Protein AF-0000000072531044 (afdb_homodimer)

Radius of gyration: 27.59 Å; Cα contacts (8 Å, |Δi|>4): 1684; chains: 2; bounding box: 49×94×76 Å

InterPro domains:
  IPR026306 RSBN1/Dpy-21/CEP530 [PTHR13354] (11-379)

Sequence (774 aa):
MLHTKLLKTDRTSLSDSFNNALTFPSKYSKFIHIEKYTNGGATVAHAYQDELNVLNEEEMKEFTEEFLNLSYGESTDGVADCVMGIVHGAASYLPDFIDYFADTYPNLTVKTDVLGKSDIETTTMQKFRENVEKTYSNGTYRSGPLLQISLVGTVHEEVGDYFPDFIDMLEDNPFLKAVMPWGPMSAIKIHPQESNDGPILWARPGEQLVPTADLPKSPFKRKKGLTELMRLSHVSRASEPREVLIEDRTKCHADHVGHGFDRLTTAAVGVLKSVHVGNKVGEKRIVKDVICFHAGDFLELASKLQLDLHEPPVSQCITWVEDAKLNQLHRDGIRYARIQLRDDDIYFIPRNVIHQFKSLTAVASIAWHVRLKQYYPNQTPSSTSVSMLHTKLLKTDRTSLSDSFNNALTFPSKYSKFIHIEKYTNGGATVAHAYQDELNVLNEEEMKEFTEEFLNLSYGESTDGVADCVMGIVHGAASYLPDFIDYFADTYPNLTVKTDVLGKSDIETTTMQKFRENVEKTYSNGTYRSGPLLQISLVGTVHEEVGDYFPDFIDMLEDNPFLKAVMPWGPMSAIKIHPQESNDGPILWARPGEQLVPTADLPKSPFKRKKGLTELMRLSHVSRASEPREVLIEDRTKCHADHVGHGFDRLTTAAVGVLKSVHVGNKVGEKRIVKDVICFHAGDFLELASKLQLDLHEPPVSQCITWVEDAKLNQLHRDGIRYARIQLRDDDIYFIPRNVIHQFKSLTAVASIAWHVRLKQYYPNQTPSSTSVS

Structure (mmCIF, N/CA/C/O backbone):
data_AF-0000000072531044-model_v1
#
loop_
_entity.id
_entity.type
_entity.pdbx_description
1 polymer 'Round spermatid basic protein 1-like protein'
#
loop_
_atom_site.group_PDB
_atom_site.id
_atom_site.type_symbol
_atom_site.label_atom_id
_atom_site.label_alt_id
_atom_site.label_comp_id
_atom_site.label_asym_id
_atom_site.label_entity_id
_atom_site.label_seq_id
_atom_site.pdbx_PDB_ins_code
_atom_site.Cartn_x
_atom_site.Cartn_y
_atom_site.Cartn_z
_atom_site.occupancy
_atom_site.B_iso_or_equiv
_atom_site.auth_seq_id
_atom_site.auth_comp_id
_atom_site.auth_asym_id
_atom_site.auth_atom_id
_atom_site.pdbx_PDB_model_num
ATOM 1 N N . MET A 1 1 ? -15.156 -7.02 28.859 1 18.84 1 MET A N 1
ATOM 2 C CA . MET A 1 1 ? -13.883 -6.309 28.75 1 18.84 1 MET A CA 1
ATOM 3 C C . MET A 1 1 ? -13.094 -6.801 27.531 1 18.84 1 MET A C 1
ATOM 5 O O . MET A 1 1 ? -12.453 -7.852 27.594 1 18.84 1 MET A O 1
ATOM 9 N N . LEU A 1 2 ? -13.695 -6.66 26.266 1 21.25 2 LEU A N 1
ATOM 10 C CA . LEU A 1 2 ? -13.516 -7.445 25.047 1 21.25 2 LEU A CA 1
ATOM 11 C C . LEU A 1 2 ? -12.148 -7.176 24.438 1 21.25 2 LEU A C 1
ATOM 13 O O . LEU A 1 2 ? -11.812 -6.023 24.125 1 21.25 2 LEU A O 1
ATOM 17 N N . HIS A 1 3 ? -11.102 -8.094 24.562 1 21.14 3 HIS A N 1
ATOM 18 C CA . HIS A 1 3 ? -9.68 -8.086 24.25 1 21.14 3 HIS A CA 1
ATOM 19 C C . HIS A 1 3 ? -9.461 -8.094 22.734 1 21.14 3 HIS A C 1
ATOM 21 O O . HIS A 1 3 ? -9.789 -9.07 22.062 1 21.14 3 HIS A O 1
ATOM 27 N N . THR A 1 4 ? -9.688 -7.035 22.016 1 24.89 4 THR A N 1
ATOM 28 C CA . THR A 1 4 ? -9.492 -6.801 20.594 1 24.89 4 THR A CA 1
ATOM 29 C C . THR A 1 4 ? -8.039 -7.047 20.203 1 24.89 4 THR A C 1
ATOM 31 O O . THR A 1 4 ? -7.141 -6.324 20.641 1 24.89 4 THR A O 1
ATOM 34 N N . LYS A 1 5 ? -7.758 -8.312 19.891 1 25.17 5 LYS A N 1
ATOM 35 C CA . LYS A 1 5 ? -6.371 -8.633 19.578 1 25.17 5 LYS A CA 1
ATOM 36 C C . LYS A 1 5 ? -5.945 -8.008 18.25 1 25.17 5 LYS A C 1
ATOM 38 O O . LYS A 1 5 ? -6.648 -8.133 17.234 1 25.17 5 LYS A O 1
ATOM 43 N N . LEU A 1 6 ? -5.098 -7.031 18.094 1 28.05 6 LEU A N 1
ATOM 44 C CA . LEU A 1 6 ? -4.34 -6.285 17.094 1 28.05 6 LEU A CA 1
ATOM 45 C C . LEU A 1 6 ? -3.639 -7.234 16.125 1 28.05 6 LEU A C 1
ATOM 47 O O . LEU A 1 6 ? -2.916 -8.141 16.547 1 28.05 6 LEU A O 1
ATOM 51 N N . LEU A 1 7 ? -4.281 -7.484 15 1 28.19 7 LEU A N 1
ATOM 52 C CA . LEU A 1 7 ? -3.602 -8.352 14.039 1 28.19 7 LEU A CA 1
ATOM 53 C C . LEU A 1 7 ? -2.201 -7.832 13.734 1 28.19 7 LEU A C 1
ATOM 55 O O . LEU A 1 7 ? -2.004 -6.625 13.57 1 28.19 7 LEU A O 1
ATOM 59 N N . LYS A 1 8 ? -1.174 -8.648 13.977 1 26.91 8 LYS A N 1
ATOM 60 C CA . LYS A 1 8 ? 0.267 -8.492 13.797 1 26.91 8 LYS A CA 1
ATOM 61 C C . LYS A 1 8 ? 0.618 -8.281 12.328 1 26.91 8 LYS A C 1
ATOM 63 O O . LYS A 1 8 ? 0.34 -9.133 11.484 1 26.91 8 LYS A O 1
ATOM 68 N N . THR A 1 9 ? 0.401 -7.184 11.727 1 30.06 9 THR A N 1
ATOM 69 C CA . THR A 1 9 ? 1.015 -7.008 10.414 1 30.06 9 THR A CA 1
ATOM 70 C C . THR A 1 9 ? 2.469 -7.469 10.43 1 30.06 9 THR A C 1
ATOM 72 O O . THR A 1 9 ? 3.221 -7.137 11.352 1 30.06 9 THR A O 1
ATOM 75 N N . ASP A 1 10 ? 2.727 -8.461 9.75 1 28.39 10 ASP A N 1
ATOM 76 C CA . ASP A 1 10 ? 3.994 -9.18 9.688 1 28.39 10 ASP A CA 1
ATOM 77 C C . ASP A 1 10 ? 5.105 -8.297 9.133 1 28.39 10 ASP A C 1
ATOM 79 O O . ASP A 1 10 ? 5.371 -8.312 7.926 1 28.39 10 ASP A O 1
ATOM 83 N N . ARG A 1 11 ? 5.051 -6.953 9.195 1 28.8 11 ARG A N 1
ATOM 84 C CA . ARG A 1 11 ? 6.348 -6.348 8.906 1 28.8 11 ARG A CA 1
ATOM 85 C C . ARG A 1 11 ? 7.434 -6.926 9.805 1 28.8 11 ARG A C 1
ATOM 87 O O . ARG A 1 11 ? 7.316 -6.895 11.031 1 28.8 11 ARG A O 1
ATOM 94 N N . THR A 1 12 ? 8.18 -7.844 9.281 1 27.45 12 THR A N 1
ATOM 95 C CA . THR A 1 12 ? 9.391 -8.336 9.93 1 27.45 12 THR A CA 1
ATOM 96 C C . THR A 1 12 ? 10.195 -7.184 10.523 1 27.45 12 THR A C 1
ATOM 98 O O . THR A 1 12 ? 10.578 -6.258 9.805 1 27.45 12 THR A O 1
ATOM 101 N N . SER A 1 13 ? 9.875 -6.812 11.672 1 29.22 13 SER A N 1
ATOM 102 C CA . SER A 1 13 ? 10.914 -6.078 12.383 1 29.22 13 SER A CA 1
ATOM 103 C C . SER A 1 13 ? 12.273 -6.758 12.234 1 29.22 13 SER A C 1
ATOM 105 O O . SER A 1 13 ? 12.414 -7.949 12.523 1 29.22 13 SER A O 1
ATOM 107 N N . LEU A 1 14 ? 13.07 -6.473 11.219 1 28.81 14 LEU A N 1
ATOM 108 C CA . LEU A 1 14 ? 14.484 -6.824 11.242 1 28.81 14 LEU A CA 1
ATOM 109 C C . LEU A 1 14 ? 15.07 -6.625 12.633 1 28.81 14 LEU A C 1
ATOM 111 O O . LEU A 1 14 ? 15.414 -5.5 13.008 1 28.81 14 LEU A O 1
ATOM 115 N N . SER A 1 15 ? 14.609 -7.359 13.594 1 28.42 15 SER A N 1
ATOM 116 C CA . SER A 1 15 ? 15.242 -7.305 14.906 1 28.42 15 SER A CA 1
ATOM 117 C C . SER A 1 15 ? 16.719 -7.664 14.828 1 28.42 15 SER A C 1
ATOM 119 O O . SER A 1 15 ? 17.516 -7.25 15.68 1 28.42 15 SER A O 1
ATOM 121 N N . ASP A 1 16 ? 17.156 -8.695 14.016 1 28.78 16 ASP A N 1
ATOM 122 C CA . ASP A 1 16 ? 18.469 -9.195 14.445 1 28.78 16 ASP A CA 1
ATOM 123 C C . ASP A 1 16 ? 19.562 -8.156 14.188 1 28.78 16 ASP A C 1
ATOM 125 O O . ASP A 1 16 ? 20.406 -7.914 15.047 1 28.78 16 ASP A O 1
ATOM 129 N N . SER A 1 17 ? 19.969 -7.977 12.859 1 28.94 17 SER A N 1
ATOM 130 C CA . SER A 1 17 ? 21.266 -7.336 12.727 1 28.94 17 SER A CA 1
ATOM 131 C C . SER A 1 17 ? 21.203 -5.848 13.047 1 28.94 17 SER A C 1
ATOM 133 O O . SER A 1 17 ? 22.156 -5.266 13.539 1 28.94 17 SER A O 1
ATOM 135 N N . PHE A 1 18 ? 20.188 -5.227 12.445 1 30.33 18 PHE A N 1
ATOM 136 C CA . PHE A 1 18 ? 20.219 -3.797 12.742 1 30.33 18 PHE A CA 1
ATOM 137 C C . PHE A 1 18 ? 19.578 -3.508 14.094 1 30.33 18 PHE A C 1
ATOM 139 O O . PHE A 1 18 ? 19.312 -2.35 14.422 1 30.33 18 PHE A O 1
ATOM 146 N N . ASN A 1 19 ? 19 -4.48 14.781 1 33.19 19 ASN A N 1
ATOM 147 C CA . ASN A 1 19 ? 18.688 -4.223 16.188 1 33.19 19 ASN A CA 1
ATOM 148 C C . ASN A 1 19 ? 19.891 -3.668 16.922 1 33.19 19 ASN A C 1
ATOM 150 O O . ASN A 1 19 ? 19.875 -3.553 18.156 1 33.19 19 ASN A O 1
ATOM 154 N N . ASN A 1 20 ? 21.078 -3.926 16.406 1 32.97 20 ASN A N 1
ATOM 155 C CA . ASN A 1 20 ? 22.156 -3.467 17.266 1 32.97 20 ASN A CA 1
ATOM 156 C C . ASN A 1 20 ? 21.984 -1.999 17.656 1 32.97 20 ASN A C 1
ATOM 158 O O . ASN A 1 20 ? 22.406 -1.581 18.734 1 32.97 20 ASN A O 1
ATOM 162 N N . ALA A 1 21 ? 22 -1.174 16.531 1 33.5 21 ALA A N 1
ATOM 163 C CA . ALA A 1 21 ? 22.438 0.152 16.969 1 33.5 21 ALA A CA 1
ATOM 164 C C . ALA A 1 21 ? 21.359 0.832 17.812 1 33.5 21 ALA A C 1
ATOM 166 O O . ALA A 1 21 ? 21.672 1.727 18.609 1 33.5 21 ALA A O 1
ATOM 167 N N . LEU A 1 22 ? 20.047 0.855 17.406 1 38.34 22 LEU A N 1
ATOM 168 C CA . LEU A 1 22 ? 19.312 1.727 18.312 1 38.34 22 LEU A CA 1
ATOM 169 C C . LEU A 1 22 ? 18.859 0.963 19.562 1 38.34 22 LEU A C 1
ATOM 171 O O . LEU A 1 22 ? 17.703 0.544 19.656 1 38.34 22 LEU A O 1
ATOM 175 N N . THR A 1 23 ? 19.484 -0.107 20.016 1 42.91 23 THR A N 1
ATOM 176 C CA . THR A 1 23 ? 19.203 -0.694 21.328 1 42.91 23 THR A CA 1
ATOM 177 C C . THR A 1 23 ? 19.094 0.39 22.391 1 42.91 23 THR A C 1
ATOM 179 O O . THR A 1 23 ? 20.109 0.984 22.781 1 42.91 23 THR A O 1
ATOM 182 N N . PHE A 1 24 ? 18.141 1.19 22.266 1 45.97 24 PHE A N 1
ATOM 183 C CA . PHE A 1 24 ? 17.922 2.055 23.422 1 45.97 24 PHE A CA 1
ATOM 184 C C . PHE A 1 24 ? 17.375 1.257 24.609 1 45.97 24 PHE A C 1
ATOM 186 O O . PHE A 1 24 ? 16.281 0.702 24.531 1 45.97 24 PHE A O 1
ATOM 193 N N . PRO A 1 25 ? 18.234 0.658 25.391 1 57.56 25 PRO A N 1
ATOM 194 C CA . PRO A 1 25 ? 17.609 0.162 26.625 1 57.56 25 PRO A CA 1
ATOM 195 C C . PRO A 1 25 ? 16.594 1.135 27.203 1 57.56 25 PRO A C 1
ATOM 197 O O . PRO A 1 25 ? 16.953 2.215 27.672 1 57.56 25 PRO A O 1
ATOM 200 N N . SER A 1 26 ? 15.422 1.239 26.547 1 72.88 26 SER A N 1
ATOM 201 C CA . SER A 1 26 ? 14.391 2.119 27.078 1 72.88 26 SER A CA 1
ATOM 202 C C . SER A 1 26 ? 13.273 1.321 27.734 1 72.88 26 SER A C 1
ATOM 204 O O . SER A 1 26 ? 12.969 0.203 27.312 1 72.88 26 SER A O 1
ATOM 206 N N . LYS A 1 27 ? 12.938 1.847 28.859 1 88.62 27 LYS A N 1
ATOM 207 C CA . LYS A 1 27 ? 11.773 1.393 29.609 1 88.62 27 LYS A CA 1
ATOM 208 C C . LYS A 1 27 ? 10.531 1.342 28.719 1 88.62 27 LYS A C 1
ATOM 210 O O . LYS A 1 27 ? 9.586 0.61 29 1 88.62 27 LYS A O 1
ATOM 215 N N . TYR A 1 28 ? 10.594 1.956 27.547 1 94.75 28 TYR A N 1
ATOM 216 C CA . TYR A 1 28 ? 9.383 2.096 26.734 1 94.75 28 TYR A CA 1
ATOM 217 C C . TYR A 1 28 ? 9.547 1.396 25.391 1 94.75 28 TYR A C 1
ATOM 219 O O . TYR A 1 28 ? 8.727 1.572 24.484 1 94.75 28 TYR A O 1
ATOM 227 N N . SER A 1 29 ? 10.531 0.532 25.25 1 93.75 29 SER A N 1
ATOM 228 C CA . SER A 1 29 ? 10.883 -0.081 23.969 1 93.75 29 SER A CA 1
ATOM 229 C C . SER A 1 29 ? 9.734 -0.921 23.422 1 93.75 29 SER A C 1
ATOM 231 O O . SER A 1 29 ? 9.555 -1.028 22.219 1 93.75 29 SER A O 1
ATOM 233 N N . LYS A 1 30 ? 8.938 -1.434 24.344 1 94.75 30 LYS A N 1
ATOM 234 C CA . LYS A 1 30 ? 7.859 -2.322 23.906 1 94.75 30 LYS A CA 1
ATOM 235 C C . LYS A 1 30 ? 6.77 -1.552 23.172 1 94.75 30 LYS A C 1
ATOM 237 O O . LYS A 1 30 ? 5.949 -2.146 22.469 1 94.75 30 LYS A O 1
ATOM 242 N N . PHE A 1 31 ? 6.754 -0.19 23.344 1 97.38 31 PHE A N 1
ATOM 243 C CA . PHE A 1 31 ? 5.719 0.629 22.719 1 97.38 31 PHE A CA 1
ATOM 244 C C . PHE A 1 31 ? 6.227 1.243 21.422 1 97.38 31 PHE A C 1
ATOM 246 O O . PHE A 1 31 ? 5.484 1.937 20.719 1 97.38 31 PHE A O 1
ATOM 253 N N . ILE A 1 32 ? 7.527 0.993 21.094 1 97.81 32 ILE A N 1
ATOM 254 C CA . ILE A 1 32 ? 8.133 1.565 19.906 1 97.81 32 ILE A CA 1
ATOM 255 C C . ILE A 1 32 ? 8.359 0.469 18.859 1 97.81 32 ILE A C 1
ATOM 257 O O . ILE A 1 32 ? 9.023 -0.53 19.141 1 97.81 32 ILE A O 1
ATOM 261 N N . HIS A 1 33 ? 7.789 0.662 17.719 1 96.94 33 HIS A N 1
ATOM 262 C CA . HIS A 1 33 ? 7.93 -0.29 16.625 1 96.94 33 HIS A CA 1
ATOM 263 C C . HIS A 1 33 ? 8.695 0.322 15.453 1 96.94 33 HIS A C 1
ATOM 265 O O . HIS A 1 33 ? 8.188 1.202 14.758 1 96.94 33 HIS A O 1
ATOM 271 N N . ILE A 1 34 ? 9.883 -0.136 15.242 1 96.56 34 ILE A N 1
ATOM 272 C CA . ILE A 1 34 ? 10.742 0.386 14.188 1 96.56 34 ILE A CA 1
ATOM 273 C C . ILE A 1 34 ? 10.602 -0.479 12.938 1 96.56 34 ILE A C 1
ATOM 275 O O . ILE A 1 34 ? 10.711 -1.706 13.008 1 96.56 34 ILE A O 1
ATOM 279 N N . GLU A 1 35 ? 10.312 0.175 11.844 1 95.38 35 GLU A N 1
ATOM 280 C CA . GLU A 1 35 ? 10.133 -0.527 10.578 1 95.38 35 GLU A CA 1
ATOM 281 C C . GLU A 1 35 ? 11.125 -0.034 9.531 1 95.38 35 GLU A C 1
ATOM 283 O O . GLU A 1 35 ? 11.141 1.151 9.188 1 95.38 35 GLU A O 1
ATOM 288 N N . LYS A 1 36 ? 11.992 -0.961 9.109 1 95.31 36 LYS A N 1
ATOM 289 C CA . LYS A 1 36 ? 12.75 -0.687 7.891 1 95.31 36 LYS A CA 1
ATOM 290 C C . LYS A 1 36 ? 11.969 -1.116 6.652 1 95.31 36 LYS A C 1
ATOM 292 O O . LYS A 1 36 ? 11.648 -2.297 6.488 1 95.31 36 LYS A O 1
ATOM 297 N N . TYR A 1 37 ? 11.602 -0.178 5.805 1 96.56 37 TYR A N 1
ATOM 298 C CA . TYR A 1 37 ? 10.844 -0.504 4.605 1 96.56 37 TYR A CA 1
ATOM 299 C C . TYR A 1 37 ? 11.672 -1.363 3.652 1 96.56 37 TYR A C 1
ATOM 301 O O . TYR A 1 37 ? 12.688 -0.912 3.123 1 96.56 37 TYR A O 1
ATOM 309 N N . THR A 1 38 ? 11.188 -2.541 3.416 1 94.06 38 THR A N 1
ATOM 310 C CA . THR A 1 38 ? 12.016 -3.572 2.799 1 94.06 38 THR A CA 1
ATOM 311 C C . THR A 1 38 ? 12.312 -3.227 1.343 1 94.06 38 THR A C 1
ATOM 313 O O . THR A 1 38 ? 13.391 -3.535 0.834 1 94.06 38 THR A O 1
ATOM 316 N N . ASN A 1 39 ? 11.406 -2.578 0.688 1 96.19 39 ASN A N 1
ATOM 317 C CA . ASN A 1 39 ? 11.602 -2.312 -0.734 1 96.19 39 ASN A CA 1
ATOM 318 C C . ASN A 1 39 ? 12.5 -1.096 -0.958 1 96.19 39 ASN A C 1
ATOM 320 O O . ASN A 1 39 ? 13.047 -0.916 -2.047 1 96.19 39 ASN A O 1
ATOM 324 N N . GLY A 1 40 ? 12.648 -0.221 0.122 1 97.12 40 GLY A N 1
ATOM 325 C CA . GLY A 1 40 ? 13.352 1.031 -0.101 1 97.12 40 GLY A CA 1
ATOM 326 C C . GLY A 1 40 ? 14.469 1.274 0.898 1 97.12 40 GLY A C 1
ATOM 327 O O . GLY A 1 40 ? 15.328 2.129 0.68 1 97.12 40 GLY A O 1
ATOM 328 N N . GLY A 1 41 ? 14.383 0.656 2.053 1 96.5 41 GLY A N 1
ATOM 329 C CA . GLY A 1 41 ? 15.508 0.645 2.973 1 96.5 41 GLY A CA 1
ATOM 330 C C . GLY A 1 41 ? 15.438 1.742 4.02 1 96.5 41 GLY A C 1
ATOM 331 O O . GLY A 1 41 ? 16.266 1.788 4.934 1 96.5 41 GLY A O 1
ATOM 332 N N . ALA A 1 42 ? 14.492 2.658 3.938 1 98.44 42 ALA A N 1
ATOM 333 C CA . ALA A 1 42 ? 14.375 3.715 4.938 1 98.44 42 ALA A CA 1
ATOM 334 C C . ALA A 1 42 ? 13.602 3.23 6.16 1 98.44 42 ALA A C 1
ATOM 336 O O . ALA A 1 42 ? 12.828 2.275 6.07 1 98.44 42 ALA A O 1
ATOM 337 N N . THR A 1 43 ? 13.82 3.924 7.258 1 98.25 43 THR A N 1
ATOM 338 C CA . THR A 1 43 ? 13.273 3.475 8.539 1 98.25 43 THR A CA 1
ATOM 339 C C . THR A 1 43 ? 12.156 4.398 9 1 98.25 43 THR A C 1
ATOM 341 O O . THR A 1 43 ? 12.25 5.621 8.875 1 98.25 43 THR A O 1
ATOM 344 N N . VAL A 1 44 ? 11.109 3.775 9.547 1 98.75 44 VAL A N 1
ATOM 345 C CA . VAL A 1 44 ? 9.961 4.484 10.094 1 98.75 44 VAL A CA 1
ATOM 346 C C . VAL A 1 44 ? 9.711 4.035 11.531 1 98.75 44 VAL A C 1
ATOM 348 O O . VAL A 1 44 ? 9.805 2.844 11.844 1 98.75 44 VAL A O 1
ATOM 351 N N . ALA A 1 45 ? 9.414 4.984 12.414 1 98.75 45 ALA A N 1
ATOM 352 C CA . ALA A 1 45 ? 9.07 4.66 13.797 1 98.75 45 ALA A CA 1
ATOM 353 C C . ALA A 1 45 ? 7.562 4.734 14.016 1 98.75 45 ALA A C 1
ATOM 355 O O . ALA A 1 45 ? 6.926 5.73 13.656 1 98.75 45 ALA A O 1
ATOM 356 N N . HIS A 1 46 ? 7 3.684 14.617 1 98.69 46 HIS A N 1
ATOM 357 C CA . HIS A 1 46 ? 5.57 3.627 14.891 1 98.69 46 HIS A CA 1
ATOM 358 C C . HIS A 1 46 ? 5.309 3.469 16.391 1 98.69 46 HIS A C 1
ATOM 360 O O . HIS A 1 46 ? 6.031 2.746 17.078 1 98.69 46 HIS A O 1
ATOM 366 N N . ALA A 1 47 ? 4.336 4.156 16.844 1 98.81 47 ALA A N 1
ATOM 367 C CA . ALA A 1 47 ? 3.684 3.896 18.125 1 98.81 47 ALA A CA 1
ATOM 368 C C . ALA A 1 47 ? 2.166 3.863 17.969 1 98.81 47 ALA A C 1
ATOM 370 O O . ALA A 1 47 ? 1.625 4.359 16.984 1 98.81 47 ALA A O 1
ATOM 371 N N . TYR A 1 48 ? 1.503 3.223 18.906 1 98.19 48 TYR A N 1
ATOM 372 C CA . TYR A 1 48 ? 0.053 3.07 18.875 1 98.19 48 TYR A CA 1
ATOM 373 C C . TYR A 1 48 ? -0.583 3.592 20.156 1 98.19 48 TYR A C 1
ATOM 375 O O . TYR A 1 48 ? -0.28 3.109 21.25 1 98.19 48 TYR A O 1
ATOM 383 N N . GLN A 1 49 ? -1.492 4.477 19.953 1 98.12 49 GLN A N 1
ATOM 384 C CA . GLN A 1 49 ? -2.107 5.117 21.125 1 98.12 49 GLN A CA 1
ATOM 385 C C . GLN A 1 49 ? -2.77 4.086 22.031 1 98.12 49 GLN A C 1
ATOM 387 O O . GLN A 1 49 ? -2.727 4.211 23.25 1 98.12 49 GLN A O 1
ATOM 392 N N . ASP A 1 50 ? -3.367 3.055 21.453 1 96.44 50 ASP A N 1
ATOM 393 C CA . ASP A 1 50 ? -4.027 2.021 22.234 1 96.44 50 ASP A CA 1
ATOM 394 C C . ASP A 1 50 ? -3.041 1.328 23.172 1 96.44 50 ASP A C 1
ATOM 396 O O . ASP A 1 50 ? -3.391 0.968 24.297 1 96.44 50 ASP A O 1
ATOM 400 N N . GLU A 1 51 ? -1.842 1.172 22.719 1 97.38 51 GLU A N 1
ATOM 401 C CA . GLU A 1 51 ? -0.802 0.566 23.547 1 97.38 51 GLU A CA 1
ATOM 402 C C . GLU A 1 51 ? -0.31 1.537 24.625 1 97.38 51 GLU A C 1
ATOM 404 O O . GLU A 1 51 ? 0.108 1.118 25.703 1 97.38 51 GLU A O 1
ATOM 409 N N . LEU A 1 52 ? -0.413 2.783 24.344 1 98.25 52 LEU A N 1
ATOM 410 C CA . LEU A 1 52 ? 0.134 3.805 25.234 1 98.25 52 LEU A CA 1
ATOM 411 C C . LEU A 1 52 ? -0.847 4.137 26.359 1 98.25 52 LEU A C 1
ATOM 413 O O . LEU A 1 52 ? -0.475 4.77 27.344 1 98.25 52 LEU A O 1
ATOM 417 N N . ASN A 1 53 ? -2.033 3.658 26.203 1 97.19 53 ASN A N 1
ATOM 418 C CA . ASN A 1 53 ? -3.088 4.023 27.141 1 97.19 53 ASN A CA 1
ATOM 419 C C . ASN A 1 53 ? -2.816 3.469 28.531 1 97.19 53 ASN A C 1
ATOM 421 O O . ASN A 1 53 ? -3.436 3.896 29.5 1 97.19 53 ASN A O 1
ATOM 425 N N . VAL A 1 54 ? -1.916 2.584 28.672 1 97.31 54 VAL A N 1
ATOM 426 C CA . VAL A 1 54 ? -1.594 1.988 29.969 1 97.31 54 VAL A CA 1
ATOM 427 C C . VAL A 1 54 ? -0.662 2.914 30.734 1 97.31 54 VAL A C 1
ATOM 429 O O . VAL A 1 54 ? -0.468 2.742 31.953 1 97.31 54 VAL A O 1
ATOM 432 N N . LEU A 1 55 ? -0.089 3.936 30.078 1 97.69 55 LEU A N 1
ATOM 433 C CA . LEU A 1 55 ? 0.886 4.82 30.719 1 97.69 55 LEU A CA 1
ATOM 434 C C . LEU A 1 55 ? 0.189 5.906 31.516 1 97.69 55 LEU A C 1
ATOM 436 O O . LEU A 1 55 ? -0.842 6.438 31.094 1 97.69 55 LEU A O 1
ATOM 440 N N . ASN A 1 56 ? 0.751 6.16 32.656 1 96.69 56 ASN A N 1
ATOM 441 C CA . ASN A 1 56 ? 0.262 7.324 33.406 1 96.69 56 ASN A CA 1
ATOM 442 C C . ASN A 1 56 ? 0.819 8.625 32.812 1 96.69 56 ASN A C 1
ATOM 444 O O . ASN A 1 56 ? 1.583 8.602 31.859 1 96.69 56 ASN A O 1
ATOM 448 N N . GLU A 1 57 ? 0.473 9.688 33.406 1 96.38 57 GLU A N 1
ATOM 449 C CA . GLU A 1 57 ? 0.801 11 32.844 1 96.38 57 GLU A CA 1
ATOM 450 C C . GLU A 1 57 ? 2.311 11.219 32.812 1 96.38 57 GLU A C 1
ATOM 452 O O . GLU A 1 57 ? 2.84 11.734 31.812 1 96.38 57 GLU A O 1
ATOM 457 N N . GLU A 1 58 ? 2.992 10.82 33.875 1 96.62 58 GLU A N 1
ATOM 458 C CA . GLU A 1 58 ? 4.438 10.992 33.938 1 96.62 58 GLU A CA 1
ATOM 459 C C . GLU A 1 58 ? 5.152 10.094 32.938 1 96.62 58 GLU A C 1
ATOM 461 O O . GLU A 1 58 ? 6.082 10.531 32.25 1 96.62 58 GLU A O 1
ATOM 466 N N . GLU A 1 59 ? 4.652 8.922 32.844 1 97.19 59 GLU A N 1
ATOM 467 C CA . GLU A 1 59 ? 5.223 7.965 31.891 1 97.19 59 GLU A CA 1
ATOM 468 C C . GLU A 1 59 ? 4.98 8.414 30.453 1 97.19 59 GLU A C 1
ATOM 470 O O . GLU A 1 59 ? 5.848 8.25 29.594 1 97.19 59 GLU A O 1
ATOM 475 N N . MET A 1 60 ? 3.865 8.938 30.234 1 97.94 60 MET A N 1
ATOM 476 C CA . MET A 1 60 ? 3.523 9.422 28.891 1 97.94 60 MET A CA 1
ATOM 477 C C . MET A 1 60 ? 4.438 10.57 28.484 1 97.94 60 MET A C 1
ATOM 479 O O . MET A 1 60 ? 4.859 10.648 27.328 1 97.94 60 MET A O 1
ATOM 483 N N . LYS A 1 61 ? 4.699 11.422 29.406 1 96.81 61 LYS A N 1
ATOM 484 C CA . LYS A 1 61 ? 5.613 12.523 29.141 1 96.81 61 LYS A CA 1
ATOM 485 C C . LYS A 1 61 ? 7.008 12.016 28.797 1 96.81 61 LYS A C 1
ATOM 487 O O . LYS A 1 61 ? 7.645 12.5 27.859 1 96.81 61 LYS A O 1
ATOM 492 N N . GLU A 1 62 ? 7.461 11.039 29.531 1 97.19 62 GLU A N 1
ATOM 493 C CA . GLU A 1 62 ? 8.766 10.438 29.266 1 97.19 62 GLU A CA 1
ATOM 494 C C . GLU A 1 62 ? 8.789 9.734 27.922 1 97.19 62 GLU A C 1
ATOM 496 O O . GLU A 1 62 ? 9.75 9.875 27.156 1 97.19 62 GLU A O 1
ATOM 501 N N . PHE A 1 63 ? 7.746 9.016 27.672 1 98.19 63 PHE A N 1
ATOM 502 C CA . PHE A 1 63 ? 7.648 8.32 26.391 1 98.19 63 PHE A CA 1
ATOM 503 C C . PHE A 1 63 ? 7.652 9.305 25.234 1 98.19 63 PHE A C 1
ATOM 505 O O . PHE A 1 63 ? 8.305 9.07 24.203 1 98.19 63 PHE A O 1
ATOM 512 N N . THR A 1 64 ? 6.887 10.359 25.391 1 98.5 64 THR A N 1
ATOM 513 C CA . THR A 1 64 ? 6.793 11.391 24.359 1 98.5 64 THR A CA 1
ATOM 514 C C . THR A 1 64 ? 8.18 11.922 24 1 98.5 64 THR A C 1
ATOM 516 O O . THR A 1 64 ? 8.531 12.008 22.812 1 98.5 64 THR A O 1
ATOM 519 N N . GLU A 1 65 ? 8.922 12.234 24.922 1 97.25 65 GLU A N 1
ATOM 520 C CA . GLU A 1 65 ? 10.266 12.75 24.703 1 97.25 65 GLU A CA 1
ATOM 521 C C . GLU A 1 65 ? 11.133 11.719 23.984 1 97.25 65 GLU A C 1
ATOM 523 O O . GLU A 1 65 ? 11.852 12.062 23.031 1 97.25 65 GLU A O 1
ATOM 528 N N . GLU A 1 66 ? 11.039 10.555 24.438 1 97.19 66 GLU A N 1
ATOM 529 C CA . GLU A 1 66 ? 11.836 9.484 23.844 1 97.19 66 GLU A CA 1
ATOM 530 C C . GLU A 1 66 ? 11.445 9.258 22.375 1 97.19 66 GLU A C 1
ATOM 532 O O . GLU A 1 66 ? 12.312 9.141 21.516 1 97.19 66 GLU A O 1
ATOM 537 N N . PHE A 1 67 ? 10.188 9.172 22.141 1 98.44 67 PHE A N 1
ATOM 538 C CA . PHE A 1 67 ? 9.695 8.875 20.812 1 98.44 67 PHE A CA 1
ATOM 539 C C . PHE A 1 67 ? 10.023 10.016 19.844 1 98.44 67 PHE A C 1
ATOM 541 O O . PHE A 1 67 ? 10.406 9.773 18.703 1 98.44 67 PHE A O 1
ATOM 548 N N . LEU A 1 68 ? 9.844 11.219 20.281 1 98.75 68 LEU A N 1
ATOM 549 C CA . LEU A 1 68 ? 10.141 12.359 19.422 1 98.75 68 LEU A CA 1
ATOM 550 C C . LEU A 1 68 ? 11.633 12.469 19.156 1 98.75 68 LEU A C 1
ATOM 552 O O . LEU A 1 68 ? 12.047 12.836 18.047 1 98.75 68 LEU A O 1
ATOM 556 N N . ASN A 1 69 ? 12.414 12.133 20.125 1 97.5 69 ASN A N 1
ATOM 557 C CA . ASN A 1 69 ? 13.859 12.102 19.906 1 97.5 69 ASN A CA 1
ATOM 558 C C . ASN A 1 69 ? 14.25 11.039 18.875 1 97.5 69 ASN A C 1
ATOM 560 O O . ASN A 1 69 ? 15.172 11.242 18.094 1 97.5 69 ASN A O 1
ATOM 564 N N . LEU A 1 70 ? 13.594 10 18.969 1 97.44 70 LEU A N 1
ATOM 565 C CA . LEU A 1 70 ? 13.828 8.945 17.984 1 97.44 70 LEU A CA 1
ATOM 566 C C . LEU A 1 70 ? 13.375 9.391 16.609 1 97.44 70 LEU A C 1
ATOM 568 O O . LEU A 1 70 ? 14.086 9.188 15.617 1 97.44 70 LEU A O 1
ATOM 572 N N . SER A 1 71 ? 12.242 10.016 16.5 1 98.56 71 SER A N 1
ATOM 573 C CA . SER A 1 71 ? 11.633 10.414 15.242 1 98.56 71 SER A CA 1
ATOM 574 C C . SER A 1 71 ? 12.438 11.508 14.555 1 98.56 71 SER A C 1
ATOM 576 O O . SER A 1 71 ? 12.625 11.484 13.336 1 98.56 71 SER A O 1
ATOM 578 N N . TYR A 1 72 ? 12.945 12.438 15.344 1 98.69 72 TYR A N 1
ATOM 579 C CA . TYR A 1 72 ? 13.617 13.609 14.797 1 98.69 72 TYR A CA 1
ATOM 580 C C . TYR A 1 72 ? 15.133 13.484 14.945 1 98.69 72 TYR A C 1
ATOM 582 O O . TYR A 1 72 ? 15.883 14.297 14.398 1 98.69 72 TYR A O 1
ATOM 590 N N . GLY A 1 73 ? 15.562 12.438 15.641 1 97.75 73 GLY A N 1
ATOM 591 C CA . GLY A 1 73 ? 16.969 12.336 16.016 1 97.75 73 GLY A CA 1
ATOM 592 C C . GLY A 1 73 ? 17.875 12.047 14.836 1 97.75 73 GLY A C 1
ATOM 593 O O . GLY A 1 73 ? 17.453 11.438 13.852 1 97.75 73 GLY A O 1
ATOM 594 N N . GLU A 1 74 ? 19.047 12.539 14.984 1 97.44 74 GLU A N 1
ATOM 595 C CA . GLU A 1 74 ? 20.094 12.375 13.977 1 97.44 74 GLU A CA 1
ATOM 596 C C . GLU A 1 74 ? 21.344 11.75 14.586 1 97.44 74 GLU A C 1
ATOM 598 O O . GLU A 1 74 ? 21.969 12.328 15.477 1 97.44 74 GLU A O 1
ATOM 603 N N . SER A 1 75 ? 21.719 10.602 14.07 1 94 75 SER A N 1
ATOM 604 C CA . SER A 1 75 ? 23 10.039 14.461 1 94 75 SER A CA 1
ATOM 605 C C . SER A 1 75 ? 24.156 10.719 13.719 1 94 75 SER A C 1
ATOM 607 O O . SER A 1 75 ? 25.266 10.812 14.234 1 94 75 SER A O 1
ATOM 609 N N . THR A 1 76 ? 23.906 11.109 12.539 1 94.81 76 THR A N 1
ATOM 610 C CA . THR A 1 76 ? 24.766 11.969 11.734 1 94.81 76 THR A CA 1
ATOM 611 C C . THR A 1 76 ? 24.062 13.297 11.438 1 94.81 76 THR A C 1
ATOM 613 O O . THR A 1 76 ? 22.906 13.32 11.031 1 94.81 76 THR A O 1
ATOM 616 N N . ASP A 1 77 ? 24.859 14.352 11.656 1 95.56 77 ASP A N 1
ATOM 617 C CA . ASP A 1 77 ? 24.266 15.68 11.484 1 95.56 77 ASP A CA 1
ATOM 618 C C . ASP A 1 77 ? 23.562 15.805 10.133 1 95.56 77 ASP A C 1
ATOM 620 O O . ASP A 1 77 ? 24.172 15.562 9.094 1 95.56 77 ASP A O 1
ATOM 624 N N . GLY A 1 78 ? 22.359 16.109 10.234 1 97.19 78 GLY A N 1
ATOM 625 C CA . GLY A 1 78 ? 21.578 16.328 9.031 1 97.19 78 GLY A CA 1
ATOM 626 C C . GLY A 1 78 ? 20.938 15.047 8.5 1 97.19 78 GLY A C 1
ATOM 627 O O . GLY A 1 78 ? 20.188 15.086 7.52 1 97.19 78 GLY A O 1
ATOM 628 N N . VAL A 1 79 ? 21.234 13.945 9.117 1 98.56 79 VAL A N 1
ATOM 629 C CA . VAL A 1 79 ? 20.703 12.664 8.656 1 98.56 79 VAL A CA 1
ATOM 630 C C . VAL A 1 79 ? 19.875 12.023 9.758 1 98.56 79 VAL A C 1
ATOM 632 O O . VAL A 1 79 ? 20.406 11.359 10.648 1 98.56 79 VAL A O 1
ATOM 635 N N . ALA A 1 80 ? 18.609 12.219 9.625 1 98.56 80 ALA A N 1
ATOM 636 C CA . ALA A 1 80 ? 17.688 11.656 10.617 1 98.56 80 ALA A CA 1
ATOM 637 C C . ALA A 1 80 ? 17.719 10.125 10.578 1 98.56 80 ALA A C 1
ATOM 639 O O . ALA A 1 80 ? 17.875 9.531 9.516 1 98.56 80 ALA A O 1
ATOM 640 N N . ASP A 1 81 ? 17.469 9.5 11.719 1 97.5 81 ASP A N 1
ATOM 641 C CA . ASP A 1 81 ? 17.453 8.047 11.836 1 97.5 81 ASP A CA 1
ATOM 642 C C . ASP A 1 81 ? 16.203 7.453 11.211 1 97.5 81 ASP A C 1
ATOM 644 O O . ASP A 1 81 ? 16.219 6.328 10.711 1 97.5 81 ASP A O 1
ATOM 648 N N . CYS A 1 82 ? 15.125 8.156 11.328 1 98.62 82 CYS A N 1
ATOM 649 C CA . CYS A 1 82 ? 13.852 7.785 10.734 1 98.62 82 CYS A CA 1
ATOM 650 C C . CYS A 1 82 ? 13.391 8.836 9.727 1 98.62 82 CYS A C 1
ATOM 652 O O . CYS A 1 82 ? 13.688 10.023 9.883 1 98.62 82 CYS A O 1
ATOM 654 N N . VAL A 1 83 ? 12.695 8.312 8.742 1 98.94 83 VAL A N 1
ATOM 655 C CA . VAL A 1 83 ? 12.18 9.266 7.77 1 98.94 83 VAL A CA 1
ATOM 656 C C . VAL A 1 83 ? 10.852 9.836 8.266 1 98.94 83 VAL A C 1
ATOM 658 O O . VAL A 1 83 ? 10.422 10.906 7.816 1 98.94 83 VAL A O 1
ATOM 661 N N . MET A 1 84 ? 10.219 9.117 9.156 1 98.94 84 MET A N 1
ATOM 662 C CA . MET A 1 84 ? 8.953 9.555 9.75 1 98.94 84 MET A CA 1
ATOM 663 C C . MET A 1 84 ? 8.688 8.836 11.062 1 98.94 84 MET A C 1
ATOM 665 O O . MET A 1 84 ? 9.016 7.652 11.203 1 98.94 84 MET A O 1
ATOM 669 N N . GLY A 1 85 ? 8.219 9.562 12.047 1 98.94 85 GLY A N 1
ATOM 670 C CA . GLY A 1 85 ? 7.555 8.969 13.195 1 98.94 85 GLY A CA 1
ATOM 671 C C . GLY A 1 85 ? 6.043 9.094 13.141 1 98.94 85 GLY A C 1
ATOM 672 O O . GLY A 1 85 ? 5.512 10.109 12.695 1 98.94 85 GLY A O 1
ATOM 673 N N . ILE A 1 86 ? 5.352 8.039 13.562 1 98.94 86 ILE A N 1
ATOM 674 C CA . ILE A 1 86 ? 3.893 8.055 13.516 1 98.94 86 ILE A CA 1
ATOM 675 C C . ILE A 1 86 ? 3.328 7.508 14.828 1 98.94 86 ILE A C 1
ATOM 677 O O . ILE A 1 86 ? 3.77 6.465 15.312 1 98.94 86 ILE A O 1
ATOM 681 N N . VAL A 1 87 ? 2.404 8.227 15.398 1 98.94 87 VAL A N 1
ATOM 682 C CA . VAL A 1 87 ? 1.594 7.684 16.484 1 98.94 87 VAL A CA 1
ATOM 683 C C . VAL A 1 87 ? 0.168 7.441 15.992 1 98.94 87 VAL A C 1
ATOM 685 O O . VAL A 1 87 ? -0.611 8.383 15.836 1 98.94 87 VAL A O 1
ATOM 688 N N . HIS A 1 88 ? -0.127 6.199 15.812 1 98.56 88 HIS A N 1
ATOM 689 C CA . HIS A 1 88 ? -1.424 5.809 15.273 1 98.56 88 HIS A CA 1
ATOM 690 C C . HIS A 1 88 ? -2.531 6 16.297 1 98.56 88 HIS A C 1
ATOM 692 O O . HIS A 1 88 ? -2.396 5.57 17.453 1 98.56 88 HIS A O 1
ATOM 698 N N . GLY A 1 89 ? -3.58 6.68 15.867 1 97.56 89 GLY A N 1
ATOM 699 C CA . GLY A 1 89 ? -4.762 6.836 16.703 1 97.56 89 GLY A CA 1
ATOM 700 C C . GLY A 1 89 ? -4.625 7.945 17.734 1 97.56 89 GLY A C 1
ATOM 701 O O . GLY A 1 89 ? -5.516 8.141 18.562 1 97.56 89 GLY A O 1
ATOM 702 N N . ALA A 1 90 ? -3.572 8.703 17.656 1 98.5 90 ALA A N 1
ATOM 703 C CA . ALA A 1 90 ? -3.273 9.648 18.734 1 98.5 90 ALA A CA 1
ATOM 704 C C . ALA A 1 90 ? -4.168 10.883 18.641 1 98.5 90 ALA A C 1
ATOM 706 O O . ALA A 1 90 ? -4.273 11.656 19.594 1 98.5 90 ALA A O 1
ATOM 707 N N . ALA A 1 91 ? -4.828 11.055 17.547 1 98 91 ALA A N 1
ATOM 708 C CA . ALA A 1 91 ? -5.688 12.219 17.375 1 98 91 ALA A CA 1
ATOM 709 C C . ALA A 1 91 ? -7.152 11.859 17.625 1 98 91 ALA A C 1
ATOM 711 O O . ALA A 1 91 ? -8.047 12.672 17.375 1 98 91 ALA A O 1
ATOM 712 N N . SER A 1 92 ? -7.422 10.688 18.156 1 96 92 SER A N 1
ATOM 713 C CA . SER A 1 92 ? -8.797 10.211 18.312 1 96 92 SER A CA 1
ATOM 714 C C . SER A 1 92 ? -9.57 11.102 19.281 1 96 92 SER A C 1
ATOM 716 O O . SER A 1 92 ? -10.805 11.172 19.219 1 96 92 SER A O 1
ATOM 718 N N . TYR A 1 93 ? -8.867 11.828 20.188 1 96.25 93 TYR A N 1
ATOM 719 C CA . TYR A 1 93 ? -9.523 12.688 21.172 1 96.25 93 TYR A CA 1
ATOM 720 C C . TYR A 1 93 ? -10.039 13.961 20.516 1 96.25 93 TYR A C 1
ATOM 722 O O . TYR A 1 93 ? -10.891 14.656 21.078 1 96.25 93 TYR A O 1
ATOM 730 N N . LEU A 1 94 ? -9.578 14.305 19.344 1 97.06 94 LEU A N 1
ATOM 731 C CA . LEU A 1 94 ? -9.953 15.531 18.656 1 97.06 94 LEU A CA 1
ATOM 732 C C . LEU A 1 94 ? -11.281 15.359 17.922 1 97.06 94 LEU A C 1
ATOM 734 O O . LEU A 1 94 ? -11.617 14.266 17.484 1 97.06 94 LEU A O 1
ATOM 738 N N . PRO A 1 95 ? -12.039 16.422 17.828 1 93.38 95 PRO A N 1
ATOM 739 C CA . PRO A 1 95 ? -13.266 16.344 17.031 1 93.38 95 PRO A CA 1
ATOM 740 C C . PRO A 1 95 ? -12.992 16.281 15.539 1 93.38 95 PRO A C 1
ATOM 742 O O . PRO A 1 95 ? -11.836 16.406 15.109 1 93.38 95 PRO A O 1
ATOM 745 N N . ASP A 1 96 ? -14.055 15.961 14.844 1 92.75 96 ASP A N 1
ATOM 746 C CA . ASP A 1 96 ? -13.961 16.188 13.398 1 92.75 96 ASP A CA 1
ATOM 747 C C . ASP A 1 96 ? -13.695 17.656 13.094 1 92.75 96 ASP A C 1
ATOM 749 O O . ASP A 1 96 ? -14.438 18.547 13.547 1 92.75 96 ASP A O 1
ATOM 753 N N . PHE A 1 97 ? -12.68 17.953 12.344 1 96.69 97 PHE A N 1
ATOM 754 C CA . PHE A 1 97 ? -12.234 19.344 12.156 1 96.69 97 PHE A CA 1
ATOM 755 C C . PHE A 1 97 ? -13.297 20.141 11.414 1 96.69 97 PHE A C 1
ATOM 757 O O . PHE A 1 97 ? -13.586 21.281 11.781 1 96.69 97 PHE A O 1
ATOM 764 N N . ILE A 1 98 ? -13.828 19.547 10.375 1 96.38 98 ILE A N 1
ATOM 765 C CA . ILE A 1 98 ? -14.805 20.266 9.57 1 96.38 98 ILE A CA 1
ATOM 766 C C . ILE A 1 98 ? -16.047 20.547 10.406 1 96.38 98 ILE A C 1
ATOM 768 O O . ILE A 1 98 ? -16.562 21.672 10.414 1 96.38 98 ILE A O 1
ATOM 772 N N . ASP A 1 99 ? -16.5 19.562 11.102 1 94.25 99 ASP A N 1
ATOM 773 C CA . ASP A 1 99 ? -17.672 19.75 11.945 1 94.25 99 ASP A CA 1
ATOM 774 C C . ASP A 1 99 ? -17.422 20.781 13.047 1 94.25 99 ASP A C 1
ATOM 776 O O . ASP A 1 99 ? -18.266 21.625 13.312 1 94.25 99 ASP A O 1
ATOM 780 N N . TYR A 1 100 ? -16.328 20.688 13.688 1 96.25 100 TYR A N 1
ATOM 781 C CA . TYR A 1 100 ? -16 21.609 14.773 1 96.25 100 TYR A CA 1
ATOM 782 C C . TYR A 1 100 ? -16.031 23.047 14.289 1 96.25 100 TYR A C 1
ATOM 784 O O . TYR A 1 100 ? -16.656 23.906 14.914 1 96.25 100 TYR A O 1
ATOM 792 N N . PHE A 1 101 ? -15.398 23.344 13.219 1 97.44 101 PHE A N 1
ATOM 793 C CA . PHE A 1 101 ? -15.273 24.719 12.75 1 97.44 101 PHE A CA 1
ATOM 794 C C . PHE A 1 101 ? -16.594 25.203 12.156 1 97.44 101 PHE A C 1
ATOM 796 O O . PHE A 1 101 ? -16.922 26.391 12.258 1 97.44 101 PHE A O 1
ATOM 803 N N . ALA A 1 102 ? -17.297 24.281 11.523 1 96.81 102 ALA A N 1
ATOM 804 C CA . ALA A 1 102 ? -18.609 24.672 11 1 96.81 102 ALA A CA 1
ATOM 805 C C . ALA A 1 102 ? -19.578 24.984 12.141 1 96.81 102 ALA A C 1
ATOM 807 O O . ALA A 1 102 ? -20.438 25.875 12.016 1 96.81 102 ALA A O 1
ATOM 808 N N . ASP A 1 103 ? -19.516 24.266 13.219 1 96.81 103 ASP A N 1
ATOM 809 C CA . ASP A 1 103 ? -20.406 24.469 14.359 1 96.81 103 ASP A CA 1
ATOM 810 C C . ASP A 1 103 ? -20 25.703 15.164 1 96.81 103 ASP A C 1
ATOM 812 O O . ASP A 1 103 ? -20.859 26.484 15.586 1 96.81 103 ASP A O 1
ATOM 816 N N . THR A 1 104 ? -18.734 25.891 15.398 1 98 104 THR A N 1
ATOM 817 C CA . THR A 1 104 ? -18.234 26.938 16.297 1 98 104 THR A CA 1
ATOM 818 C C . THR A 1 104 ? -18.078 28.25 15.555 1 98 104 THR A C 1
ATOM 820 O O . THR A 1 104 ? -18.281 29.328 16.125 1 98 104 THR A O 1
ATOM 823 N N . TYR A 1 105 ? -17.734 28.203 14.297 1 97.75 105 TYR A N 1
ATOM 824 C CA . TYR A 1 105 ? -17.5 29.375 13.477 1 97.75 105 TYR A CA 1
ATOM 825 C C . TYR A 1 105 ? -18.203 29.25 12.125 1 97.75 105 TYR A C 1
ATOM 827 O O . TYR A 1 105 ? -17.547 29.297 11.078 1 97.75 105 TYR A O 1
ATOM 835 N N . PRO A 1 106 ? -19.484 29.156 12.117 1 97.94 106 PRO A N 1
ATOM 836 C CA . PRO A 1 106 ? -20.219 28.875 10.883 1 97.94 106 PRO A CA 1
ATOM 837 C C . PRO A 1 106 ? -20 29.953 9.812 1 97.94 106 PRO A C 1
ATOM 839 O O . PRO A 1 106 ? -20.047 29.656 8.617 1 97.94 106 PRO A O 1
ATOM 842 N N . ASN A 1 107 ? -19.672 31.234 10.234 1 97.81 107 ASN A N 1
ATOM 843 C CA . ASN A 1 107 ? -19.562 32.344 9.281 1 97.81 107 ASN A CA 1
ATOM 844 C C . ASN A 1 107 ? -18.109 32.625 8.914 1 97.81 107 ASN A C 1
ATOM 846 O O . ASN A 1 107 ? -17.812 33.594 8.234 1 97.81 107 ASN A O 1
ATOM 850 N N . LEU A 1 108 ? -17.266 31.75 9.375 1 97.25 108 LEU A N 1
ATOM 851 C CA . LEU A 1 108 ? -15.867 31.891 8.977 1 97.25 108 LEU A CA 1
ATOM 852 C C . LEU A 1 108 ? -15.727 31.828 7.461 1 97.25 108 LEU A C 1
ATOM 854 O O . LEU A 1 108 ? -16.172 30.875 6.832 1 97.25 108 LEU A O 1
ATOM 858 N N . THR A 1 109 ? -15.133 32.906 6.922 1 97.06 109 THR A N 1
ATOM 859 C CA . THR A 1 109 ? -14.906 32.906 5.484 1 97.06 109 THR A CA 1
ATOM 860 C C . THR A 1 109 ? -13.773 31.969 5.098 1 97.06 109 THR A C 1
ATOM 862 O O . THR A 1 109 ? -12.688 32.031 5.668 1 97.06 109 THR A O 1
ATOM 865 N N . VAL A 1 110 ? -14.062 31.094 4.098 1 97.75 110 VAL A N 1
ATOM 866 C CA . VAL A 1 110 ? -13.062 30.141 3.641 1 97.75 110 VAL A CA 1
ATOM 867 C C . VAL A 1 110 ? -13.016 30.125 2.115 1 97.75 110 VAL A C 1
ATOM 869 O O . VAL A 1 110 ? -13.891 30.703 1.457 1 97.75 110 VAL A O 1
ATOM 872 N N . LYS A 1 111 ? -11.961 29.594 1.647 1 96.81 111 LYS A N 1
ATOM 873 C CA . LYS A 1 111 ? -11.781 29.469 0.205 1 96.81 111 LYS A CA 1
ATOM 874 C C . LYS A 1 111 ? -11.734 28 -0.212 1 96.81 111 LYS A C 1
ATOM 876 O O . LYS A 1 111 ? -11.18 27.156 0.506 1 96.81 111 LYS A O 1
ATOM 881 N N . THR A 1 112 ? -12.367 27.672 -1.295 1 96.19 112 THR A N 1
ATOM 882 C CA . THR A 1 112 ? -12.398 26.328 -1.873 1 96.19 112 THR A CA 1
ATOM 883 C C . THR A 1 112 ? -12.109 26.375 -3.371 1 96.19 112 THR A C 1
ATOM 885 O O . THR A 1 112 ? -12.367 27.391 -4.023 1 96.19 112 THR A O 1
ATOM 888 N N . ASP A 1 113 ? -11.555 25.328 -3.869 1 92.69 113 ASP A N 1
ATOM 889 C CA . ASP A 1 113 ? -11.469 25.156 -5.316 1 92.69 113 ASP A CA 1
ATOM 890 C C . ASP A 1 113 ? -12.734 24.5 -5.867 1 92.69 113 ASP A C 1
ATOM 892 O O . ASP A 1 113 ? -13.406 23.75 -5.16 1 92.69 113 ASP A O 1
ATOM 896 N N . VAL A 1 114 ? -12.992 24.859 -7.121 1 88.88 114 VAL A N 1
ATOM 897 C CA . VAL A 1 114 ? -14.008 24.078 -7.816 1 88.88 114 VAL A CA 1
ATOM 898 C C . VAL A 1 114 ? -13.438 22.719 -8.219 1 88.88 114 VAL A C 1
ATOM 900 O O . VAL A 1 114 ? -12.336 22.641 -8.766 1 88.88 114 VAL A O 1
ATOM 903 N N . LEU A 1 115 ? -14.227 21.734 -7.922 1 89.56 115 LEU A N 1
ATOM 904 C CA . LEU A 1 115 ? -13.734 20.391 -8.172 1 89.56 115 LEU A CA 1
ATOM 905 C C . LEU A 1 115 ? -13.312 20.219 -9.625 1 89.56 115 LEU A C 1
ATOM 907 O O . LEU A 1 115 ? -14.109 20.438 -10.539 1 89.56 115 LEU A O 1
ATOM 911 N N . GLY A 1 116 ? -12.109 19.859 -9.836 1 82 116 GLY A N 1
ATOM 912 C CA . GLY A 1 116 ? -11.609 19.594 -11.172 1 82 116 GLY A CA 1
ATOM 913 C C . GLY A 1 116 ? -11.227 20.844 -11.93 1 82 116 GLY A C 1
ATOM 914 O O . GLY A 1 116 ? -10.828 20.781 -13.094 1 82 116 GLY A O 1
ATOM 915 N N . LYS A 1 117 ? -11.398 21.969 -11.266 1 81.44 117 LYS A N 1
ATOM 916 C CA . LYS A 1 117 ? -11.062 23.234 -11.891 1 81.44 117 LYS A CA 1
ATOM 917 C C . LYS A 1 117 ? -10.133 24.062 -11 1 81.44 117 LYS A C 1
ATOM 919 O O . LYS A 1 117 ? -9.922 23.719 -9.836 1 81.44 117 LYS A O 1
ATOM 924 N N . SER A 1 118 ? -9.57 25.047 -11.633 1 80.62 118 SER A N 1
ATOM 925 C CA . SER A 1 118 ? -8.625 25.875 -10.891 1 80.62 118 SER A CA 1
ATOM 926 C C . SER A 1 118 ? -9.32 27.109 -10.312 1 80.62 118 SER A C 1
ATOM 928 O O . SER A 1 118 ? -8.688 27.906 -9.609 1 80.62 118 SER A O 1
ATOM 930 N N . ASP A 1 119 ? -10.492 27.203 -10.367 1 88.25 119 ASP A N 1
ATOM 931 C CA . ASP A 1 119 ? -11.219 28.375 -9.867 1 88.25 119 ASP A CA 1
ATOM 932 C C . ASP A 1 119 ? -11.367 28.312 -8.344 1 88.25 119 ASP A C 1
ATOM 934 O O . ASP A 1 119 ? -11.719 27.266 -7.793 1 88.25 119 ASP A O 1
ATOM 938 N N . ILE A 1 120 ? -11.102 29.469 -7.797 1 92.12 120 ILE A N 1
ATOM 939 C CA . ILE A 1 120 ? -11.234 29.578 -6.348 1 92.12 120 ILE A CA 1
ATOM 940 C C . ILE A 1 120 ? -12.57 30.234 -6 1 92.12 120 ILE A C 1
ATOM 942 O O . ILE A 1 120 ? -12.977 31.203 -6.637 1 92.12 120 ILE A O 1
A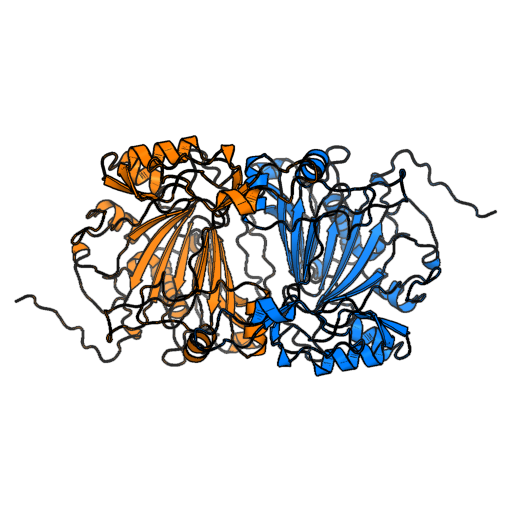TOM 946 N N . GLU A 1 121 ? -13.227 29.688 -5.055 1 93.62 121 GLU A N 1
ATOM 947 C CA . GLU A 1 121 ? -14.492 30.219 -4.562 1 93.62 121 GLU A CA 1
ATOM 948 C C . GLU A 1 121 ? -14.398 30.578 -3.082 1 93.62 121 GLU A C 1
ATOM 950 O O . GLU A 1 121 ? -13.781 29.844 -2.299 1 93.62 121 GLU A O 1
ATOM 955 N N . THR A 1 122 ? -14.992 31.734 -2.811 1 96.19 122 THR A N 1
ATOM 956 C CA . THR A 1 122 ? -15.109 32.125 -1.415 1 96.19 122 THR A CA 1
ATOM 957 C C . THR A 1 122 ? -16.469 31.734 -0.842 1 96.19 122 THR A C 1
ATOM 959 O O . THR A 1 122 ? -17.5 31.953 -1.472 1 96.19 122 THR A O 1
ATOM 962 N N . THR A 1 123 ? -16.438 31.141 0.258 1 96.94 123 THR A N 1
ATOM 963 C CA . THR A 1 123 ? -17.656 30.672 0.924 1 96.94 123 THR A CA 1
ATOM 964 C C . THR A 1 123 ? -17.484 30.719 2.439 1 96.94 123 THR A C 1
ATOM 966 O O . THR A 1 123 ? -16.594 31.406 2.957 1 96.94 123 THR A O 1
ATOM 969 N N . THR A 1 124 ? -18.438 30.156 3.205 1 98.19 124 THR A N 1
ATOM 970 C CA . THR A 1 124 ? -18.328 30.047 4.656 1 98.19 124 THR A CA 1
ATOM 971 C C . THR A 1 124 ? -18.078 28.609 5.082 1 98.19 124 THR A C 1
ATOM 973 O O . THR A 1 124 ? -18.344 27.672 4.32 1 98.19 124 THR A O 1
ATOM 976 N N . MET A 1 125 ? -17.641 28.484 6.242 1 97.94 125 MET A N 1
ATOM 977 C CA . MET A 1 125 ? -17.359 27.156 6.762 1 97.94 125 MET A CA 1
ATOM 978 C C . MET A 1 125 ? -18.625 26.312 6.809 1 97.94 125 MET A C 1
ATOM 980 O O . MET A 1 125 ? -18.594 25.109 6.543 1 97.94 125 MET A O 1
ATOM 984 N N . GLN A 1 126 ? -19.719 26.906 7.211 1 97.94 126 GLN A N 1
ATOM 985 C CA . GLN A 1 126 ? -21 26.188 7.246 1 97.94 126 GLN A CA 1
ATOM 986 C C . GLN A 1 126 ? -21.391 25.703 5.855 1 97.94 126 GLN A C 1
ATOM 988 O O . GLN A 1 126 ? -21.812 24.547 5.691 1 97.94 126 GLN A O 1
ATOM 993 N N . LYS A 1 127 ? -21.281 26.531 4.918 1 97.94 127 LYS A N 1
ATOM 994 C CA . LYS A 1 127 ? -21.641 26.156 3.553 1 97.94 127 LYS A CA 1
ATOM 995 C C . LYS A 1 127 ? -20.719 25.078 3.002 1 97.94 127 LYS A C 1
ATOM 997 O O . LYS A 1 127 ? -21.141 24.203 2.266 1 97.94 127 LYS A O 1
ATOM 1002 N N . PHE A 1 128 ? -19.453 25.219 3.316 1 97.56 128 PHE A N 1
ATOM 1003 C CA . PHE A 1 128 ? -18.516 24.188 2.91 1 97.56 128 PHE A CA 1
ATOM 1004 C C . PHE A 1 128 ? -18.922 22.828 3.467 1 97.56 128 PHE A C 1
ATOM 1006 O O . PHE A 1 128 ? -18.984 21.844 2.73 1 97.56 128 PHE A O 1
ATOM 1013 N N . ARG A 1 129 ? -19.203 22.781 4.738 1 96.88 129 ARG A N 1
ATOM 1014 C CA . ARG A 1 129 ? -19.625 21.547 5.371 1 96.88 129 ARG A CA 1
ATOM 1015 C C . ARG A 1 129 ? -20.859 20.984 4.691 1 96.88 129 ARG A C 1
ATOM 1017 O O . ARG A 1 129 ? -20.953 19.781 4.453 1 96.88 129 ARG A O 1
ATOM 1024 N N . GLU A 1 130 ? -21.797 21.797 4.406 1 97 130 GLU A N 1
ATOM 1025 C CA . GLU A 1 130 ? -23.031 21.375 3.744 1 97 130 GLU A CA 1
ATOM 1026 C C . GLU A 1 130 ? -22.719 20.75 2.383 1 97 130 GLU A C 1
ATOM 1028 O O . GLU A 1 130 ? -23.312 19.734 2.016 1 97 130 GLU A O 1
ATOM 1033 N N . ASN A 1 131 ? -21.875 21.391 1.646 1 96.44 131 ASN A N 1
ATOM 1034 C CA . ASN A 1 131 ? -21.5 20.859 0.337 1 96.44 131 ASN A CA 1
ATOM 1035 C C . ASN A 1 131 ? -20.797 19.5 0.454 1 96.44 131 ASN A C 1
ATOM 1037 O O . ASN A 1 131 ? -21.047 18.609 -0.358 1 96.44 131 ASN A O 1
ATOM 1041 N N . VAL A 1 132 ? -19.938 19.391 1.414 1 96.62 132 VAL A N 1
ATOM 1042 C CA . VAL A 1 132 ? -19.266 18.125 1.667 1 96.62 132 VAL A CA 1
ATOM 1043 C C . VAL A 1 132 ? -20.297 17.047 1.985 1 96.62 132 VAL A C 1
ATOM 1045 O O . VAL A 1 132 ? -20.266 15.953 1.414 1 96.62 132 VAL A O 1
ATOM 1048 N N . GLU A 1 133 ? -21.219 17.344 2.846 1 95.06 133 GLU A N 1
ATOM 1049 C CA . GLU A 1 133 ? -22.234 16.391 3.264 1 95.06 133 GLU A CA 1
ATOM 1050 C C . GLU A 1 133 ? -23.094 15.953 2.082 1 95.06 133 GLU A C 1
ATOM 1052 O O . GLU A 1 133 ? -23.422 14.766 1.949 1 95.06 133 GLU A O 1
ATOM 1057 N N . LYS A 1 134 ? -23.422 16.844 1.3 1 95.06 134 LYS A N 1
ATOM 1058 C CA . LYS A 1 134 ? -24.312 16.578 0.169 1 95.06 134 LYS A CA 1
ATOM 1059 C C . LYS A 1 134 ? -23.641 15.656 -0.847 1 95.06 134 LYS A C 1
ATOM 1061 O O . LYS A 1 134 ? -24.328 14.875 -1.522 1 95.06 134 LYS A O 1
ATOM 1066 N N . THR A 1 135 ? -22.344 15.734 -0.919 1 95.12 135 THR A N 1
ATOM 1067 C CA . THR A 1 135 ? -21.672 15.047 -2.021 1 95.12 135 THR A CA 1
ATOM 1068 C C . THR A 1 135 ? -20.859 13.867 -1.508 1 95.12 135 THR A C 1
ATOM 1070 O O . THR A 1 135 ? -20.266 13.125 -2.295 1 95.12 135 THR A O 1
ATOM 1073 N N . TYR A 1 136 ? -20.844 13.68 -0.242 1 95.06 136 TYR A N 1
ATOM 1074 C CA . TYR A 1 136 ? -20.047 12.617 0.362 1 95.06 136 TYR A CA 1
ATOM 1075 C C . TYR A 1 136 ? -20.625 11.242 0.039 1 95.06 136 TYR A C 1
ATOM 1077 O O . TYR A 1 136 ? -21.844 11.055 0.083 1 95.06 136 TYR A O 1
ATOM 1085 N N . SER A 1 137 ? -19.734 10.32 -0.344 1 93.75 137 SER A N 1
ATOM 1086 C CA . SER A 1 137 ? -20.125 8.922 -0.525 1 93.75 137 SER A CA 1
ATOM 1087 C C . SER A 1 137 ? -18.922 7.996 -0.361 1 93.75 137 SER A C 1
ATOM 1089 O O . SER A 1 137 ? -17.891 8.18 -1.02 1 93.75 137 SER A O 1
ATOM 1091 N N . ASN A 1 138 ? -18.969 7.062 0.505 1 92.75 138 ASN A N 1
ATOM 1092 C CA . ASN A 1 138 ? -18.031 5.969 0.701 1 92.75 138 ASN A CA 1
ATOM 1093 C C . ASN A 1 138 ? -16.594 6.477 0.752 1 92.75 138 ASN A C 1
ATOM 1095 O O . ASN A 1 138 ? -15.719 5.977 0.033 1 92.75 138 ASN A O 1
ATOM 1099 N N . GLY A 1 139 ? -16.312 7.562 1.517 1 93.62 139 GLY A N 1
ATOM 1100 C CA . GLY A 1 139 ? -14.953 7.961 1.872 1 93.62 139 GLY A CA 1
ATOM 1101 C C . GLY A 1 139 ? -14.43 9.102 1.017 1 93.62 139 GLY A C 1
ATOM 1102 O O . GLY A 1 139 ? -13.305 9.57 1.229 1 93.62 139 GLY A O 1
ATOM 1103 N N . THR A 1 140 ? -15.242 9.562 -0.006 1 96 140 THR A N 1
ATOM 1104 C CA . THR A 1 140 ? -14.859 10.719 -0.807 1 96 140 THR A CA 1
ATOM 1105 C C . THR A 1 140 ? -16.016 11.711 -0.921 1 96 140 THR A C 1
ATOM 1107 O O . THR A 1 140 ? -17.172 11.352 -0.671 1 96 140 THR A O 1
ATOM 1110 N N . TYR A 1 141 ? -15.703 12.914 -1.152 1 95.75 141 TYR A N 1
ATOM 1111 C CA . TYR A 1 141 ? -16.75 13.875 -1.47 1 95.75 141 TYR A CA 1
ATOM 1112 C C . TYR A 1 141 ? -16.453 14.609 -2.768 1 95.75 141 TYR A C 1
ATOM 1114 O O . TYR A 1 141 ? -15.297 14.625 -3.227 1 95.75 141 TYR A O 1
ATOM 1122 N N . ARG A 1 142 ? -17.453 15.148 -3.385 1 95.06 142 ARG A N 1
ATOM 1123 C CA . ARG A 1 142 ? -17.328 15.766 -4.699 1 95.06 142 ARG A CA 1
ATOM 1124 C C . ARG A 1 142 ? -17.625 17.25 -4.637 1 95.06 142 ARG A C 1
ATOM 1126 O O . ARG A 1 142 ? -18.406 17.781 -5.441 1 95.06 142 ARG A O 1
ATOM 1133 N N . SER A 1 143 ? -16.984 17.812 -3.645 1 91.69 143 SER A N 1
ATOM 1134 C CA . SER A 1 143 ? -16.922 19.266 -3.518 1 91.69 143 SER A CA 1
ATOM 1135 C C . SER A 1 143 ? -15.484 19.734 -3.328 1 91.69 143 SER A C 1
ATOM 1137 O O . SER A 1 143 ? -14.641 18.984 -2.846 1 91.69 143 SER A O 1
ATOM 1139 N N . GLY A 1 144 ? -15.008 20.656 -4.168 1 93.81 144 GLY A N 1
ATOM 1140 C CA . GLY A 1 144 ? -13.648 21.172 -4.172 1 93.81 144 GLY A CA 1
ATOM 1141 C C . GLY A 1 144 ? -13 21.141 -2.801 1 93.81 144 GLY A C 1
ATOM 1142 O O . GLY A 1 144 ? -13.688 21.047 -1.784 1 93.81 144 GLY A O 1
ATOM 1143 N N . PRO A 1 145 ? -11.742 21.062 -2.664 1 97.12 145 PRO A N 1
ATOM 1144 C CA . PRO A 1 145 ? -10.992 21.047 -1.403 1 97.12 145 PRO A CA 1
ATOM 1145 C C . PRO A 1 145 ? -11.148 22.344 -0.613 1 97.12 145 PRO A C 1
ATOM 1147 O O . PRO A 1 145 ? -11.453 23.391 -1.191 1 97.12 145 PRO A O 1
ATOM 1150 N N . LEU A 1 146 ? -11.047 22.203 0.695 1 97.94 146 LEU A N 1
ATOM 1151 C CA . LEU A 1 146 ? -10.883 23.375 1.555 1 97.94 146 LEU A CA 1
ATOM 1152 C C . LEU A 1 146 ? -9.438 23.875 1.523 1 97.94 146 LEU A C 1
ATOM 1154 O O . LEU A 1 146 ? -8.523 23.156 1.92 1 97.94 146 LEU A O 1
ATOM 1158 N N . LEU A 1 147 ? -9.281 25.062 1.043 1 97.06 147 LEU A N 1
ATOM 1159 C CA . LEU A 1 147 ? -7.938 25.625 1.029 1 97.06 147 LEU A CA 1
ATOM 1160 C C . LEU A 1 147 ? -7.496 26 2.438 1 97.06 147 LEU A C 1
ATOM 1162 O O . LEU A 1 147 ? -8.312 26.062 3.357 1 97.06 147 LEU A O 1
ATOM 1166 N N . GLN A 1 148 ? -6.238 26.297 2.592 1 96.62 148 GLN A N 1
ATOM 1167 C CA . GLN A 1 148 ? -5.602 26.422 3.896 1 96.62 148 GLN A CA 1
ATOM 1168 C C . GLN A 1 148 ? -6.242 27.531 4.723 1 96.62 148 GLN A C 1
ATOM 1170 O O . GLN A 1 148 ? -6.578 28.594 4.188 1 96.62 148 GLN A O 1
ATOM 1175 N N . ILE A 1 149 ? -6.406 27.219 5.945 1 97.62 149 ILE A N 1
ATOM 1176 C CA . ILE A 1 149 ? -6.863 28.141 6.969 1 97.62 149 ILE A CA 1
ATOM 1177 C C . ILE A 1 149 ? -5.805 28.266 8.062 1 97.62 149 ILE A C 1
ATOM 1179 O O . ILE A 1 149 ? -5.406 27.266 8.664 1 97.62 149 ILE A O 1
ATOM 1183 N N . SER A 1 150 ? -5.383 29.484 8.328 1 97.81 150 SER A N 1
ATOM 1184 C CA . SER A 1 150 ? -4.469 29.688 9.445 1 97.81 150 SER A CA 1
ATOM 1185 C C . SER A 1 150 ? -5.195 29.594 10.781 1 97.81 150 SER A C 1
ATOM 1187 O O . SER A 1 150 ? -6.273 30.156 10.953 1 97.81 150 SER A O 1
ATOM 1189 N N . LEU A 1 151 ? -4.605 28.938 11.703 1 98.31 151 LEU A N 1
ATOM 1190 C CA . LEU A 1 151 ? -5.234 28.766 13.016 1 98.31 151 LEU A CA 1
ATOM 1191 C C . LEU A 1 151 ? -4.633 29.734 14.031 1 98.31 151 LEU A C 1
ATOM 1193 O O . LEU A 1 151 ? -5.051 29.75 15.195 1 98.31 151 LEU A O 1
ATOM 1197 N N . VAL A 1 152 ? -3.678 30.5 13.594 1 97.69 152 VAL A N 1
ATOM 1198 C CA . VAL A 1 152 ? -2.918 31.312 14.539 1 97.69 152 VAL A CA 1
ATOM 1199 C C . VAL A 1 152 ? -3.061 32.781 14.172 1 97.69 152 VAL A C 1
ATOM 1201 O O . VAL A 1 152 ? -2.318 33.625 14.68 1 97.69 152 VAL A O 1
ATOM 1204 N N . GLY A 1 153 ? -3.906 33.094 13.32 1 92.81 153 GLY A N 1
ATOM 1205 C CA . GLY A 1 153 ? -4.066 34.438 12.844 1 92.81 153 GLY A CA 1
ATOM 1206 C C . GLY A 1 153 ? -3.721 34.625 11.383 1 92.81 153 GLY A C 1
ATOM 1207 O O . GLY A 1 153 ? -3.219 33.688 10.742 1 92.81 153 GLY A O 1
ATOM 1208 N N . THR A 1 154 ? -4.113 35.688 10.812 1 88.25 154 THR A N 1
ATOM 1209 C CA . THR A 1 154 ? -3.898 35.906 9.383 1 88.25 154 THR A CA 1
ATOM 1210 C C . THR A 1 154 ? -2.994 37.125 9.156 1 88.25 154 THR A C 1
ATOM 1212 O O . THR A 1 154 ? -3.012 38.062 9.93 1 88.25 154 THR A O 1
ATOM 1215 N N . VAL A 1 155 ? -2.178 36.781 8.25 1 78.44 155 VAL A N 1
ATOM 1216 C CA . VAL A 1 155 ? -1.44 37.938 7.715 1 78.44 155 VAL A CA 1
ATOM 1217 C C . VAL A 1 155 ? -1.884 38.219 6.281 1 78.44 155 VAL A C 1
ATOM 1219 O O . VAL A 1 155 ? -2.193 37.281 5.531 1 78.44 155 VAL A O 1
ATOM 1222 N N . HIS A 1 156 ? -2.055 39.469 5.953 1 75.38 156 HIS A N 1
ATOM 1223 C CA . HIS A 1 156 ? -2.377 39.938 4.605 1 75.38 156 HIS A CA 1
ATOM 1224 C C . HIS A 1 156 ? -3.625 39.25 4.074 1 75.38 156 HIS A C 1
ATOM 1226 O O . HIS A 1 156 ? -4.68 39.281 4.711 1 75.38 156 HIS A O 1
ATOM 1232 N N . GLU A 1 157 ? -3.525 38.438 2.955 1 71 157 GLU A N 1
ATOM 1233 C CA . GLU A 1 157 ? -4.648 37.844 2.227 1 71 157 GLU A CA 1
ATOM 1234 C C . GLU A 1 157 ? -4.922 36.406 2.68 1 71 157 GLU A C 1
ATOM 1236 O O . GLU A 1 157 ? -5.824 35.75 2.16 1 71 157 GLU A O 1
ATOM 1241 N N . GLU A 1 158 ? -4.32 36.094 3.76 1 82.62 158 GLU A N 1
ATOM 1242 C CA . GLU A 1 158 ? -4.523 34.75 4.266 1 82.62 158 GLU A CA 1
ATOM 1243 C C . GLU A 1 158 ? -5.914 34.594 4.867 1 82.62 158 GLU A C 1
ATOM 1245 O O . GLU A 1 158 ? -6.5 35.562 5.367 1 82.62 158 GLU A O 1
ATOM 1250 N N . VAL A 1 159 ? -6.469 33.406 4.699 1 90.69 159 VAL A N 1
ATOM 1251 C CA . VAL A 1 159 ? -7.742 33.031 5.309 1 90.69 159 VAL A CA 1
ATOM 1252 C C . VAL A 1 159 ? -7.492 32.375 6.668 1 90.69 159 VAL A C 1
ATOM 1254 O O . VAL A 1 159 ? -6.539 31.609 6.836 1 90.69 159 VAL A O 1
ATOM 1257 N N . GLY A 1 160 ? -8.328 32.75 7.633 1 94.38 160 GLY A N 1
ATOM 1258 C CA . GLY A 1 160 ? -8.195 32.188 8.961 1 94.38 160 GLY A CA 1
ATOM 1259 C C . GLY A 1 160 ? -8.43 33.188 10.07 1 94.38 160 GLY A C 1
ATOM 1260 O O . GLY A 1 160 ? -9.047 34.219 9.859 1 94.38 160 GLY A O 1
ATOM 1261 N N . ASP A 1 161 ? -8.102 32.812 11.203 1 95.69 161 ASP A N 1
ATOM 1262 C CA . ASP A 1 161 ? -8.188 33.594 12.438 1 95.69 161 ASP A CA 1
ATOM 1263 C C . ASP A 1 161 ? -7.332 32.969 13.539 1 95.69 161 ASP A C 1
ATOM 1265 O O . ASP A 1 161 ? -6.59 32 13.289 1 95.69 161 ASP A O 1
ATOM 1269 N N . TYR A 1 162 ? -7.355 33.719 14.656 1 97.31 162 TYR A N 1
ATOM 1270 C CA . TYR A 1 162 ? -6.758 33.125 15.844 1 97.31 162 TYR A CA 1
ATOM 1271 C C . TYR A 1 162 ? -7.781 32.281 16.625 1 97.31 162 TYR A C 1
ATOM 1273 O O . TYR A 1 162 ? -8.82 32.812 17.031 1 97.31 162 TYR A O 1
ATOM 1281 N N . PHE A 1 163 ? -7.566 30.969 16.766 1 98.12 163 PHE A N 1
ATOM 1282 C CA . PHE A 1 163 ? -8.492 30.047 17.422 1 98.12 163 PHE A CA 1
ATOM 1283 C C . PHE A 1 163 ? -7.871 29.469 18.688 1 98.12 163 PHE A C 1
ATOM 1285 O O . PHE A 1 163 ? -7.527 28.281 18.734 1 98.12 163 PHE A O 1
ATOM 1292 N N . PRO A 1 164 ? -7.832 30.203 19.766 1 97.62 164 PRO A N 1
ATOM 1293 C CA . PRO A 1 164 ? -7.105 29.781 20.969 1 97.62 164 PRO A CA 1
ATOM 1294 C C . PRO A 1 164 ? -7.688 28.516 21.578 1 97.62 164 PRO A C 1
ATOM 1296 O O . PRO A 1 164 ? -6.945 27.672 22.094 1 97.62 164 PRO A O 1
ATOM 1299 N N . ASP A 1 165 ? -9.039 28.359 21.562 1 98.12 165 ASP A N 1
ATOM 1300 C CA . ASP A 1 165 ? -9.656 27.172 22.141 1 98.12 165 ASP A CA 1
ATOM 1301 C C . ASP A 1 165 ? -9.227 25.922 21.391 1 98.12 165 ASP A C 1
ATOM 1303 O O . ASP A 1 165 ? -8.984 24.875 22 1 98.12 165 ASP A O 1
ATOM 1307 N N . PHE A 1 166 ? -9.188 26.062 20.109 1 98.38 166 PHE A N 1
ATOM 1308 C CA . PHE A 1 166 ? -8.781 24.922 19.312 1 98.38 166 PHE A CA 1
ATOM 1309 C C . PHE A 1 166 ? -7.305 24.609 19.516 1 98.38 166 PHE A C 1
ATOM 1311 O O . PHE A 1 166 ? -6.906 23.453 19.562 1 98.38 166 PHE A O 1
ATOM 1318 N N . ILE A 1 167 ? -6.48 25.578 19.562 1 98.5 167 ILE A N 1
ATOM 1319 C CA . ILE A 1 167 ? -5.055 25.406 19.828 1 98.5 167 ILE A CA 1
ATOM 1320 C C . ILE A 1 167 ? -4.859 24.703 21.172 1 98.5 167 ILE A C 1
ATOM 1322 O O . ILE A 1 167 ? -4 23.828 21.297 1 98.5 167 ILE A O 1
ATOM 1326 N N . ASP A 1 168 ? -5.652 25.062 22.141 1 98.38 168 ASP A N 1
ATOM 1327 C CA . ASP A 1 168 ? -5.602 24.391 23.438 1 98.38 168 ASP A CA 1
ATOM 1328 C C . ASP A 1 168 ? -5.906 22.906 23.297 1 98.38 168 ASP A C 1
ATOM 1330 O O . ASP A 1 168 ? -5.297 22.078 23.984 1 98.38 168 ASP A O 1
ATOM 1334 N N . MET A 1 169 ? -6.844 22.594 22.469 1 98.56 169 MET A N 1
ATOM 1335 C CA . MET A 1 169 ? -7.18 21.188 22.234 1 98.56 169 MET A CA 1
ATOM 1336 C C . MET A 1 169 ? -6 20.438 21.625 1 98.56 169 MET A C 1
ATOM 1338 O O . MET A 1 169 ? -5.723 19.297 22.016 1 98.56 169 MET A O 1
ATOM 1342 N N . LEU A 1 170 ? -5.328 21.062 20.641 1 98.75 170 LEU A N 1
ATOM 1343 C CA . LEU A 1 170 ? -4.137 20.438 20.062 1 98.75 170 LEU A CA 1
ATOM 1344 C C . LEU A 1 170 ? -3.09 20.172 21.156 1 98.75 170 LEU A C 1
ATOM 1346 O O . LEU A 1 170 ? -2.496 19.094 21.203 1 98.75 170 LEU A O 1
ATOM 1350 N N . GLU A 1 171 ? -2.932 21.094 22.031 1 98.25 171 GLU A N 1
ATOM 1351 C CA . GLU A 1 171 ? -1.868 21.031 23.031 1 98.25 171 GLU A CA 1
ATOM 1352 C C . GLU A 1 171 ? -2.225 20.094 24.172 1 98.25 171 GLU A C 1
ATOM 1354 O O . GLU A 1 171 ? -1.39 19.797 25.031 1 98.25 171 GLU A O 1
ATOM 1359 N N . ASP A 1 172 ? -3.434 19.578 24.188 1 98 172 ASP A N 1
ATOM 1360 C CA . ASP A 1 172 ? -3.801 18.547 25.172 1 98 172 ASP A CA 1
ATOM 1361 C C . ASP A 1 172 ? -3.051 17.25 24.906 1 98 172 ASP A C 1
ATOM 1363 O O . ASP A 1 172 ? -2.941 16.406 25.781 1 98 172 ASP A O 1
ATOM 1367 N N . ASN A 1 173 ? -2.648 17.094 23.688 1 98.25 173 ASN A N 1
ATOM 1368 C CA . ASN A 1 173 ? -1.833 15.938 23.328 1 98.25 173 ASN A CA 1
ATOM 1369 C C . ASN A 1 173 ? -0.356 16.172 23.609 1 98.25 173 ASN A C 1
ATOM 1371 O O . ASN A 1 173 ? 0.231 17.141 23.109 1 98.25 173 ASN A O 1
ATOM 1375 N N . PRO A 1 174 ? 0.246 15.273 24.422 1 98.44 174 PRO A N 1
ATOM 1376 C CA . PRO A 1 174 ? 1.63 15.531 24.812 1 98.44 174 PRO A CA 1
ATOM 1377 C C . PRO A 1 174 ? 2.59 15.594 23.641 1 98.44 174 PRO A C 1
ATOM 1379 O O . PRO A 1 174 ? 3.549 16.375 23.656 1 98.44 174 PRO A O 1
ATOM 1382 N N . PHE A 1 175 ? 2.344 14.75 22.641 1 98.88 175 PHE A N 1
ATOM 1383 C CA . PHE A 1 175 ? 3.207 14.789 21.469 1 98.88 175 PHE A CA 1
ATOM 1384 C C . PHE A 1 175 ? 3.123 16.156 20.781 1 98.88 175 PHE A C 1
ATOM 1386 O O . PHE A 1 175 ? 4.148 16.75 20.438 1 98.88 175 PHE A O 1
ATOM 1393 N N . LEU A 1 176 ? 1.912 16.578 20.531 1 98.94 176 LEU A N 1
ATOM 1394 C CA . LEU A 1 176 ? 1.696 17.828 19.812 1 98.94 176 LEU A CA 1
ATOM 1395 C C . LEU A 1 176 ? 2.195 19.016 20.641 1 98.94 176 LEU A C 1
ATOM 1397 O O . LEU A 1 176 ? 2.84 19.922 20.109 1 98.94 176 LEU A O 1
ATOM 1401 N N . LYS A 1 177 ? 1.915 19.016 21.891 1 98.75 177 LYS A N 1
ATOM 1402 C CA . LYS A 1 177 ? 2.354 20.094 22.766 1 98.75 177 LYS A CA 1
ATOM 1403 C C . LYS A 1 177 ? 3.867 20.281 22.703 1 98.75 177 LYS A C 1
ATOM 1405 O O . LYS A 1 177 ? 4.355 21.422 22.641 1 98.75 177 LYS A O 1
ATOM 1410 N N . ALA A 1 178 ? 4.562 19.234 22.672 1 98.75 178 ALA A N 1
ATOM 1411 C CA . ALA A 1 178 ? 6.023 19.266 22.719 1 98.75 178 ALA A CA 1
ATOM 1412 C C . ALA A 1 178 ? 6.59 19.922 21.453 1 98.75 178 ALA A C 1
ATOM 1414 O O . ALA A 1 178 ? 7.645 20.562 21.516 1 98.75 178 ALA A O 1
ATOM 1415 N N . VAL A 1 179 ? 5.801 19.766 20.359 1 98.81 179 VAL A N 1
ATOM 1416 C CA . VAL A 1 179 ? 6.418 20.156 19.094 1 98.81 179 VAL A CA 1
ATOM 1417 C C . VAL A 1 179 ? 5.578 21.25 18.422 1 98.81 179 VAL A C 1
ATOM 1419 O O . VAL A 1 179 ? 5.629 21.422 17.203 1 98.81 179 VAL A O 1
ATOM 1422 N N . MET A 1 180 ? 4.742 21.938 19.156 1 98.81 180 MET A N 1
ATOM 1423 C CA . MET A 1 180 ? 4.176 23.172 18.609 1 98.81 180 MET A CA 1
ATOM 1424 C C . MET A 1 180 ? 5.277 24.125 18.188 1 98.81 180 MET A C 1
ATOM 1426 O O . MET A 1 180 ? 6.398 24.078 18.688 1 98.81 180 MET A O 1
ATOM 1430 N N . PRO A 1 181 ? 4.977 25.078 17.219 1 98.06 181 PRO A N 1
ATOM 1431 C CA . PRO A 1 181 ? 6.027 26.016 16.828 1 98.06 181 PRO A CA 1
ATOM 1432 C C . PRO A 1 181 ? 6.625 26.766 18.016 1 98.06 181 PRO A C 1
ATOM 1434 O O . PRO A 1 181 ? 7.789 27.188 17.969 1 98.06 181 PRO A O 1
ATOM 1437 N N . TRP A 1 182 ? 5.891 26.938 19.031 1 98.12 182 TRP A N 1
ATOM 1438 C CA . TRP A 1 182 ? 6.289 27.625 20.25 1 98.12 182 TRP A CA 1
ATOM 1439 C C . TRP A 1 182 ? 6.449 26.641 21.406 1 98.12 182 TRP A C 1
ATOM 1441 O O . TRP A 1 182 ? 6.547 27.031 22.562 1 98.12 182 TRP A O 1
ATOM 1451 N N . GLY A 1 183 ? 6.453 25.328 21.141 1 97.88 183 GLY A N 1
ATOM 1452 C CA . GLY A 1 183 ? 6.484 24.297 22.172 1 97.88 183 GLY A CA 1
ATOM 1453 C C . GLY A 1 183 ? 7.855 24.141 22.812 1 97.88 183 GLY A C 1
ATOM 1454 O O . GLY A 1 183 ? 8.812 24.797 22.406 1 97.88 183 GLY A O 1
ATOM 1455 N N . PRO A 1 184 ? 7.938 23.234 23.781 1 97.56 184 PRO A N 1
ATOM 1456 C CA . PRO A 1 184 ? 9.172 23.031 24.531 1 97.56 184 PRO A CA 1
ATOM 1457 C C . PRO A 1 184 ? 10.352 22.625 23.656 1 97.56 184 PRO A C 1
ATOM 1459 O O . PRO A 1 184 ? 11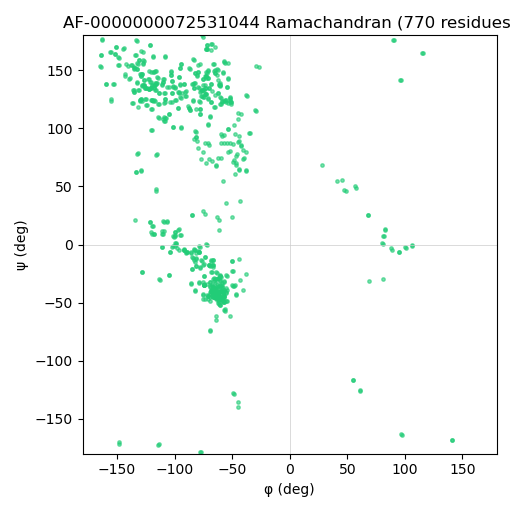.5 22.922 23.969 1 97.56 184 PRO A O 1
ATOM 1462 N N . MET A 1 185 ? 10.094 21.969 22.547 1 98 185 MET A N 1
ATOM 1463 C CA . MET A 1 185 ? 11.188 21.453 21.719 1 98 185 MET A CA 1
ATOM 1464 C C . MET A 1 185 ? 11.586 22.484 20.656 1 98 185 MET A C 1
ATOM 1466 O O . MET A 1 185 ? 12.57 22.281 19.938 1 98 185 MET A O 1
ATOM 1470 N N . SER A 1 186 ? 10.883 23.562 20.594 1 97.69 186 SER A N 1
ATOM 1471 C CA . SER A 1 186 ? 11.148 24.578 19.594 1 97.69 186 SER A CA 1
ATOM 1472 C C . SER A 1 186 ? 12.328 25.469 20 1 97.69 186 SER A C 1
ATOM 1474 O O . SER A 1 186 ? 12.508 25.75 21.188 1 97.69 186 SER A O 1
ATOM 1476 N N . ALA A 1 187 ? 13.031 25.922 19.016 1 96.12 187 ALA A N 1
ATOM 1477 C CA . ALA A 1 187 ? 14.164 26.797 19.25 1 96.12 187 ALA A CA 1
ATOM 1478 C C . ALA A 1 187 ? 13.711 28.25 19.406 1 96.12 187 ALA A C 1
ATOM 1480 O O . ALA A 1 187 ? 14.469 29.094 19.891 1 96.12 187 ALA A O 1
ATOM 1481 N N . ILE A 1 188 ? 12.516 28.5 19.047 1 93.44 188 ILE A N 1
ATOM 1482 C CA . ILE A 1 188 ? 12.039 29.891 19.109 1 93.44 188 ILE A CA 1
ATOM 1483 C C . ILE A 1 188 ? 10.906 30 20.141 1 93.44 188 ILE A C 1
ATOM 1485 O O . ILE A 1 188 ? 10.133 29.047 20.312 1 93.44 188 ILE A O 1
ATOM 1489 N N . LYS A 1 189 ? 10.922 31.109 20.781 1 93.19 189 LYS A N 1
ATOM 1490 C CA . LYS A 1 189 ? 9.844 31.438 21.719 1 93.19 189 LYS A CA 1
ATOM 1491 C C . LYS A 1 189 ? 8.969 32.562 21.172 1 93.19 189 LYS A C 1
ATOM 1493 O O . LYS A 1 189 ? 9.398 33.719 21.141 1 93.19 189 LYS A O 1
ATOM 1498 N N . ILE A 1 190 ? 7.789 32.188 20.828 1 94.56 190 ILE A N 1
ATOM 1499 C CA . ILE A 1 190 ? 6.875 33.156 20.234 1 94.56 190 ILE A CA 1
ATOM 1500 C C . ILE A 1 190 ? 5.457 32.906 20.734 1 94.56 190 ILE A C 1
ATOM 1502 O O . ILE A 1 190 ? 5.148 31.812 21.219 1 94.56 190 ILE A O 1
ATOM 1506 N N . HIS A 1 191 ? 4.715 34 20.672 1 95.31 191 HIS A N 1
ATOM 1507 C CA . HIS A 1 191 ? 3.281 33.844 20.859 1 95.31 191 HIS A CA 1
ATOM 1508 C C . HIS A 1 191 ? 2.633 33.188 19.656 1 95.31 191 HIS A C 1
ATOM 1510 O O . HIS A 1 191 ? 3.027 33.438 18.516 1 95.31 191 HIS A O 1
ATOM 1516 N N . PRO A 1 192 ? 1.596 32.312 19.891 1 96.25 192 PRO A N 1
ATOM 1517 C CA . PRO A 1 192 ? 0.957 31.625 18.781 1 96.25 192 PRO A CA 1
ATOM 1518 C C . PRO A 1 192 ? 0.57 32.562 17.641 1 96.25 192 PRO A C 1
ATOM 1520 O O . PRO A 1 192 ? 0.742 32.219 16.469 1 96.25 192 PRO A O 1
ATOM 1523 N N . GLN A 1 193 ? 0.181 33.719 17.922 1 95.75 193 GLN A N 1
ATOM 1524 C CA . GLN A 1 193 ? -0.289 34.656 16.906 1 95.75 193 GLN A CA 1
ATOM 1525 C C . GLN A 1 193 ? 0.872 35.188 16.078 1 95.75 193 GLN A C 1
ATOM 1527 O O . GLN A 1 193 ? 0.66 35.812 15.023 1 95.75 193 GLN A O 1
ATOM 1532 N N . GLU A 1 194 ? 2.053 34.938 16.484 1 93.81 194 GLU A N 1
ATOM 1533 C CA . GLU A 1 194 ? 3.242 35.406 15.781 1 93.81 194 GLU A CA 1
ATOM 1534 C C . GLU A 1 194 ? 3.836 34.312 14.906 1 93.81 194 GLU A C 1
ATOM 1536 O O . GLU A 1 194 ? 4.852 34.531 14.242 1 93.81 194 GLU A O 1
ATOM 1541 N N . SER A 1 195 ? 3.186 33.219 14.922 1 93.56 195 SER A N 1
ATOM 1542 C CA . SER A 1 195 ? 3.768 32.062 14.242 1 93.56 195 SER A CA 1
ATOM 1543 C C . SER A 1 195 ? 3.633 32.188 12.727 1 93.56 195 SER A C 1
ATOM 1545 O O . SER A 1 195 ? 2.525 32.344 12.211 1 93.56 195 SER A O 1
ATOM 1547 N N . ASN A 1 196 ? 4.723 32.062 12.039 1 90.69 196 ASN A N 1
ATOM 1548 C CA . ASN A 1 196 ? 4.738 31.953 10.586 1 90.69 196 ASN A CA 1
ATOM 1549 C C . ASN A 1 196 ? 4.926 30.5 10.133 1 90.69 196 ASN A C 1
ATOM 1551 O O . ASN A 1 196 ? 5.07 30.234 8.945 1 90.69 196 ASN A O 1
ATOM 1555 N N . ASP A 1 197 ? 4.887 29.609 11.078 1 93.88 197 ASP A N 1
ATOM 1556 C CA . ASP A 1 197 ? 5.16 28.203 10.82 1 93.88 197 ASP A CA 1
ATOM 1557 C C . ASP A 1 197 ? 3.889 27.359 10.961 1 93.88 197 ASP A C 1
ATOM 1559 O O . ASP A 1 197 ? 3.945 26.125 10.938 1 93.88 197 ASP A O 1
ATOM 1563 N N . GLY A 1 198 ? 2.715 28.016 11.094 1 95.38 198 GLY A N 1
ATOM 1564 C CA . GLY A 1 198 ? 1.448 27.344 11.352 1 95.38 198 GLY A CA 1
ATOM 1565 C C . GLY A 1 198 ? 1.068 27.344 12.82 1 95.38 198 GLY A C 1
ATOM 1566 O O . GLY A 1 198 ? 1.625 28.109 13.617 1 95.38 198 GLY A O 1
ATOM 1567 N N . PRO A 1 199 ? 0.097 26.406 12.977 1 98.12 199 PRO A N 1
ATOM 1568 C CA . PRO A 1 199 ? -0.61 25.359 12.219 1 98.12 199 PRO A CA 1
ATOM 1569 C C . PRO A 1 199 ? -1.589 25.938 11.195 1 98.12 199 PRO A C 1
ATOM 1571 O O . PRO A 1 199 ? -2.189 26.984 11.438 1 98.12 199 PRO A O 1
ATOM 1574 N N . ILE A 1 200 ? -1.757 25.234 10.109 1 97.88 200 ILE A N 1
ATOM 1575 C CA . ILE A 1 200 ? -2.773 25.516 9.102 1 97.88 200 ILE A CA 1
ATOM 1576 C C . ILE A 1 200 ? -3.676 24.281 8.938 1 97.88 200 IL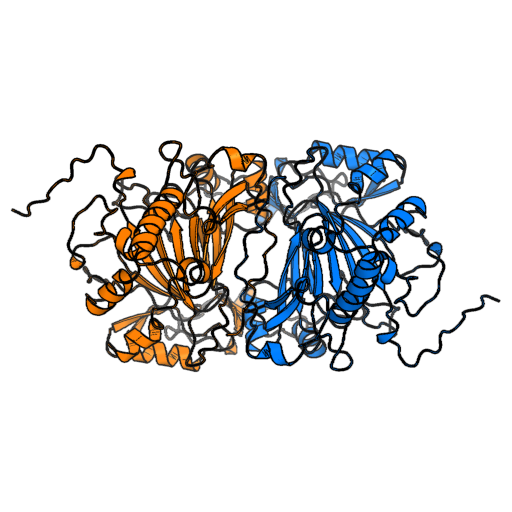E A C 1
ATOM 1578 O O . ILE A 1 200 ? -3.252 23.156 9.188 1 97.88 200 ILE A O 1
ATOM 1582 N N . LEU A 1 201 ? -4.91 24.547 8.594 1 98.62 201 LEU A N 1
ATOM 1583 C CA . LEU A 1 201 ? -5.914 23.5 8.383 1 98.62 201 LEU A CA 1
ATOM 1584 C C . LEU A 1 201 ? -6.391 23.5 6.93 1 98.62 201 LEU A C 1
ATOM 1586 O O . LEU A 1 201 ? -6.621 24.562 6.344 1 98.62 201 LEU A O 1
ATOM 1590 N N . TRP A 1 202 ? -6.566 22.359 6.348 1 98.56 202 TRP A N 1
ATOM 1591 C CA . TRP A 1 202 ? -7.195 22.219 5.039 1 98.56 202 TRP A CA 1
ATOM 1592 C C . TRP A 1 202 ? -7.898 20.859 4.93 1 98.56 202 TRP A C 1
ATOM 1594 O O . TRP A 1 202 ? -7.797 20.031 5.828 1 98.56 202 TRP A O 1
ATOM 1604 N N . ALA A 1 203 ? -8.672 20.656 3.893 1 98.19 203 ALA A N 1
ATOM 1605 C CA . ALA A 1 203 ? -9.352 19.391 3.654 1 98.19 203 ALA A CA 1
ATOM 1606 C C . ALA A 1 203 ? -9.312 19.016 2.174 1 98.19 203 ALA A C 1
ATOM 1608 O O . ALA A 1 203 ? -9.375 19.891 1.307 1 98.19 203 ALA A O 1
ATOM 1609 N N . ARG A 1 204 ? -9.164 17.75 1.96 1 98.12 204 ARG A N 1
ATOM 1610 C CA . ARG A 1 204 ? -9.078 17.203 0.612 1 98.12 204 ARG A CA 1
ATOM 1611 C C . ARG A 1 204 ? -10.156 16.156 0.379 1 98.12 204 ARG A C 1
ATOM 1613 O O . ARG A 1 204 ? -10.469 15.367 1.274 1 98.12 204 ARG A O 1
ATOM 1620 N N . PRO A 1 205 ? -10.734 16.094 -0.791 1 97.19 205 PRO A N 1
ATOM 1621 C CA . PRO A 1 205 ? -11.836 15.172 -1.076 1 97.19 205 PRO A CA 1
ATOM 1622 C C . PRO A 1 205 ? -11.367 13.734 -1.309 1 97.19 205 PRO A C 1
ATOM 1624 O O . PRO A 1 205 ? -12.164 12.805 -1.23 1 97.19 205 PRO A O 1
ATOM 1627 N N . GLY A 1 206 ? -10.117 13.508 -1.624 1 97.44 206 GLY A N 1
ATOM 1628 C CA . GLY A 1 206 ? -9.609 12.203 -2.045 1 97.44 206 GLY A CA 1
ATOM 1629 C C . GLY A 1 206 ? -9.547 12.055 -3.553 1 97.44 206 GLY A C 1
ATOM 1630 O O . GLY A 1 206 ? -10.438 12.523 -4.266 1 97.44 206 GLY A O 1
ATOM 1631 N N . GLU A 1 207 ? -8.5 11.406 -4.012 1 97.75 207 GLU A N 1
ATOM 1632 C CA . GLU A 1 207 ? -8.352 11.172 -5.445 1 97.75 207 GLU A CA 1
ATOM 1633 C C . GLU A 1 207 ? -9.508 10.344 -5.996 1 97.75 207 GLU A C 1
ATOM 1635 O O . GLU A 1 207 ? -9.93 9.367 -5.367 1 97.75 207 GLU A O 1
ATOM 1640 N N . GLN A 1 208 ? -10.023 10.75 -7.195 1 96.75 208 GLN A N 1
ATOM 1641 C CA . GLN A 1 208 ? -11.211 10.062 -7.695 1 96.75 208 GLN A CA 1
ATOM 1642 C C . GLN A 1 208 ? -11.43 10.352 -9.172 1 96.75 208 GLN A C 1
ATOM 1644 O O . GLN A 1 208 ? -10.953 11.367 -9.695 1 96.75 208 GLN A O 1
ATOM 1649 N N . LEU A 1 209 ? -12.062 9.438 -9.812 1 96 209 LEU A N 1
ATOM 1650 C CA . LEU A 1 209 ? -12.625 9.68 -11.133 1 96 209 LEU A CA 1
ATOM 1651 C C . LEU A 1 209 ? -14.07 10.172 -11.023 1 96 209 LEU A C 1
ATOM 1653 O O . LEU A 1 209 ? -14.852 9.633 -10.242 1 96 209 LEU A O 1
ATOM 1657 N N . VAL A 1 210 ? -14.305 11.203 -11.727 1 93.25 210 VAL A N 1
ATOM 1658 C CA . VAL A 1 210 ? -15.641 11.789 -11.68 1 93.25 210 VAL A CA 1
ATOM 1659 C C . VAL A 1 210 ? -16.281 11.75 -13.062 1 93.25 210 VAL A C 1
ATOM 1661 O O . VAL A 1 210 ? -15.68 12.219 -14.039 1 93.25 210 VAL A O 1
ATOM 1664 N N . PRO A 1 211 ? -17.438 11.125 -13.133 1 89.06 211 PRO A N 1
ATOM 1665 C CA . PRO A 1 211 ? -18.156 11.25 -14.406 1 89.06 211 PRO A CA 1
ATOM 1666 C C . PRO A 1 211 ? -18.344 12.695 -14.836 1 89.06 211 PRO A C 1
ATOM 1668 O O . PRO A 1 211 ? -18.625 13.562 -14 1 89.06 211 PRO A O 1
ATOM 1671 N N . THR A 1 212 ? -18.25 12.906 -16.062 1 85.5 212 THR A N 1
ATOM 1672 C CA . THR A 1 212 ? -18.328 14.266 -16.578 1 85.5 212 THR A CA 1
ATOM 1673 C C . THR A 1 212 ? -19.672 14.898 -16.234 1 85.5 212 THR A C 1
ATOM 1675 O O . THR A 1 212 ? -19.766 16.109 -15.992 1 85.5 212 THR A O 1
ATOM 1678 N N . ALA A 1 213 ? -20.641 14.094 -16.172 1 80.69 213 ALA A N 1
ATOM 1679 C CA . ALA A 1 213 ? -21.984 14.578 -15.859 1 80.69 213 ALA A CA 1
ATOM 1680 C C . ALA A 1 213 ? -22.062 15.109 -14.438 1 80.69 213 ALA A C 1
ATOM 1682 O O . ALA A 1 213 ? -22.922 15.938 -14.125 1 80.69 213 ALA A O 1
ATOM 1683 N N . ASP A 1 214 ? -21.125 14.75 -13.625 1 79.19 214 ASP A N 1
ATOM 1684 C CA . ASP A 1 214 ? -21.156 15.109 -12.219 1 79.19 214 ASP A CA 1
ATOM 1685 C C . ASP A 1 214 ? -20.266 16.312 -11.93 1 79.19 214 ASP A C 1
ATOM 1687 O O . ASP A 1 214 ? -20.203 16.781 -10.789 1 79.19 214 ASP A O 1
ATOM 1691 N N . LEU A 1 215 ? -19.641 16.781 -12.891 1 78.69 215 LEU A N 1
ATOM 1692 C CA . LEU A 1 215 ? -18.75 17.906 -12.664 1 78.69 215 LEU A CA 1
ATOM 1693 C C . LEU A 1 215 ? -19.516 19.234 -12.68 1 78.69 215 LEU A C 1
ATOM 1695 O O . LEU A 1 215 ? -20.422 19.406 -13.484 1 78.69 215 LEU A O 1
ATOM 1699 N N . PRO A 1 216 ? -19.125 20.047 -11.75 1 71 216 PRO A N 1
ATOM 1700 C CA . PRO A 1 216 ? -19.781 21.359 -11.734 1 71 216 PRO A CA 1
ATOM 1701 C C . PRO A 1 216 ? -19.406 22.219 -12.938 1 71 216 PRO A C 1
ATOM 1703 O O . PRO A 1 216 ? -18.328 22.031 -13.531 1 71 216 PRO A O 1
ATOM 1706 N N . LYS A 1 217 ? -20.344 22.953 -13.602 1 62.81 217 LYS A N 1
ATOM 1707 C CA . LYS A 1 217 ? -20.109 23.859 -14.719 1 62.81 217 LYS A CA 1
ATOM 1708 C C . LYS A 1 217 ? -19.312 25.094 -14.266 1 62.81 217 LYS A C 1
ATOM 1710 O O . LYS A 1 217 ? -19.484 25.562 -13.141 1 62.81 217 LYS A O 1
ATOM 1715 N N . SER A 1 218 ? -18.109 25.312 -14.945 1 56.34 218 SER A N 1
ATOM 1716 C CA . SER A 1 218 ? -17.375 26.547 -14.656 1 56.34 218 SER A CA 1
ATOM 1717 C C . SER A 1 218 ? -18.266 27.781 -14.883 1 56.34 218 SER A C 1
ATOM 1719 O O . SER A 1 218 ? -18.969 27.859 -15.891 1 56.34 218 SER A O 1
ATOM 1721 N N . PRO A 1 219 ? -18.453 28.641 -13.969 1 51.22 219 PRO A N 1
ATOM 1722 C CA . PRO A 1 219 ? -19.203 29.859 -14.328 1 51.22 219 PRO A CA 1
ATOM 1723 C C . PRO A 1 219 ? -18.547 30.641 -15.453 1 51.22 219 PRO A C 1
ATOM 1725 O O . PRO A 1 219 ? -19.172 31.516 -16.062 1 51.22 219 PRO A O 1
ATOM 1728 N N . PHE A 1 220 ? -17.219 30.703 -15.633 1 46.59 220 PHE A N 1
ATOM 1729 C CA . PHE A 1 220 ? -16.594 31.531 -16.656 1 46.59 220 PHE A CA 1
ATOM 1730 C C . PHE A 1 220 ? -16.578 30.828 -18 1 46.59 220 PHE A C 1
ATOM 1732 O O . PHE A 1 220 ? -15.961 29.766 -18.141 1 46.59 220 PHE A O 1
ATOM 1739 N N . LYS A 1 221 ? -17.672 31.078 -18.766 1 41.66 221 LYS A N 1
ATOM 1740 C CA . LYS A 1 221 ? -17.781 30.594 -20.141 1 41.66 221 LYS A CA 1
ATOM 1741 C C . LYS A 1 221 ? -16.578 31.031 -20.969 1 41.66 221 LYS A C 1
ATOM 1743 O O . LYS A 1 221 ? -16.438 32.219 -21.312 1 41.66 221 LYS A O 1
ATOM 1748 N N . ARG A 1 222 ? -15.453 30.641 -21.094 1 32.41 222 ARG A N 1
ATOM 1749 C CA . ARG A 1 222 ? -14.617 31.047 -22.219 1 32.41 222 ARG A CA 1
ATOM 1750 C C . ARG A 1 222 ? -15.141 30.469 -23.531 1 32.41 222 ARG A C 1
ATOM 1752 O O . ARG A 1 222 ? -15.656 29.344 -23.562 1 32.41 222 ARG A O 1
ATOM 1759 N N . LYS A 1 223 ? -15.281 31.344 -24.641 1 32.78 223 LYS A N 1
ATOM 1760 C CA . LYS A 1 223 ? -15.617 31.062 -26.031 1 32.78 223 LYS A CA 1
ATOM 1761 C C . LYS A 1 223 ? -14.773 29.906 -26.562 1 32.78 223 LYS A C 1
ATOM 1763 O O . LYS A 1 223 ? -13.539 29.953 -26.5 1 32.78 223 LYS A O 1
ATOM 1768 N N . LYS A 1 224 ? -15.25 28.766 -26.688 1 34.59 224 LYS A N 1
ATOM 1769 C CA . LYS A 1 224 ? -14.656 27.656 -27.438 1 34.59 224 LYS A CA 1
ATOM 1770 C C . LYS A 1 224 ? -14.195 28.109 -28.828 1 34.59 224 LYS A C 1
ATOM 1772 O O . LYS A 1 224 ? -15.016 28.312 -29.719 1 34.59 224 LYS A O 1
ATOM 1777 N N . GLY A 1 225 ? -13.336 29 -29.016 1 26.75 225 GLY A N 1
ATOM 1778 C CA . GLY A 1 225 ? -12.969 29.109 -30.406 1 26.75 225 GLY A CA 1
ATOM 1779 C C . GLY A 1 225 ? -12.727 27.75 -31.062 1 26.75 225 GLY A C 1
ATOM 1780 O O . GLY A 1 225 ? -12.922 26.703 -30.438 1 26.75 225 GLY A O 1
ATOM 1781 N N . LEU A 1 226 ? -11.586 27.594 -32.031 1 29.53 226 LEU A N 1
ATOM 1782 C CA . LEU A 1 226 ? -11.25 26.812 -33.219 1 29.53 226 LEU A CA 1
ATOM 1783 C C . LEU A 1 226 ? -10.977 25.359 -32.844 1 29.53 226 LEU A C 1
ATOM 1785 O O . LEU A 1 226 ? -10.805 24.516 -33.75 1 29.53 226 LEU A O 1
ATOM 1789 N N . THR A 1 227 ? -10.406 25 -31.672 1 28.06 227 THR A N 1
ATOM 1790 C CA . THR A 1 227 ? -9.836 23.656 -31.703 1 28.06 227 THR A CA 1
ATOM 1791 C C . THR A 1 227 ? -10.938 22.609 -31.672 1 28.06 227 THR A C 1
ATOM 1793 O O . THR A 1 227 ? -10.695 21.453 -31.297 1 28.06 227 THR A O 1
ATOM 1796 N N . GLU A 1 228 ? -12.172 22.938 -32.156 1 30.16 228 GLU A N 1
ATOM 1797 C CA . GLU A 1 228 ? -13.281 22.047 -32.5 1 30.16 228 GLU A CA 1
ATOM 1798 C C . GLU A 1 228 ? -12.805 20.891 -33.375 1 30.16 228 GLU A C 1
ATOM 1800 O O . GLU A 1 228 ? -13.438 19.828 -33.438 1 30.16 228 GLU A O 1
ATOM 1805 N N . LEU A 1 229 ? -11.812 21.188 -34.281 1 26.98 229 LEU A N 1
ATOM 1806 C CA . LEU A 1 229 ? -11.516 20.281 -35.375 1 26.98 229 LEU A CA 1
ATOM 1807 C C . LEU A 1 229 ? -11.055 18.922 -34.844 1 26.98 229 LEU A C 1
ATOM 1809 O O . LEU A 1 229 ? -11.406 17.875 -35.406 1 26.98 229 LEU A O 1
ATOM 1813 N N . MET A 1 230 ? -10.109 18.953 -33.844 1 25.67 230 MET A N 1
ATOM 1814 C CA . MET A 1 230 ? -9.492 17.641 -33.656 1 25.67 230 MET A CA 1
ATOM 1815 C C . MET A 1 230 ? -10.461 16.672 -32.969 1 25.67 230 MET A C 1
ATOM 1817 O O . MET A 1 230 ? -10.086 15.555 -32.625 1 25.67 230 MET A O 1
ATOM 1821 N N . ARG A 1 231 ? -11.688 17.047 -32.625 1 29.89 231 ARG A N 1
ATOM 1822 C CA . ARG A 1 231 ? -12.711 16.25 -31.953 1 29.89 231 ARG A CA 1
ATOM 1823 C C . ARG A 1 231 ? -13.227 15.148 -32.875 1 29.89 231 ARG A C 1
ATOM 1825 O O . ARG A 1 231 ? -14.047 14.328 -32.438 1 29.89 231 ARG A O 1
ATOM 1832 N N . LEU A 1 232 ? -13.328 15.43 -34.188 1 29.17 232 LEU A N 1
ATOM 1833 C CA . LEU A 1 232 ? -14.18 14.656 -35.094 1 29.17 232 LEU A CA 1
ATOM 1834 C C . LEU A 1 232 ? -13.781 13.188 -35.062 1 29.17 232 LEU A C 1
ATOM 1836 O O . LEU A 1 232 ? -14.625 12.305 -35.281 1 29.17 232 LEU A O 1
ATOM 1840 N N . SER A 1 233 ? -12.469 12.844 -35.344 1 29.17 233 SER A N 1
ATOM 1841 C CA . SER A 1 233 ? -12.312 11.578 -36.031 1 29.17 233 SER A CA 1
ATOM 1842 C C . SER A 1 233 ? -12.766 10.406 -35.188 1 29.17 233 SER A C 1
ATOM 1844 O O . SER A 1 233 ? -13.125 9.344 -35.688 1 29.17 233 SER A O 1
ATOM 1846 N N . HIS A 1 234 ? -12.18 10.086 -33.969 1 28.56 234 HIS A N 1
ATOM 1847 C CA . HIS A 1 234 ? -12.297 8.672 -33.625 1 28.56 234 HIS A CA 1
ATOM 1848 C C . HIS A 1 234 ? -13.711 8.328 -33.156 1 28.56 234 HIS A C 1
ATOM 1850 O O . HIS A 1 234 ? -14.164 8.828 -32.125 1 28.56 234 HIS A O 1
ATOM 1856 N N . VAL A 1 235 ? -14.797 8.117 -33.969 1 31.22 235 VAL A N 1
ATOM 1857 C CA . VAL A 1 235 ? -16.172 7.633 -34 1 31.22 235 VAL A CA 1
ATOM 1858 C C . VAL A 1 235 ? -16.281 6.375 -33.125 1 31.22 235 VAL A C 1
ATOM 1860 O O . VAL A 1 235 ? -17.375 5.793 -33.031 1 31.22 235 VAL A O 1
ATOM 1863 N N . SER A 1 236 ? -15.258 5.434 -33.125 1 32.16 236 SER A N 1
ATOM 1864 C CA . SER A 1 236 ? -15.586 4.012 -33.062 1 32.16 236 SER A CA 1
ATOM 1865 C C . SER A 1 236 ? -16.578 3.725 -31.922 1 32.16 236 SER A C 1
ATOM 1867 O O . SER A 1 236 ? -17.625 3.119 -32.156 1 32.16 236 SER A O 1
ATOM 1869 N N . ARG A 1 237 ? -16.25 2.652 -30.922 1 35.38 237 ARG A N 1
ATOM 1870 C CA . ARG A 1 237 ? -16.953 1.653 -30.125 1 35.38 237 ARG A CA 1
ATOM 1871 C C . ARG A 1 237 ? -17.812 2.314 -29.047 1 35.38 237 ARG A C 1
ATOM 1873 O O . ARG A 1 237 ? -17.609 3.486 -28.719 1 35.38 237 ARG A O 1
ATOM 1880 N N . ALA A 1 238 ? -18.859 1.524 -28.266 1 38.56 238 ALA A N 1
ATOM 1881 C CA . ALA A 1 238 ? -19.781 1.84 -27.172 1 38.56 238 ALA A CA 1
ATOM 1882 C C . ALA A 1 238 ? -19.172 2.854 -26.203 1 38.56 238 ALA A C 1
ATOM 1884 O O . ALA A 1 238 ? -18.078 2.629 -25.672 1 38.56 238 ALA A O 1
ATOM 1885 N N . SER A 1 239 ? -19.328 4.078 -26.188 1 42.41 239 SER A N 1
ATOM 1886 C CA . SER A 1 239 ? -18.688 5.289 -25.688 1 42.41 239 SER A CA 1
ATOM 1887 C C . SER A 1 239 ? -18.656 5.301 -24.156 1 42.41 239 SER A C 1
ATOM 1889 O O . SER A 1 239 ? -19.703 5.336 -23.516 1 42.41 239 SER A O 1
ATOM 1891 N N . GLU A 1 240 ? -17.922 4.469 -23.438 1 54.38 240 GLU A N 1
ATOM 1892 C CA . GLU A 1 240 ? -17.75 4.609 -22 1 54.38 240 GLU A CA 1
ATOM 1893 C C . GLU A 1 240 ? -17.828 6.07 -21.562 1 54.38 240 GLU A C 1
ATOM 1895 O O . GLU A 1 240 ? -17.297 6.953 -22.25 1 54.38 240 GLU A O 1
ATOM 1900 N N . PRO A 1 241 ? -18.938 6.332 -20.719 1 62.94 241 PRO A N 1
ATOM 1901 C CA . PRO A 1 241 ? -19.031 7.707 -20.234 1 62.94 241 PRO A CA 1
ATOM 1902 C C . PRO A 1 241 ? -17.656 8.305 -19.891 1 62.94 241 PRO A C 1
ATOM 1904 O O . PRO A 1 241 ? -16.797 7.609 -19.359 1 62.94 241 PRO A O 1
ATOM 1907 N N . ARG A 1 242 ? -17.422 9.398 -20.406 1 82 242 ARG A N 1
ATOM 1908 C CA . ARG A 1 242 ? -16.172 10.133 -20.203 1 82 242 ARG A CA 1
ATOM 1909 C C . ARG A 1 242 ? -15.969 10.453 -18.719 1 82 242 ARG A C 1
ATOM 1911 O O . ARG A 1 242 ? -16.938 10.727 -18 1 82 242 ARG A O 1
ATOM 1918 N N . GLU A 1 243 ? -14.938 10.031 -18.125 1 89.5 243 GLU A N 1
ATOM 1919 C CA . GLU A 1 243 ? -14.555 10.312 -16.734 1 89.5 243 GLU A CA 1
ATOM 1920 C C . GLU A 1 243 ? -13.336 11.234 -16.688 1 89.5 243 GLU A C 1
ATOM 1922 O O . GLU A 1 243 ? -12.523 11.258 -17.609 1 89.5 243 GLU A O 1
ATOM 1927 N N . VAL A 1 244 ? -13.438 12.133 -15.656 1 91.06 244 VAL A N 1
ATOM 1928 C CA . VAL A 1 244 ? -12.32 13.039 -15.43 1 91.06 244 VAL A CA 1
ATOM 1929 C C . VAL A 1 244 ? -11.586 12.648 -14.148 1 91.06 244 VAL A C 1
ATOM 1931 O O . VAL A 1 244 ? -12.211 12.43 -13.109 1 91.06 244 VAL A O 1
ATOM 1934 N N . LEU A 1 245 ? -10.328 12.547 -14.281 1 94 245 LEU A N 1
ATOM 1935 C CA . LEU A 1 245 ? -9.5 12.258 -13.125 1 94 245 LEU A CA 1
ATOM 1936 C C . LEU A 1 245 ? -9.297 13.5 -12.273 1 94 245 LEU A C 1
ATOM 1938 O O . LEU A 1 245 ? -8.859 14.539 -12.773 1 94 245 LEU A O 1
ATOM 1942 N N . ILE A 1 246 ? -9.648 13.445 -11.047 1 94.56 246 ILE A N 1
ATOM 1943 C CA . ILE A 1 246 ? -9.336 14.469 -10.055 1 94.56 246 ILE A CA 1
ATOM 1944 C C . ILE A 1 246 ? -8.164 14.016 -9.188 1 94.56 246 ILE A C 1
ATOM 1946 O O . ILE A 1 246 ? -8.344 13.273 -8.219 1 94.56 246 ILE A O 1
ATOM 1950 N N . GLU A 1 247 ? -7.016 14.539 -9.508 1 93.38 247 GLU A N 1
ATOM 1951 C CA . GLU A 1 247 ? -5.816 14.203 -8.75 1 93.38 247 GLU A CA 1
ATOM 1952 C C . GLU A 1 247 ? -5.805 14.906 -7.398 1 93.38 247 GLU A C 1
ATOM 1954 O O . GLU A 1 247 ? -6.238 16.062 -7.285 1 93.38 247 GLU A O 1
ATOM 1959 N N . ASP A 1 248 ? -5.34 14.211 -6.457 1 94.62 248 ASP A N 1
ATOM 1960 C CA . ASP A 1 248 ? -5.145 14.766 -5.117 1 94.62 248 ASP A CA 1
ATOM 1961 C C . ASP A 1 248 ? -3.752 14.43 -4.582 1 94.62 248 ASP A C 1
ATOM 1963 O O . ASP A 1 248 ? -3.609 13.594 -3.691 1 94.62 248 ASP A O 1
ATOM 1967 N N . ARG A 1 249 ? -2.828 15.18 -5.074 1 95.5 249 ARG A N 1
ATOM 1968 C CA . ARG A 1 249 ? -1.424 14.828 -4.891 1 95.5 249 ARG A CA 1
ATOM 1969 C C . ARG A 1 249 ? -0.599 16.062 -4.516 1 95.5 249 ARG A C 1
ATOM 1971 O O . ARG A 1 249 ? -0.823 17.141 -5.047 1 95.5 249 ARG A O 1
ATOM 1978 N N . THR A 1 250 ? 0.205 15.914 -3.533 1 96.19 250 THR A N 1
ATOM 1979 C CA . THR A 1 250 ? 1.3 16.828 -3.252 1 96.19 250 THR A CA 1
ATOM 1980 C C . THR A 1 250 ? 2.639 16.219 -3.656 1 96.19 250 THR A C 1
ATOM 1982 O O . THR A 1 250 ? 3.105 15.266 -3.031 1 96.19 250 THR A O 1
ATOM 1985 N N . LYS A 1 251 ? 3.238 16.781 -4.652 1 96.25 251 LYS A N 1
ATOM 1986 C CA . LYS A 1 251 ? 4.457 16.234 -5.238 1 96.25 251 LYS A CA 1
ATOM 1987 C C . LYS A 1 251 ? 5.629 16.344 -4.266 1 96.25 251 LYS A C 1
ATOM 1989 O O . LYS A 1 251 ? 5.512 16.953 -3.203 1 96.25 251 LYS A O 1
ATOM 1994 N N . CYS A 1 252 ? 6.723 15.719 -4.676 1 97.19 252 CYS A N 1
ATOM 1995 C CA . CYS A 1 252 ? 7.914 15.664 -3.834 1 97.19 252 CYS A CA 1
ATOM 1996 C C . CYS A 1 252 ? 8.352 17.062 -3.418 1 97.19 252 CYS A C 1
ATOM 1998 O O . CYS A 1 252 ? 8.43 17.969 -4.254 1 97.19 252 CYS A O 1
ATOM 2000 N N . HIS A 1 253 ? 8.664 17.172 -2.164 1 97.06 253 HIS A N 1
ATOM 2001 C CA . HIS A 1 253 ? 9.133 18.438 -1.595 1 97.06 253 HIS A CA 1
ATOM 2002 C C . HIS A 1 253 ? 9.797 18.219 -0.242 1 97.06 253 HIS A C 1
ATOM 2004 O O . HIS A 1 253 ? 9.719 17.125 0.326 1 97.06 253 HIS A O 1
ATOM 2010 N N . ALA A 1 254 ? 10.508 19.156 0.157 1 96.06 254 ALA A N 1
ATOM 2011 C CA . ALA A 1 254 ? 11.039 19.219 1.516 1 96.06 254 ALA A CA 1
ATOM 2012 C C . ALA A 1 254 ? 10.477 20.438 2.258 1 96.06 254 ALA A C 1
ATOM 2014 O O . ALA A 1 254 ? 10.133 21.453 1.642 1 96.06 254 ALA A O 1
ATOM 2015 N N . ASP A 1 255 ? 10.344 20.312 3.52 1 95.12 255 ASP A N 1
ATOM 2016 C CA . ASP A 1 255 ? 9.82 21.391 4.34 1 95.12 255 ASP A CA 1
ATOM 2017 C C . ASP A 1 255 ? 10.922 22.391 4.703 1 95.12 255 ASP A C 1
ATOM 2019 O O . ASP A 1 255 ? 12.008 21.984 5.133 1 95.12 255 ASP A O 1
ATOM 2023 N N . HIS A 1 256 ? 10.562 23.656 4.559 1 93.5 256 HIS A N 1
ATOM 2024 C CA . HIS A 1 256 ? 11.539 24.703 4.801 1 93.5 256 HIS A CA 1
ATOM 2025 C C . HIS A 1 256 ? 10.945 25.828 5.641 1 93.5 256 HIS A C 1
ATOM 2027 O O . HIS A 1 256 ? 9.727 26 5.668 1 93.5 256 HIS A O 1
ATOM 2033 N N . VAL A 1 257 ? 11.836 26.422 6.309 1 90.88 257 VAL A N 1
ATOM 2034 C CA . VAL A 1 257 ? 11.531 27.703 6.934 1 90.88 257 VAL A CA 1
ATOM 2035 C C . VAL A 1 257 ? 12.453 28.781 6.371 1 90.88 257 VAL A C 1
ATOM 2037 O O . VAL A 1 257 ? 13.484 28.484 5.77 1 90.88 257 VAL A O 1
ATOM 2040 N N . GLY A 1 258 ? 12.031 29.969 6.566 1 83.06 258 GLY A N 1
ATOM 2041 C CA . GLY A 1 258 ? 12.781 31.078 5.996 1 83.06 258 GLY A CA 1
ATOM 2042 C C . GLY A 1 258 ? 12.32 31.453 4.598 1 83.06 258 GLY A C 1
ATOM 2043 O O . GLY A 1 258 ? 11.312 30.938 4.113 1 83.06 258 GLY A O 1
ATOM 2044 N N . HIS A 1 259 ? 12.914 32.531 4.016 1 76.69 259 HIS A N 1
ATOM 2045 C CA . HIS A 1 259 ? 12.508 33 2.695 1 76.69 259 HIS A CA 1
ATOM 2046 C C . HIS A 1 259 ? 13.711 33.156 1.775 1 76.69 259 HIS A C 1
ATOM 2048 O O . HIS A 1 259 ? 14.805 33.5 2.232 1 76.69 259 HIS A O 1
ATOM 2054 N N . GLY A 1 260 ? 13.477 32.906 0.541 1 69.19 260 GLY A N 1
ATOM 2055 C CA . GLY A 1 260 ? 14.5 33.156 -0.467 1 69.19 260 GLY A CA 1
ATOM 2056 C C . GLY A 1 260 ? 15.758 32.344 -0.236 1 69.19 260 GLY A C 1
ATOM 2057 O O . GLY A 1 260 ? 15.695 31.109 -0.086 1 69.19 260 GLY A O 1
ATOM 2058 N N . PHE A 1 261 ? 16.844 33 -0.176 1 71.88 261 PHE A N 1
ATOM 2059 C CA . PHE A 1 261 ? 18.172 32.406 -0.07 1 71.88 261 PHE A CA 1
ATOM 2060 C C . PHE A 1 261 ? 18.438 31.953 1.358 1 71.88 261 PHE A C 1
ATOM 2062 O O . PHE A 1 261 ? 19.375 31.172 1.604 1 71.88 261 PHE A O 1
ATOM 2069 N N . ASP A 1 262 ? 17.516 32.188 2.211 1 80 262 ASP A N 1
ATOM 2070 C CA . ASP A 1 262 ? 17.703 31.844 3.617 1 80 262 ASP A CA 1
ATOM 2071 C C . ASP A 1 262 ? 16.891 30.625 4.008 1 80 262 ASP A C 1
ATOM 2073 O O . ASP A 1 262 ? 16.734 30.328 5.195 1 80 262 ASP A O 1
ATOM 2077 N N . ARG A 1 263 ? 16.531 29.906 3.035 1 86.75 263 ARG A N 1
ATOM 2078 C CA . ARG A 1 263 ? 15.68 28.766 3.344 1 86.75 263 ARG A CA 1
ATOM 2079 C C . ARG A 1 263 ? 16.484 27.609 3.93 1 86.75 263 ARG A C 1
ATOM 2081 O O . ARG A 1 263 ? 17.562 27.297 3.43 1 86.75 263 ARG A O 1
ATOM 2088 N N . LEU A 1 264 ? 15.953 27.094 5.039 1 91.44 264 LEU A N 1
ATOM 2089 C CA . LEU A 1 264 ? 16.531 25.922 5.707 1 91.44 264 LEU A CA 1
ATOM 2090 C C . LEU A 1 264 ? 15.5 24.828 5.887 1 91.44 264 LEU A C 1
ATOM 2092 O O . LEU A 1 264 ? 14.344 25.094 6.234 1 91.44 264 LEU A O 1
ATOM 2096 N N . THR A 1 265 ? 15.953 23.609 5.562 1 95.56 265 THR A N 1
ATOM 2097 C CA . THR A 1 265 ? 15.047 22.5 5.848 1 95.56 265 THR A CA 1
ATOM 2098 C C . THR A 1 265 ? 14.695 22.453 7.328 1 95.56 265 THR A C 1
ATOM 2100 O O . THR A 1 265 ? 15.477 22.891 8.18 1 95.56 265 THR A O 1
ATOM 2103 N N . THR A 1 266 ? 13.484 22.016 7.629 1 97.5 266 THR A N 1
ATOM 2104 C CA . THR A 1 266 ? 12.992 22.016 9.008 1 97.5 266 THR A CA 1
ATOM 2105 C C . THR A 1 266 ? 12.117 20.797 9.266 1 97.5 266 THR A C 1
ATOM 2107 O O . THR A 1 266 ? 11.891 19.984 8.367 1 97.5 266 THR A O 1
ATOM 2110 N N . ALA A 1 267 ? 11.836 20.609 10.508 1 98.62 267 ALA A N 1
ATOM 2111 C CA . ALA A 1 267 ? 10.938 19.516 10.906 1 98.62 267 ALA A CA 1
ATOM 2112 C C . ALA A 1 267 ? 9.477 19.906 10.688 1 98.62 267 ALA A C 1
ATOM 2114 O O . ALA A 1 267 ? 9.148 21.094 10.648 1 98.62 267 ALA A O 1
ATOM 2115 N N . ALA A 1 268 ? 8.648 18.906 10.508 1 98.75 268 ALA A N 1
ATOM 2116 C CA . ALA A 1 268 ? 7.223 19.125 10.297 1 98.75 268 ALA A CA 1
ATOM 2117 C C . ALA A 1 268 ? 6.391 18.125 11.102 1 98.75 268 ALA A C 1
ATOM 2119 O O . ALA A 1 268 ? 6.887 17.062 11.5 1 98.75 268 ALA A O 1
ATOM 2120 N N . VAL A 1 269 ? 5.156 18.578 11.398 1 98.81 269 VAL A N 1
ATOM 2121 C CA . VAL A 1 269 ? 4.16 17.797 12.109 1 98.81 269 VAL A CA 1
ATOM 2122 C C . VAL A 1 269 ? 2.836 17.812 11.344 1 98.81 269 VAL A C 1
ATOM 2124 O O . VAL A 1 269 ? 2.492 18.828 10.719 1 98.81 269 VAL A O 1
ATOM 2127 N N . GLY A 1 270 ? 2.119 16.656 11.406 1 98.88 270 GLY A N 1
ATOM 2128 C CA . GLY A 1 270 ? 0.791 16.625 10.812 1 98.88 270 GLY A CA 1
ATOM 2129 C C . GLY A 1 270 ? -0.197 15.797 11.609 1 98.88 270 GLY A C 1
ATOM 2130 O O . GLY A 1 270 ? 0.188 14.828 12.273 1 98.88 270 GLY A O 1
ATOM 2131 N N . VAL A 1 271 ? -1.439 16.266 11.594 1 98.94 271 VAL A N 1
ATOM 2132 C CA . VAL A 1 271 ? -2.57 15.57 12.211 1 98.94 271 VAL A CA 1
ATOM 2133 C C . VAL A 1 271 ? -3.635 15.281 11.156 1 98.94 271 VAL A C 1
ATOM 2135 O O . VAL A 1 271 ? -4.012 16.156 10.383 1 98.94 271 VAL A O 1
ATOM 2138 N N . LEU A 1 272 ? -4.117 14.016 11.219 1 98.56 272 LEU A N 1
ATOM 2139 C CA . LEU A 1 272 ? -5.059 13.617 10.18 1 98.56 272 LEU A CA 1
ATOM 2140 C C . LEU A 1 272 ? -6.379 13.164 10.781 1 98.56 272 LEU A C 1
ATOM 2142 O O . LEU A 1 272 ? -6.395 12.414 11.758 1 98.56 272 LEU A O 1
ATOM 2146 N N . LYS A 1 273 ? -7.453 13.664 10.203 1 96.5 273 LYS A N 1
ATOM 2147 C CA . LYS A 1 273 ? -8.805 13.203 10.5 1 96.5 273 LYS A CA 1
ATOM 2148 C C . LYS A 1 273 ? -9.562 12.867 9.219 1 96.5 273 LYS A C 1
ATOM 2150 O O . LYS A 1 273 ? -9.648 13.695 8.305 1 96.5 273 LYS A O 1
ATOM 2155 N N . SER A 1 274 ? -10.07 11.656 9.156 1 95.44 274 SER A N 1
ATOM 2156 C CA . SER A 1 274 ? -10.945 11.352 8.031 1 95.44 274 SER A CA 1
ATOM 2157 C C . SER A 1 274 ? -12.195 12.219 8.047 1 95.44 274 SER A C 1
ATOM 2159 O O . SER A 1 274 ? -12.711 12.555 9.117 1 95.44 274 SER A O 1
ATOM 2161 N N . VAL A 1 275 ? -12.672 12.555 6.883 1 93.56 275 VAL A N 1
ATOM 2162 C CA . VAL A 1 275 ? -13.953 13.25 6.746 1 93.56 275 VAL A CA 1
ATOM 2163 C C . VAL A 1 275 ? -15.086 12.234 6.656 1 93.56 275 VAL A C 1
ATOM 2165 O O . VAL A 1 275 ? -15.055 11.336 5.812 1 93.56 275 VAL A O 1
ATOM 2168 N N . HIS A 1 276 ? -16.188 12.078 7.527 1 82.38 276 HIS A N 1
ATOM 2169 C CA . HIS A 1 276 ? -17.234 11.062 7.473 1 82.38 276 HIS A CA 1
ATOM 2170 C C . HIS A 1 276 ? -18.625 11.688 7.672 1 82.38 276 HIS A C 1
ATOM 2172 O O . HIS A 1 276 ? -19.641 11.031 7.445 1 82.38 276 HIS A O 1
ATOM 2178 N N . VAL A 1 277 ? -18.953 12.867 7.5 1 78.62 277 VAL A N 1
ATOM 2179 C CA . VAL A 1 277 ? -20.219 13.578 7.582 1 78.62 277 VAL A CA 1
ATOM 2180 C C . VAL A 1 277 ? -21.141 12.875 8.57 1 78.62 277 VAL A C 1
ATOM 2182 O O . VAL A 1 277 ? -22.266 12.477 8.219 1 78.62 277 VAL A O 1
ATOM 2185 N N . GLY A 1 278 ? -21.047 12.773 9.828 1 66.69 278 GLY A N 1
ATOM 2186 C CA . GLY A 1 278 ? -21.906 12.219 10.852 1 66.69 278 GLY A CA 1
ATOM 2187 C C . GLY A 1 278 ? -21.797 10.711 10.977 1 66.69 278 GLY A C 1
ATOM 2188 O O . GLY A 1 278 ? -22.312 10.109 11.922 1 66.69 278 GLY A O 1
ATOM 2189 N N . ASN A 1 279 ? -21.5 10.055 9.953 1 58.62 279 ASN A N 1
ATOM 2190 C CA . ASN A 1 279 ? -21.391 8.602 10.016 1 58.62 279 ASN A CA 1
ATOM 2191 C C . ASN A 1 279 ? -20.141 8.156 10.758 1 58.62 279 ASN A C 1
A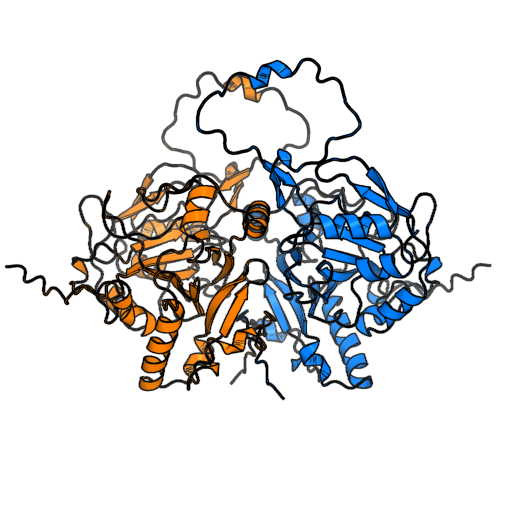TOM 2193 O O . ASN A 1 279 ? -19.031 8.391 10.289 1 58.62 279 ASN A O 1
ATOM 2197 N N . LYS A 1 280 ? -20.172 8.383 12.062 1 56.62 280 LYS A N 1
ATOM 2198 C CA . LYS A 1 280 ? -19.062 8.102 12.961 1 56.62 280 LYS A CA 1
ATOM 2199 C C . LYS A 1 280 ? -18.359 6.805 12.57 1 56.62 280 LYS A C 1
ATOM 2201 O O . LYS A 1 280 ? -17.344 6.438 13.172 1 56.62 280 LYS A O 1
ATOM 2206 N N . VAL A 1 281 ? -19 5.945 11.953 1 50.31 281 VAL A N 1
ATOM 2207 C CA . VAL A 1 281 ? -18.312 4.668 11.805 1 50.31 281 VAL A CA 1
ATOM 2208 C C . VAL A 1 281 ? -16.953 4.879 11.148 1 50.31 281 VAL A C 1
ATOM 2210 O O . VAL A 1 281 ? -16.859 4.934 9.914 1 50.31 281 VAL A O 1
ATOM 2213 N N . GLY A 1 282 ? -16.359 5.941 11.469 1 52.97 282 GLY A N 1
ATOM 2214 C CA . GLY A 1 282 ? -15.102 6.117 10.75 1 52.97 282 GLY A CA 1
ATOM 2215 C C . GLY A 1 282 ? -14.133 4.965 10.938 1 52.97 282 GLY A C 1
ATOM 2216 O O . GLY A 1 282 ? -13.68 4.707 12.055 1 52.97 282 GLY A O 1
ATOM 2217 N N . GLU A 1 283 ? -14.18 4.02 10.008 1 62.47 283 GLU A N 1
ATOM 2218 C CA . GLU A 1 283 ? -13.578 2.748 9.617 1 62.47 283 GLU A CA 1
ATOM 2219 C C . GLU A 1 283 ? -12.055 2.838 9.609 1 62.47 283 GLU A C 1
ATOM 2221 O O . GLU A 1 283 ? -11.375 1.887 9.219 1 62.47 283 GLU A O 1
ATOM 2226 N N . LYS A 1 284 ? -11.461 3.902 10.469 1 85.88 284 LYS A N 1
ATOM 2227 C CA . LYS A 1 284 ? -10.008 4.023 10.461 1 85.88 284 LYS A CA 1
ATOM 2228 C C . LYS A 1 284 ? -9.453 3.869 9.047 1 85.88 284 LYS A C 1
ATOM 2230 O O . LYS A 1 284 ? -8.531 3.088 8.812 1 85.88 284 LYS A O 1
ATOM 2235 N N . ARG A 1 285 ? -10 4.707 8.164 1 94.81 285 ARG A N 1
ATOM 2236 C CA . ARG A 1 285 ? -9.633 4.66 6.754 1 94.81 285 ARG A CA 1
ATOM 2237 C C . ARG A 1 285 ? -8.172 5.039 6.551 1 94.81 285 ARG A C 1
ATOM 2239 O O . ARG A 1 285 ? -7.617 5.828 7.32 1 94.81 285 ARG A O 1
ATOM 2246 N N . ILE A 1 286 ? -7.586 4.465 5.59 1 97.44 286 ILE A N 1
ATOM 2247 C CA . ILE A 1 286 ? -6.328 4.996 5.078 1 97.44 286 ILE A CA 1
ATOM 2248 C C . ILE A 1 286 ? -6.586 6.305 4.336 1 97.44 286 ILE A C 1
ATOM 2250 O O . ILE A 1 286 ? -7.375 6.348 3.391 1 97.44 286 ILE A O 1
ATOM 2254 N N . VAL A 1 287 ? -5.898 7.328 4.727 1 98.12 287 VAL A N 1
ATOM 2255 C CA . VAL A 1 287 ? -6.262 8.633 4.18 1 98.12 287 VAL A CA 1
ATOM 2256 C C . VAL A 1 287 ? -5.137 9.148 3.285 1 98.12 287 VAL A C 1
ATOM 2258 O O . VAL A 1 287 ? -5.387 9.883 2.322 1 98.12 287 VAL A O 1
ATOM 2261 N N . LYS A 1 288 ? -3.898 8.766 3.6 1 98.62 288 LYS A N 1
ATOM 2262 C CA . LYS A 1 288 ? -2.771 9.234 2.797 1 98.62 288 LYS A CA 1
ATOM 2263 C C . LYS A 1 288 ? -1.838 8.078 2.436 1 98.62 288 LYS A C 1
ATOM 2265 O O . LYS A 1 288 ? -1.606 7.184 3.25 1 98.62 288 LYS A O 1
ATOM 2270 N N . ASP A 1 289 ? -1.351 8.102 1.212 1 98.38 289 ASP A N 1
ATOM 2271 C CA . ASP A 1 289 ? -0.188 7.348 0.754 1 98.38 289 ASP A CA 1
ATOM 2272 C C . ASP A 1 289 ? 1.034 8.25 0.615 1 98.38 289 ASP A C 1
ATOM 2274 O O . ASP A 1 289 ? 1.021 9.203 -0.169 1 98.38 289 ASP A O 1
ATOM 2278 N N . VAL A 1 290 ? 2.105 7.852 1.368 1 98.81 290 VAL A N 1
ATOM 2279 C CA . VAL A 1 290 ? 3.221 8.789 1.488 1 98.81 290 VAL A CA 1
ATOM 2280 C C . VAL A 1 290 ? 4.52 8.094 1.093 1 98.81 290 VAL A C 1
ATOM 2282 O O . VAL A 1 290 ? 4.742 6.93 1.444 1 98.81 290 VAL A O 1
ATOM 2285 N N . ILE A 1 291 ? 5.312 8.773 0.334 1 98.81 291 ILE A N 1
ATOM 2286 C CA . ILE A 1 291 ? 6.695 8.375 0.101 1 98.81 291 ILE A CA 1
ATOM 2287 C C . ILE A 1 291 ? 7.641 9.328 0.827 1 98.81 291 ILE A C 1
ATOM 2289 O O . ILE A 1 291 ? 7.547 10.547 0.665 1 98.81 291 ILE A O 1
ATOM 2293 N N . CYS A 1 292 ? 8.477 8.789 1.637 1 98.88 292 CYS A N 1
ATOM 2294 C CA . CYS A 1 292 ? 9.516 9.57 2.293 1 98.88 292 CYS A CA 1
ATOM 2295 C C . CYS A 1 292 ? 10.898 9.039 1.933 1 98.88 292 CYS A C 1
ATOM 2297 O O . CYS A 1 292 ? 11.141 7.832 1.986 1 98.88 292 CYS A O 1
ATOM 2299 N N . PHE A 1 293 ? 11.766 9.922 1.624 1 98.88 293 PHE A N 1
ATOM 2300 C CA . PHE A 1 293 ? 13.117 9.531 1.233 1 98.88 293 PHE A CA 1
ATOM 2301 C C . PHE A 1 293 ? 14.102 9.766 2.373 1 98.88 293 PHE A C 1
ATOM 2303 O O . PHE A 1 293 ? 13.906 10.664 3.193 1 98.88 293 PHE A O 1
ATOM 2310 N N . HIS A 1 294 ? 15.086 8.93 2.396 1 98.88 294 HIS A N 1
ATOM 2311 C CA . HIS A 1 294 ? 16.109 8.977 3.439 1 98.88 294 HIS A CA 1
ATOM 2312 C C . HIS A 1 294 ? 16.844 10.312 3.43 1 98.88 294 HIS A C 1
ATOM 2314 O O . HIS A 1 294 ? 17.266 10.781 2.373 1 98.88 294 HIS A O 1
ATOM 2320 N N . ALA A 1 295 ? 17.047 10.852 4.625 1 98.81 295 ALA A N 1
ATOM 2321 C CA . ALA A 1 295 ? 17.656 12.172 4.762 1 98.81 295 ALA A CA 1
ATOM 2322 C C . ALA A 1 295 ? 19.078 12.172 4.23 1 98.81 295 ALA A C 1
ATOM 2324 O O . ALA A 1 295 ? 19.562 13.195 3.73 1 98.81 295 ALA A O 1
ATOM 2325 N N . GLY A 1 296 ? 19.719 11.055 4.309 1 98.56 296 GLY A N 1
ATOM 2326 C CA . GLY A 1 296 ? 21.094 10.938 3.838 1 98.56 296 GLY A CA 1
ATOM 2327 C C . GLY A 1 296 ? 21.219 11.055 2.33 1 98.56 296 GLY A C 1
ATOM 2328 O O . GLY A 1 296 ? 22.312 11.234 1.804 1 98.56 296 GLY A O 1
ATOM 2329 N N . ASP A 1 297 ? 20.141 10.961 1.646 1 98.56 297 ASP A N 1
ATOM 2330 C CA . ASP A 1 297 ? 20.156 10.992 0.187 1 98.56 297 ASP A CA 1
ATOM 2331 C C . ASP A 1 297 ? 19.562 12.297 -0.344 1 98.56 297 ASP A C 1
ATOM 2333 O O . ASP A 1 297 ? 19.219 12.391 -1.521 1 98.56 297 ASP A O 1
ATOM 2337 N N . PHE A 1 298 ? 19.484 13.328 0.47 1 97.62 298 PHE A N 1
ATOM 2338 C CA . PHE A 1 298 ? 18.766 14.562 0.212 1 97.62 298 PHE A CA 1
ATOM 2339 C C . PHE A 1 298 ? 19.312 15.266 -1.022 1 97.62 298 PHE A C 1
ATOM 2341 O O . PHE A 1 298 ? 18.562 15.539 -1.968 1 97.62 298 PHE A O 1
ATOM 2348 N N . LEU A 1 299 ? 20.562 15.5 -1.118 1 96.44 299 LEU A N 1
ATOM 2349 C CA . LEU A 1 299 ? 21.141 16.281 -2.201 1 96.44 299 LEU A CA 1
ATOM 2350 C C . LEU A 1 299 ? 21.109 15.508 -3.516 1 96.44 299 LEU A C 1
ATOM 2352 O O . LEU A 1 299 ? 20.766 16.062 -4.559 1 96.44 299 LEU A O 1
ATOM 2356 N N . GLU A 1 300 ? 21.453 14.289 -3.42 1 97.44 300 GLU A N 1
ATOM 2357 C CA . GLU A 1 300 ? 21.438 13.461 -4.621 1 97.44 300 GLU A CA 1
ATOM 2358 C C . GLU A 1 300 ? 20.031 13.352 -5.195 1 97.44 300 GLU A C 1
ATOM 2360 O O . GLU A 1 300 ? 19.844 13.453 -6.41 1 97.44 300 GLU A O 1
ATOM 2365 N N . LEU A 1 301 ? 19.109 13.156 -4.348 1 97.56 301 LEU A N 1
ATOM 2366 C CA . LEU A 1 301 ? 17.734 13.023 -4.785 1 97.56 301 LEU A CA 1
ATOM 2367 C C . LEU A 1 301 ? 17.219 14.344 -5.355 1 97.56 301 LEU A C 1
ATOM 2369 O O . LEU A 1 301 ? 16.516 14.352 -6.375 1 97.56 301 LEU A O 1
ATOM 2373 N N . ALA A 1 302 ? 17.5 15.461 -4.664 1 95.88 302 ALA A N 1
ATOM 2374 C CA . ALA A 1 302 ? 17.078 16.766 -5.156 1 95.88 302 ALA A CA 1
ATOM 2375 C C . ALA A 1 302 ? 17.594 17.016 -6.574 1 95.88 302 ALA A C 1
ATOM 2377 O O . ALA A 1 302 ? 16.875 17.562 -7.414 1 95.88 302 ALA A O 1
ATOM 2378 N N . SER A 1 303 ? 18.734 16.578 -6.816 1 94.88 303 SER A N 1
ATOM 2379 C CA . SER A 1 303 ? 19.328 16.719 -8.141 1 94.88 303 SER A CA 1
ATOM 2380 C C . SER A 1 303 ? 18.641 15.797 -9.148 1 94.88 303 SER A C 1
ATOM 2382 O O . SER A 1 303 ? 18.281 16.234 -10.242 1 94.88 303 SER A O 1
ATOM 2384 N N . LYS A 1 304 ? 18.406 14.594 -8.781 1 94 304 LYS A N 1
ATOM 2385 C CA . LYS A 1 304 ? 17.828 13.602 -9.688 1 94 304 LYS A CA 1
ATOM 2386 C C . LYS A 1 304 ? 16.391 13.984 -10.07 1 94 304 LYS A C 1
ATOM 2388 O O . LYS A 1 304 ? 15.969 13.766 -11.211 1 94 304 LYS A O 1
ATOM 2393 N N . LEU A 1 305 ? 15.703 14.531 -9.094 1 94.56 305 LEU A N 1
ATOM 2394 C CA . LEU A 1 305 ? 14.32 14.922 -9.336 1 94.56 305 LEU A CA 1
ATOM 2395 C C . LEU A 1 305 ? 14.234 16.375 -9.789 1 94.56 305 LEU A C 1
ATOM 2397 O O . LEU A 1 305 ? 13.141 16.891 -10.031 1 94.56 305 LEU A O 1
ATOM 2401 N N . GLN A 1 306 ? 15.328 17.062 -9.812 1 91.88 306 GLN A N 1
ATOM 2402 C CA . GLN A 1 306 ? 15.414 18.469 -10.219 1 91.88 306 GLN A CA 1
ATOM 2403 C C . GLN A 1 306 ? 14.484 19.344 -9.375 1 91.88 306 GLN A C 1
ATOM 2405 O O . GLN A 1 306 ? 13.703 20.125 -9.922 1 91.88 306 GLN A O 1
ATOM 2410 N N . LEU A 1 307 ? 14.633 19.141 -8.125 1 91.56 307 LEU A N 1
ATOM 2411 C CA . LEU A 1 307 ? 13.828 19.938 -7.211 1 91.56 307 LEU A CA 1
ATOM 2412 C C . LEU A 1 307 ? 14.344 21.375 -7.148 1 91.56 307 LEU A C 1
ATOM 2414 O O . LEU A 1 307 ? 15.555 21.594 -7.129 1 91.56 307 LEU A O 1
ATOM 2418 N N . ASP A 1 308 ? 13.438 22.281 -7.207 1 87.94 308 ASP A N 1
ATOM 2419 C CA . ASP A 1 308 ? 13.773 23.656 -6.887 1 87.94 308 ASP A CA 1
ATOM 2420 C C . ASP A 1 308 ? 13.477 23.969 -5.422 1 87.94 308 ASP A C 1
ATOM 2422 O O . ASP A 1 308 ? 12.367 24.391 -5.082 1 87.94 308 ASP A O 1
ATOM 2426 N N . LEU A 1 309 ? 14.461 23.953 -4.676 1 83.88 309 LEU A N 1
ATOM 2427 C CA . LEU A 1 309 ? 14.312 24.031 -3.227 1 83.88 309 LEU A CA 1
ATOM 2428 C C . LEU A 1 309 ? 14.055 25.469 -2.781 1 83.88 309 LEU A C 1
ATOM 2430 O O . LEU A 1 309 ? 13.75 25.719 -1.612 1 83.88 309 LEU A O 1
ATOM 2434 N N . HIS A 1 310 ? 14.125 26.375 -3.654 1 79.69 310 HIS A N 1
ATOM 2435 C CA . HIS A 1 310 ? 13.867 27.766 -3.32 1 79.69 310 HIS A CA 1
ATOM 2436 C C . HIS A 1 310 ? 12.391 28.109 -3.479 1 79.69 310 HIS A C 1
ATOM 2438 O O . HIS A 1 310 ? 11.953 29.188 -3.066 1 79.69 310 HIS A O 1
ATOM 2444 N N . GLU A 1 311 ? 11.656 27.109 -4.016 1 78.12 311 GLU A N 1
ATOM 2445 C CA . GLU A 1 311 ? 10.219 27.266 -4.176 1 78.12 311 GLU A CA 1
ATOM 2446 C C . GLU A 1 311 ? 9.461 26.672 -2.988 1 78.12 311 GLU A C 1
ATOM 2448 O O . GLU A 1 311 ? 9.992 25.828 -2.262 1 78.12 311 GLU A O 1
ATOM 2453 N N . PRO A 1 312 ? 8.211 27.219 -2.777 1 76.5 312 PRO A N 1
ATOM 2454 C CA . PRO A 1 312 ? 7.359 26.562 -1.787 1 76.5 312 PRO A CA 1
ATOM 2455 C C . PRO A 1 312 ? 7.113 25.094 -2.109 1 76.5 312 PRO A C 1
ATOM 2457 O O . PRO A 1 312 ? 7.297 24.672 -3.254 1 76.5 312 PRO A O 1
ATOM 2460 N N . PRO A 1 313 ? 6.789 24.375 -1.136 1 78.69 313 PRO A N 1
ATOM 2461 C CA . PRO A 1 313 ? 6.648 22.938 -1.275 1 78.69 313 PRO A CA 1
ATOM 2462 C C . PRO A 1 313 ? 5.832 22.531 -2.502 1 78.69 313 PRO A C 1
ATOM 2464 O O . PRO A 1 313 ? 6.219 21.625 -3.236 1 78.69 313 PRO A O 1
ATOM 2467 N N . VAL A 1 314 ? 4.77 23.125 -2.838 1 77.81 314 VAL A N 1
ATOM 2468 C CA . VAL A 1 314 ? 3.838 22.719 -3.879 1 77.81 314 VAL A CA 1
ATOM 2469 C C . VAL A 1 314 ? 4.48 22.891 -5.25 1 77.81 314 VAL A C 1
ATOM 2471 O O . VAL A 1 314 ? 4.113 22.203 -6.211 1 77.81 314 VAL A O 1
ATOM 2474 N N . SER A 1 315 ? 5.5 23.656 -5.344 1 79.31 315 SER A N 1
ATOM 2475 C CA . SER A 1 315 ? 6.062 23.969 -6.648 1 79.31 315 SER A CA 1
ATOM 2476 C C . SER A 1 315 ? 7.496 23.469 -6.773 1 79.31 315 SER A C 1
ATOM 2478 O O . SER A 1 315 ? 8.164 23.719 -7.781 1 79.31 315 SER A O 1
ATOM 2480 N N . GLN A 1 316 ? 7.93 22.734 -5.871 1 81.94 316 GLN A N 1
ATOM 2481 C CA . GLN A 1 316 ? 9.328 22.312 -5.879 1 81.94 316 GLN A CA 1
ATOM 2482 C C . GLN A 1 316 ? 9.586 21.25 -6.941 1 81.94 316 GLN A C 1
ATOM 2484 O O . GLN A 1 316 ? 10.695 21.141 -7.461 1 81.94 316 GLN A O 1
ATOM 2489 N N . CYS A 1 317 ? 8.586 20.438 -7.148 1 85.12 317 CYS A N 1
ATOM 2490 C CA . CYS A 1 317 ? 8.781 19.297 -8.031 1 85.12 317 CYS A CA 1
ATOM 2491 C C . CYS A 1 317 ? 7.684 19.219 -9.078 1 85.12 317 CYS A C 1
ATOM 2493 O O . CYS A 1 317 ? 6.52 19.484 -8.789 1 85.12 317 CYS A O 1
ATOM 2495 N N . ILE A 1 318 ? 8.094 18.734 -10.227 1 81.25 318 ILE A N 1
ATOM 2496 C CA . ILE A 1 318 ? 7.117 18.656 -11.312 1 81.25 318 ILE A CA 1
ATOM 2497 C C . ILE A 1 318 ? 6.688 17.203 -11.5 1 81.25 318 ILE A C 1
ATOM 2499 O O . ILE A 1 318 ? 5.551 16.922 -11.883 1 81.25 318 ILE A O 1
ATOM 2503 N N . THR A 1 319 ? 7.512 16.344 -11.156 1 87.5 319 THR A N 1
ATOM 2504 C CA . THR A 1 319 ? 7.285 14.93 -11.469 1 87.5 319 THR A CA 1
ATOM 2505 C C . THR A 1 319 ? 6.625 14.211 -10.297 1 87.5 319 THR A C 1
ATOM 2507 O O . THR A 1 319 ? 6.945 14.484 -9.141 1 87.5 319 THR A O 1
ATOM 2510 N N . TRP A 1 320 ? 5.641 13.352 -10.641 1 93.94 320 TRP A N 1
ATOM 2511 C CA . TRP A 1 320 ? 5.074 12.438 -9.648 1 93.94 320 TRP A CA 1
ATOM 2512 C C . TRP A 1 320 ? 5.828 11.117 -9.633 1 93.94 320 TRP A C 1
ATOM 2514 O O . TRP A 1 320 ? 6.023 10.492 -10.68 1 93.94 320 TRP A O 1
ATOM 2524 N N . VAL A 1 321 ? 6.25 10.711 -8.469 1 96.38 321 VAL A N 1
ATOM 2525 C CA . VAL A 1 321 ? 7.09 9.523 -8.344 1 96.38 321 VAL A CA 1
ATOM 2526 C C . VAL A 1 321 ? 6.223 8.32 -7.992 1 96.38 321 VAL A C 1
ATOM 2528 O O . VAL A 1 321 ? 5.594 8.281 -6.93 1 96.38 321 VAL A O 1
ATOM 2531 N N . GLU A 1 322 ? 6.215 7.359 -8.875 1 95.75 322 GLU A N 1
ATOM 2532 C CA . GLU A 1 322 ? 5.473 6.117 -8.672 1 95.75 322 GLU A CA 1
ATOM 2533 C C . GLU A 1 322 ? 6.414 4.926 -8.547 1 95.75 322 GLU A C 1
ATOM 2535 O O . GLU A 1 322 ? 7.633 5.094 -8.477 1 95.75 322 GLU A O 1
ATOM 2540 N N . ASP A 1 323 ? 5.906 3.729 -8.516 1 96.94 323 ASP A N 1
ATOM 2541 C CA . ASP A 1 323 ? 6.641 2.51 -8.203 1 96.94 323 ASP A CA 1
ATOM 2542 C C . ASP A 1 323 ? 7.828 2.328 -9.148 1 96.94 323 ASP A C 1
ATOM 2544 O O . ASP A 1 323 ? 8.93 1.989 -8.711 1 96.94 323 ASP A O 1
ATOM 2548 N N . ALA A 1 324 ? 7.617 2.512 -10.398 1 97.44 324 ALA A N 1
ATOM 2549 C CA . ALA A 1 324 ? 8.688 2.303 -11.375 1 97.44 324 ALA A CA 1
ATOM 2550 C C . ALA A 1 324 ? 9.859 3.24 -11.109 1 97.44 324 ALA A C 1
ATOM 2552 O O . ALA A 1 324 ? 11.016 2.816 -11.141 1 97.44 324 ALA A O 1
ATOM 2553 N N . LYS A 1 325 ? 9.539 4.469 -10.883 1 97.12 325 LYS A N 1
ATOM 2554 C CA . LYS A 1 325 ? 10.578 5.457 -10.609 1 97.12 325 LYS A CA 1
ATOM 2555 C C . LYS A 1 325 ? 11.258 5.176 -9.266 1 97.12 325 LYS A C 1
ATOM 2557 O O . LYS A 1 325 ? 12.469 5.352 -9.133 1 97.12 325 LYS A O 1
ATOM 2562 N N . LEU A 1 326 ? 10.461 4.797 -8.273 1 98.44 326 LEU A N 1
ATOM 2563 C CA . LEU A 1 326 ? 11.031 4.441 -6.977 1 98.44 326 LEU A CA 1
ATOM 2564 C C . LEU A 1 326 ? 12.047 3.309 -7.117 1 98.44 326 LEU A C 1
ATOM 2566 O O . LEU A 1 326 ? 13.117 3.35 -6.508 1 98.44 326 LEU A O 1
ATOM 2570 N N . ASN A 1 327 ? 11.664 2.316 -7.906 1 97.69 327 ASN A N 1
ATOM 2571 C CA . ASN A 1 327 ? 12.586 1.205 -8.125 1 97.69 327 ASN A CA 1
ATOM 2572 C C . ASN A 1 327 ? 13.852 1.661 -8.844 1 97.69 327 ASN A C 1
ATOM 2574 O O . ASN A 1 327 ? 14.953 1.202 -8.523 1 97.69 327 ASN A O 1
ATOM 2578 N N . GLN A 1 328 ? 13.711 2.508 -9.805 1 96.94 328 GLN A N 1
ATOM 2579 C CA . GLN A 1 328 ? 14.875 3.051 -10.5 1 96.94 328 GLN A CA 1
ATOM 2580 C C . GLN A 1 328 ? 15.773 3.826 -9.539 1 96.94 328 GLN A C 1
ATOM 2582 O O . GLN A 1 328 ? 17 3.666 -9.555 1 96.94 328 GLN A O 1
ATOM 2587 N N . LEU A 1 329 ? 15.164 4.672 -8.758 1 97.69 329 LEU A N 1
ATOM 2588 C CA . LEU A 1 329 ? 15.906 5.449 -7.773 1 97.69 329 LEU A CA 1
ATOM 2589 C C . LEU A 1 329 ? 16.609 4.539 -6.77 1 97.69 329 LEU A C 1
ATOM 2591 O O . LEU A 1 329 ? 17.75 4.789 -6.391 1 97.69 329 LEU A O 1
ATOM 2595 N N . HIS A 1 330 ? 15.922 3.492 -6.375 1 97.88 330 HIS A N 1
ATOM 2596 C CA . HIS A 1 330 ? 16.5 2.561 -5.418 1 97.88 330 HIS A CA 1
ATOM 2597 C C . HIS A 1 330 ? 17.688 1.818 -6.02 1 97.88 330 HIS A C 1
ATOM 2599 O O . HIS A 1 330 ? 18.672 1.552 -5.332 1 97.88 330 HIS A O 1
ATOM 2605 N N . ARG A 1 331 ? 17.625 1.464 -7.227 1 96 331 ARG A N 1
ATOM 2606 C CA . ARG A 1 331 ? 18.766 0.883 -7.93 1 96 331 ARG A CA 1
ATOM 2607 C C . ARG A 1 331 ? 19.969 1.824 -7.898 1 96 331 ARG A C 1
ATOM 2609 O O . ARG A 1 331 ? 21.109 1.376 -7.82 1 96 331 ARG A O 1
ATOM 2616 N N . ASP A 1 332 ? 19.688 3.102 -7.898 1 96.12 332 ASP A N 1
ATOM 2617 C CA . ASP A 1 332 ? 20.734 4.113 -7.875 1 96.12 332 ASP A CA 1
ATOM 2618 C C . ASP A 1 332 ? 21.219 4.363 -6.449 1 96.12 332 ASP A C 1
ATOM 2620 O O . ASP A 1 332 ? 22.078 5.227 -6.223 1 96.12 332 ASP A O 1
ATOM 2624 N N . GLY A 1 333 ? 20.594 3.734 -5.504 1 97.06 333 GLY A N 1
ATOM 2625 C CA . GLY A 1 333 ? 21.094 3.82 -4.141 1 97.06 333 GLY A CA 1
ATOM 2626 C C . GLY A 1 333 ? 20.234 4.703 -3.25 1 97.06 333 GLY A C 1
ATOM 2627 O O . GLY A 1 333 ? 20.531 4.867 -2.064 1 97.06 333 GLY A O 1
ATOM 2628 N N . ILE A 1 334 ? 19.188 5.293 -3.82 1 98.56 334 ILE A N 1
ATOM 2629 C CA . ILE A 1 334 ? 18.312 6.156 -3.035 1 98.56 334 ILE A CA 1
ATOM 2630 C C . ILE A 1 334 ? 17.391 5.305 -2.154 1 98.56 334 ILE A C 1
ATOM 2632 O O . ILE A 1 334 ? 16.75 4.371 -2.637 1 98.56 334 ILE A O 1
ATOM 2636 N N . ARG A 1 335 ? 17.406 5.645 -0.856 1 98.5 335 ARG A N 1
ATOM 2637 C CA . ARG A 1 335 ? 16.562 4.902 0.076 1 98.5 335 ARG A CA 1
ATOM 2638 C C . ARG A 1 335 ? 15.25 5.633 0.314 1 98.5 335 ARG A C 1
ATOM 2640 O O . ARG A 1 335 ? 15.211 6.863 0.336 1 98.5 335 ARG A O 1
ATOM 2647 N N . TYR A 1 336 ? 14.133 4.836 0.479 1 98.81 336 TYR A N 1
ATOM 2648 C CA . TYR A 1 336 ? 12.82 5.422 0.725 1 98.81 336 TYR A CA 1
ATOM 2649 C C . TYR A 1 336 ? 11.938 4.473 1.53 1 98.81 336 TYR A C 1
ATOM 2651 O O . TYR A 1 336 ? 12.281 3.303 1.714 1 98.81 336 TYR A O 1
ATOM 2659 N N . ALA A 1 337 ? 10.883 5.039 2.08 1 98.75 337 ALA A N 1
ATOM 2660 C CA . ALA A 1 337 ? 9.805 4.262 2.68 1 98.75 337 ALA A CA 1
ATOM 2661 C C . ALA A 1 337 ? 8.445 4.691 2.121 1 98.75 337 ALA A C 1
ATOM 2663 O O . ALA A 1 337 ? 8.211 5.879 1.896 1 98.75 337 ALA A O 1
ATOM 2664 N N . ARG A 1 338 ? 7.664 3.719 1.841 1 98.62 338 ARG A N 1
ATOM 2665 C CA . ARG A 1 338 ? 6.258 3.99 1.56 1 98.62 338 ARG A CA 1
ATOM 2666 C C . ARG A 1 338 ? 5.398 3.781 2.803 1 98.62 338 ARG A C 1
ATOM 2668 O O . ARG A 1 338 ? 5.488 2.738 3.455 1 98.62 338 ARG A O 1
ATOM 2675 N N . ILE A 1 339 ? 4.566 4.781 3.09 1 98.62 339 ILE A N 1
ATOM 2676 C CA . ILE A 1 339 ? 3.836 4.801 4.352 1 98.62 339 ILE A CA 1
ATOM 2677 C C . ILE A 1 339 ? 2.359 5.086 4.09 1 98.62 339 ILE A C 1
ATOM 2679 O O . ILE A 1 339 ? 2.023 5.969 3.297 1 98.62 339 ILE A O 1
ATOM 2683 N N . GLN A 1 340 ? 1.528 4.316 4.688 1 98.38 340 GLN A N 1
ATOM 2684 C CA . GLN A 1 340 ? 0.103 4.625 4.711 1 98.38 340 GLN A CA 1
ATOM 2685 C C . GLN A 1 340 ? -0.296 5.289 6.027 1 98.38 340 GLN A C 1
ATOM 2687 O O . GLN A 1 340 ? -0.043 4.742 7.102 1 98.38 340 GLN A O 1
ATOM 2692 N N . LEU A 1 341 ? -0.885 6.438 5.957 1 98.75 341 LEU A N 1
ATOM 2693 C CA . LEU A 1 341 ? -1.387 7.137 7.137 1 98.75 341 LEU A CA 1
ATOM 2694 C C . LEU A 1 341 ? -2.902 7.004 7.238 1 98.75 341 LEU A C 1
ATOM 2696 O O . LEU A 1 341 ? -3.602 7.023 6.223 1 98.75 341 LEU A O 1
ATOM 2700 N N . ARG A 1 342 ? -3.352 6.941 8.445 1 97.75 342 ARG A N 1
ATOM 2701 C CA . ARG A 1 342 ? -4.758 6.641 8.695 1 97.75 342 ARG A CA 1
ATOM 2702 C C . ARG A 1 342 ? -5.43 7.758 9.484 1 97.75 342 ARG A C 1
ATOM 2704 O O . ARG A 1 342 ? -4.754 8.648 10 1 97.75 342 ARG A O 1
ATOM 2711 N N . ASP A 1 343 ? -6.766 7.59 9.57 1 96.44 343 ASP A N 1
ATOM 2712 C CA . ASP A 1 343 ? -7.578 8.438 10.438 1 96.44 343 ASP A CA 1
ATOM 2713 C C . ASP A 1 343 ? -7.012 8.477 11.859 1 96.44 343 ASP A C 1
ATOM 2715 O O . ASP A 1 343 ? -6.656 7.438 12.422 1 96.44 343 ASP A O 1
ATOM 2719 N N . ASP A 1 344 ? -6.789 9.703 12.344 1 97.31 344 ASP A N 1
ATOM 2720 C CA . ASP A 1 344 ? -6.391 9.961 13.727 1 97.31 344 ASP A CA 1
ATOM 2721 C C . ASP A 1 344 ? -4.887 9.781 13.906 1 97.31 344 ASP A C 1
ATOM 2723 O O . ASP A 1 344 ? -4.395 9.711 15.031 1 97.31 344 ASP A O 1
ATOM 2727 N N . ASP A 1 345 ? -4.176 9.703 12.82 1 98.69 345 ASP A N 1
ATOM 2728 C CA . ASP A 1 345 ? -2.725 9.617 12.945 1 98.69 345 ASP A CA 1
ATOM 2729 C C . ASP A 1 345 ? -2.111 11 13.188 1 98.69 345 ASP A C 1
ATOM 2731 O O . ASP A 1 345 ? -2.604 12 12.664 1 98.69 345 ASP A O 1
ATOM 2735 N N . ILE A 1 346 ? -1.069 10.992 13.969 1 98.94 346 ILE A N 1
ATOM 2736 C CA . ILE A 1 346 ? -0.131 12.109 14.055 1 98.94 346 ILE A CA 1
ATOM 2737 C C . ILE A 1 346 ? 1.229 11.68 13.508 1 98.94 346 ILE A C 1
ATOM 2739 O O . ILE A 1 346 ? 1.737 10.617 13.859 1 98.94 346 ILE A O 1
ATOM 2743 N N . TYR A 1 347 ? 1.768 12.469 12.633 1 98.94 347 TYR A N 1
ATOM 2744 C CA . TYR A 1 347 ? 3.057 12.07 12.07 1 98.94 347 TYR A CA 1
ATOM 2745 C C . TYR A 1 347 ? 4.078 13.195 12.211 1 98.94 347 TYR A C 1
ATOM 2747 O O . TYR A 1 347 ? 3.709 14.367 12.32 1 98.94 347 TYR A O 1
ATOM 2755 N N . PHE A 1 348 ? 5.359 12.781 12.219 1 98.94 348 PHE A N 1
ATOM 2756 C CA . PHE A 1 348 ? 6.508 13.656 12.43 1 98.94 348 PHE A CA 1
ATOM 2757 C C . PHE A 1 348 ? 7.559 13.43 11.344 1 98.94 348 PHE A C 1
ATOM 2759 O O . PHE A 1 348 ? 8.039 12.312 11.156 1 98.94 348 PHE A O 1
ATOM 2766 N N . ILE A 1 349 ? 7.918 14.469 10.656 1 98.94 349 ILE A N 1
ATOM 2767 C CA . ILE A 1 349 ? 8.914 14.375 9.594 1 98.94 349 ILE A CA 1
ATOM 2768 C C . ILE A 1 349 ? 10.133 15.227 9.953 1 98.94 349 ILE A C 1
ATOM 2770 O O . ILE A 1 349 ? 10.008 16.438 10.18 1 98.94 349 ILE A O 1
ATOM 2774 N N . PRO A 1 350 ? 11.336 14.656 10 1 98.88 350 PRO A N 1
ATOM 2775 C CA . PRO A 1 350 ? 12.547 15.422 10.281 1 98.88 350 PRO A CA 1
ATOM 2776 C C . PRO A 1 350 ? 12.953 16.328 9.133 1 98.88 350 PRO A C 1
ATOM 2778 O O . PRO A 1 350 ? 12.344 16.297 8.062 1 98.88 350 PRO A O 1
ATOM 2781 N N . ARG A 1 351 ? 13.93 17.156 9.422 1 98.56 351 ARG A N 1
ATOM 2782 C CA . ARG A 1 351 ? 14.508 17.953 8.359 1 98.56 351 ARG A CA 1
ATOM 2783 C C . ARG A 1 351 ? 15.234 17.078 7.34 1 98.56 351 ARG A C 1
ATOM 2785 O O . ARG A 1 351 ? 15.594 15.938 7.641 1 98.56 351 ARG A O 1
ATOM 2792 N N . ASN A 1 352 ? 15.375 17.562 6.078 1 98.25 352 ASN A N 1
ATOM 2793 C CA . ASN A 1 352 ? 16.109 16.953 4.977 1 98.25 352 ASN A CA 1
ATOM 2794 C C . ASN A 1 352 ? 15.43 15.664 4.504 1 98.25 352 ASN A C 1
ATOM 2796 O O . ASN A 1 352 ? 16.094 14.742 4.027 1 98.25 352 ASN A O 1
ATOM 2800 N N . VAL A 1 353 ? 14.164 15.602 4.746 1 98.75 353 VAL A N 1
ATOM 2801 C CA . VAL A 1 353 ? 13.391 14.492 4.211 1 98.75 353 VAL A CA 1
ATOM 2802 C C . VAL A 1 353 ? 12.5 14.984 3.07 1 98.75 353 VAL A C 1
ATOM 2804 O O . VAL A 1 353 ? 11.578 15.773 3.289 1 98.75 353 VAL A O 1
ATOM 2807 N N . ILE A 1 354 ? 12.867 14.594 1.891 1 98.44 354 ILE A N 1
ATOM 2808 C CA . ILE A 1 354 ? 11.984 14.82 0.75 1 98.44 354 ILE A CA 1
ATOM 2809 C C . ILE A 1 354 ? 10.836 13.82 0.773 1 98.44 354 ILE A C 1
ATOM 2811 O O . ILE A 1 354 ? 11.047 12.633 1.022 1 98.44 354 ILE A O 1
ATOM 2815 N N . HIS A 1 355 ? 9.641 14.289 0.59 1 98.62 355 HIS A N 1
ATOM 2816 C CA . HIS A 1 355 ? 8.484 13.406 0.678 1 98.62 355 HIS A CA 1
ATOM 2817 C C . HIS A 1 355 ? 7.363 13.875 -0.25 1 98.62 355 HIS A C 1
ATOM 2819 O O . HIS A 1 355 ? 7.387 15.008 -0.737 1 98.62 355 HIS A O 1
ATOM 2825 N N . GLN A 1 356 ? 6.422 13.047 -0.591 1 98.19 356 GLN A N 1
ATOM 2826 C CA . GLN A 1 356 ? 5.211 13.352 -1.347 1 98.19 356 GLN A CA 1
ATOM 2827 C C . GLN A 1 356 ? 3.99 12.688 -0.717 1 98.19 356 GLN A C 1
ATOM 2829 O O . GLN A 1 356 ? 4.113 11.672 -0.027 1 98.19 356 GLN A O 1
ATOM 2834 N N . PHE A 1 357 ? 2.781 13.305 -0.905 1 98.12 357 PHE A N 1
ATOM 2835 C CA . PHE A 1 357 ? 1.529 12.812 -0.335 1 98.12 357 PHE A CA 1
ATOM 2836 C C . PHE A 1 357 ? 0.483 12.609 -1.423 1 98.12 357 PHE A C 1
ATOM 2838 O O . PHE A 1 357 ? 0.322 13.453 -2.307 1 98.12 357 PHE A O 1
ATOM 2845 N N . LYS A 1 358 ? -0.176 11.508 -1.368 1 98.25 358 LYS A N 1
ATOM 2846 C CA . LYS A 1 358 ? -1.435 11.297 -2.08 1 98.25 358 LYS A CA 1
ATOM 2847 C C . LYS A 1 358 ? -2.598 11.133 -1.104 1 98.25 358 LYS A C 1
ATOM 2849 O O . LYS A 1 358 ? -2.564 10.266 -0.23 1 98.25 358 LYS A O 1
ATOM 2854 N N . SER A 1 359 ? -3.59 12 -1.212 1 98.5 359 SER A N 1
ATOM 2855 C CA . SER A 1 359 ? -4.809 11.789 -0.439 1 98.5 359 SER A CA 1
ATOM 2856 C C . SER A 1 359 ? -5.691 10.719 -1.078 1 98.5 359 SER A C 1
ATOM 2858 O O . SER A 1 359 ? -6.273 10.938 -2.141 1 98.5 359 SER A O 1
ATOM 2860 N N . LEU A 1 360 ? -5.797 9.648 -0.42 1 98.06 360 LEU A N 1
ATOM 2861 C CA . LEU A 1 360 ? -6.52 8.508 -0.964 1 98.06 360 LEU A CA 1
ATOM 2862 C C . LEU A 1 360 ? -8.023 8.664 -0.749 1 98.06 360 LEU A C 1
ATOM 2864 O O . LEU A 1 360 ? -8.82 8.234 -1.585 1 98.06 360 LEU A O 1
ATOM 2868 N N . THR A 1 361 ? -8.375 9.148 0.383 1 97.25 361 THR A N 1
ATOM 2869 C CA . THR A 1 361 ? -9.766 9.391 0.746 1 97.25 361 THR A CA 1
ATOM 2870 C C . THR A 1 361 ? -9.938 10.773 1.358 1 97.25 361 THR A C 1
ATOM 2872 O O . THR A 1 361 ? -8.961 11.492 1.561 1 97.25 361 THR A O 1
ATOM 2875 N N . ALA A 1 362 ? -11.195 11.102 1.628 1 96.94 362 ALA A N 1
ATOM 2876 C CA . ALA A 1 362 ? -11.492 12.422 2.186 1 96.94 362 ALA A CA 1
ATOM 2877 C C . ALA A 1 362 ? -10.828 12.602 3.547 1 96.94 362 ALA A C 1
ATOM 2879 O O . ALA A 1 362 ? -11 11.773 4.445 1 96.94 362 ALA A O 1
ATOM 2880 N N . VAL A 1 363 ? -10.117 13.766 3.66 1 97.81 363 VAL A N 1
ATOM 2881 C CA . VAL A 1 363 ? -9.32 13.945 4.871 1 97.81 363 VAL A CA 1
ATOM 2882 C C . VAL A 1 363 ? -9.164 15.43 5.172 1 97.81 363 VAL A C 1
ATOM 2884 O O . VAL A 1 363 ? -9.016 16.25 4.254 1 97.81 363 VAL A O 1
ATOM 2887 N N . ALA A 1 364 ? -9.289 15.758 6.406 1 98.31 364 ALA A N 1
ATOM 2888 C CA . ALA A 1 364 ? -8.867 17.062 6.918 1 98.31 364 ALA A CA 1
ATOM 2889 C C . ALA A 1 364 ? -7.523 16.953 7.629 1 98.31 364 ALA A C 1
ATOM 2891 O O . ALA A 1 364 ? -7.273 16.016 8.375 1 98.31 364 ALA A O 1
ATOM 2892 N N . SER A 1 365 ? -6.676 17.906 7.336 1 98.75 365 SER A N 1
ATOM 2893 C CA . SER A 1 365 ? -5.309 17.875 7.848 1 98.75 365 SER A CA 1
ATOM 2894 C C . SER A 1 365 ? -4.961 19.188 8.5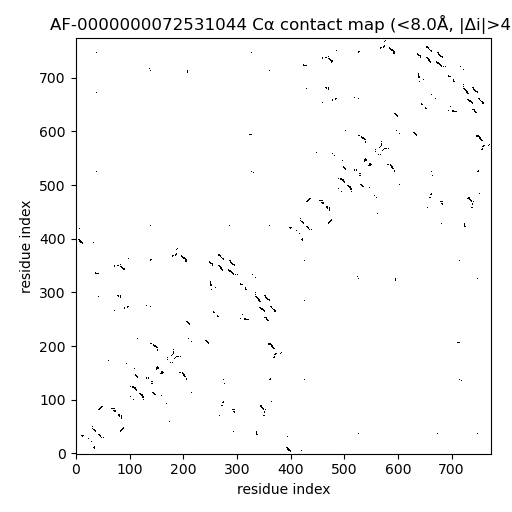62 1 98.75 365 SER A C 1
ATOM 2896 O O . SER A 1 365 ? -5.402 20.25 8.148 1 98.75 365 SER A O 1
ATOM 2898 N N . ILE A 1 366 ? -4.238 19.047 9.625 1 98.88 366 ILE A N 1
ATOM 2899 C CA . ILE A 1 366 ? -3.547 20.156 10.266 1 98.88 366 ILE A CA 1
ATOM 2900 C C . ILE A 1 366 ? -2.039 19.906 10.242 1 98.88 366 ILE A C 1
ATOM 2902 O O . ILE A 1 366 ? -1.583 18.781 10.484 1 98.88 366 ILE A O 1
ATOM 2906 N N . ALA A 1 367 ? -1.31 20.891 9.891 1 98.69 367 ALA A N 1
ATOM 2907 C CA . ALA A 1 367 ? 0.14 20.719 9.844 1 98.69 367 ALA A CA 1
ATOM 2908 C C . ALA A 1 367 ? 0.861 22.031 10.172 1 98.69 367 ALA A C 1
ATOM 2910 O O . ALA A 1 367 ? 0.301 23.109 10.016 1 98.69 367 ALA A O 1
ATOM 2911 N N . TRP A 1 368 ? 2.074 21.906 10.672 1 98.56 368 TRP A N 1
ATOM 2912 C CA . TRP A 1 368 ? 2.939 23.062 10.906 1 98.56 368 TRP A CA 1
ATOM 2913 C C . TRP A 1 368 ? 4.406 22.641 10.898 1 98.56 368 TRP A C 1
ATOM 2915 O O . TRP A 1 368 ? 4.723 21.453 10.852 1 98.56 368 TRP A O 1
ATOM 2925 N N . HIS A 1 369 ? 5.262 23.609 10.805 1 98.12 369 HIS A N 1
ATOM 2926 C CA . HIS A 1 369 ? 6.703 23.422 10.938 1 98.12 369 HIS A CA 1
ATOM 2927 C C . HIS A 1 369 ? 7.164 23.703 12.367 1 98.12 369 HIS A C 1
ATOM 2929 O O . HIS A 1 369 ? 6.547 24.484 13.086 1 98.12 369 HIS A O 1
ATOM 2935 N N . VAL A 1 370 ? 8.211 23.062 12.727 1 98.19 370 VAL A N 1
ATOM 2936 C CA . VAL A 1 370 ? 8.805 23.312 14.039 1 98.19 370 VAL A CA 1
ATOM 2937 C C . VAL A 1 370 ? 10.328 23.406 13.906 1 98.19 370 VAL A C 1
ATOM 2939 O O . VAL A 1 370 ? 10.961 22.484 13.383 1 98.19 370 VAL A O 1
ATOM 2942 N N . ARG A 1 371 ? 10.844 24.516 14.312 1 97.25 371 ARG A N 1
ATOM 2943 C CA . ARG A 1 371 ? 12.289 24.719 14.367 1 97.25 371 ARG A CA 1
ATOM 2944 C C . ARG A 1 371 ? 12.875 24.109 15.641 1 97.25 371 ARG A C 1
ATOM 2946 O O . ARG A 1 371 ? 13.062 24.812 16.641 1 97.25 371 ARG A O 1
ATOM 2953 N N . LEU A 1 372 ? 13.289 22.891 15.523 1 98.19 372 LEU A N 1
ATOM 2954 C CA . LEU A 1 372 ? 13.734 22.156 16.703 1 98.19 372 LEU A CA 1
ATOM 2955 C C . LEU A 1 372 ? 15.062 22.703 17.219 1 98.19 372 LEU A C 1
ATOM 2957 O O . LEU A 1 372 ? 15.969 22.984 16.422 1 98.19 372 LEU A O 1
ATOM 2961 N N . LYS A 1 373 ? 15.203 22.719 18.516 1 97 373 LYS A N 1
ATOM 2962 C CA . LYS A 1 373 ? 16.438 23.188 19.156 1 97 373 LYS A CA 1
ATOM 2963 C C . LYS A 1 373 ? 17.641 22.391 18.672 1 97 373 LYS A C 1
ATOM 2965 O O . LYS A 1 373 ? 18.703 22.969 18.438 1 97 373 LYS A O 1
ATOM 2970 N N . GLN A 1 374 ? 17.453 21.109 18.5 1 96.19 374 GLN A N 1
ATOM 2971 C CA . GLN A 1 374 ? 18.562 20.234 18.156 1 96.19 374 GLN A CA 1
ATOM 2972 C C . GLN A 1 374 ? 19.109 20.531 16.75 1 96.19 374 GLN A C 1
ATOM 2974 O O . GLN A 1 374 ? 20.234 20.172 16.422 1 96.19 374 GLN A O 1
ATOM 2979 N N . TYR A 1 375 ? 18.312 21.219 15.992 1 96.31 375 TYR A N 1
ATOM 2980 C CA . TYR A 1 375 ? 18.75 21.531 14.633 1 96.31 375 TYR A CA 1
ATOM 2981 C C . TYR A 1 375 ? 19.5 22.859 14.586 1 96.31 375 TYR A C 1
ATOM 2983 O O . TYR A 1 375 ? 20.062 23.219 13.555 1 96.31 375 TYR A O 1
ATOM 2991 N N . TYR A 1 376 ? 19.516 23.594 15.75 1 92.25 376 TYR A N 1
ATOM 2992 C CA . TYR A 1 376 ? 20.172 24.891 15.875 1 92.25 376 TYR A CA 1
ATOM 2993 C C . TYR A 1 376 ? 21.094 24.922 17.094 1 92.25 376 TYR A C 1
ATOM 2995 O O . TYR A 1 376 ? 20.922 25.734 18 1 92.25 376 TYR A O 1
ATOM 3003 N N . PRO A 1 377 ? 22.094 24.156 17.141 1 83.06 377 PRO A N 1
ATOM 3004 C CA . PRO A 1 377 ? 22.891 24.062 18.359 1 83.06 377 PRO A CA 1
ATOM 3005 C C . PRO A 1 377 ? 23.594 25.375 18.703 1 83.06 377 PRO A C 1
ATOM 3007 O O . PRO A 1 377 ? 23.875 25.641 19.875 1 83.06 377 PRO A O 1
ATOM 3010 N N . ASN A 1 378 ? 24.016 26.188 17.766 1 77.5 378 ASN A N 1
ATOM 3011 C CA . ASN A 1 378 ? 24.766 27.391 18.062 1 77.5 378 ASN A CA 1
ATOM 3012 C C . ASN A 1 378 ? 23.828 28.562 18.375 1 77.5 378 ASN A C 1
ATOM 3014 O O . ASN A 1 378 ? 24.281 29.688 18.625 1 77.5 378 ASN A O 1
ATOM 3018 N N . GLN A 1 379 ? 22.625 28.453 18.234 1 65.69 379 GLN A N 1
ATOM 3019 C CA . GLN A 1 379 ? 21.719 29.578 18.484 1 65.69 379 GLN A CA 1
ATOM 3020 C C . GLN A 1 379 ? 21.438 29.719 19.969 1 65.69 379 GLN A C 1
ATOM 3022 O O . GLN A 1 379 ? 21.094 28.75 20.641 1 65.69 379 GLN A O 1
ATOM 3027 N N . THR A 1 380 ? 22.188 30.625 20.625 1 55.31 380 THR A N 1
ATOM 3028 C CA . THR A 1 380 ? 21.828 31.062 21.969 1 55.31 380 THR A CA 1
ATOM 3029 C C . THR A 1 380 ? 20.375 31.516 22.016 1 55.31 380 THR A C 1
ATOM 3031 O O . THR A 1 380 ? 19.891 32.188 21.094 1 55.31 380 THR A O 1
ATOM 3034 N N . PRO A 1 381 ? 19.531 30.953 22.875 1 52.44 381 PRO A N 1
ATOM 3035 C CA . PRO A 1 381 ? 18.125 31.359 22.953 1 52.44 381 PRO A CA 1
ATOM 3036 C C . PRO A 1 381 ? 17.922 32.875 22.781 1 52.44 381 PRO A C 1
ATOM 3038 O O . PRO A 1 381 ? 18.547 33.656 23.5 1 52.44 381 PRO A O 1
ATOM 3041 N N . SER A 1 382 ? 17.938 33.375 21.625 1 42.72 382 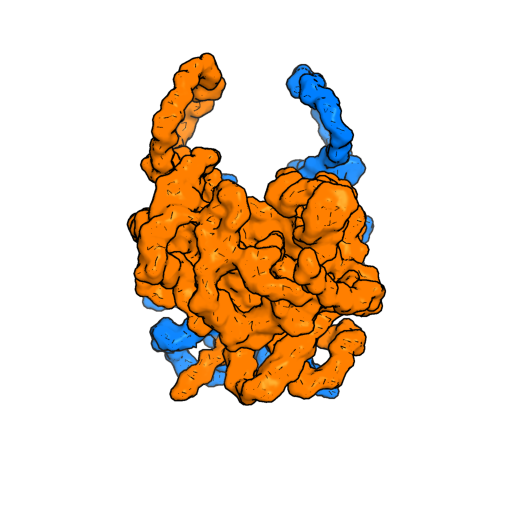SER A N 1
ATOM 3042 C CA . SER A 1 382 ? 17.734 34.812 21.453 1 42.72 382 SER A CA 1
ATOM 3043 C C . SER A 1 382 ? 16.375 35.25 22 1 42.72 382 SER A C 1
ATOM 3045 O O . SER A 1 382 ? 15.352 34.688 21.672 1 42.72 382 SER A O 1
ATOM 3047 N N . SER A 1 383 ? 16.328 35.719 23.234 1 40.66 383 SER A N 1
ATOM 3048 C CA . SER A 1 383 ? 15.203 36.531 23.75 1 40.66 383 SER A CA 1
ATOM 3049 C C . SER A 1 383 ? 14.828 37.625 22.766 1 40.66 383 SER A C 1
ATOM 3051 O O . SER A 1 383 ? 15.594 38.562 22.562 1 40.66 383 SER A O 1
ATOM 3053 N N . THR A 1 384 ? 14.328 37.438 21.688 1 38.72 384 THR A N 1
ATOM 3054 C CA . THR A 1 384 ? 13.844 38.594 20.938 1 38.72 384 THR A CA 1
ATOM 3055 C C . THR A 1 384 ? 12.969 39.5 21.812 1 38.72 384 THR A C 1
ATOM 3057 O O . THR A 1 384 ? 11.844 39.125 22.156 1 38.72 384 THR A O 1
ATOM 3060 N N . SER A 1 385 ? 13.539 40.219 22.766 1 31.14 385 SER A N 1
ATOM 3061 C CA . SER A 1 385 ? 12.922 41.406 23.359 1 31.14 385 SER A CA 1
ATOM 3062 C C . SER A 1 385 ? 12.43 42.375 22.281 1 31.14 385 SER A C 1
ATOM 3064 O O . SER A 1 385 ? 13.211 42.844 21.453 1 31.14 385 SER A O 1
ATOM 3066 N N . VAL A 1 386 ? 11.273 42.219 21.781 1 30.55 386 VAL A N 1
ATOM 3067 C CA . VAL A 1 386 ? 10.633 43.375 21.141 1 30.55 386 VAL A CA 1
ATOM 3068 C C . VAL A 1 386 ? 10.773 44.625 22.031 1 30.55 386 VAL A C 1
ATOM 3070 O O . VAL A 1 386 ? 10.258 44.656 23.141 1 30.55 386 VAL A O 1
ATOM 3073 N N . SER A 1 387 ? 11.938 45.219 22.016 1 22.67 387 SER A N 1
ATOM 3074 C CA . SER A 1 387 ? 11.828 46.625 22.328 1 22.67 387 SER A CA 1
ATOM 3075 C C . SER A 1 387 ? 11.016 47.375 21.25 1 22.67 387 SER A C 1
ATOM 3077 O O . SER A 1 387 ? 11.102 47.031 20.078 1 22.67 387 SER A O 1
ATOM 3079 N N . MET B 1 1 ? 17.625 -16.562 22.547 1 18.92 1 MET B N 1
ATOM 3080 C CA . MET B 1 1 ? 16.344 -17 22.016 1 18.92 1 MET B CA 1
ATOM 3081 C C . MET B 1 1 ? 15.469 -15.797 21.656 1 18.92 1 MET B C 1
ATOM 3083 O O . MET B 1 1 ? 14.852 -15.195 22.547 1 18.92 1 MET B O 1
ATOM 3087 N N . LEU B 1 2 ? 15.992 -14.891 20.703 1 21.47 2 LEU B N 1
ATOM 3088 C CA . LEU B 1 2 ? 15.703 -13.469 20.531 1 21.47 2 LEU B CA 1
ATOM 3089 C C . LEU B 1 2 ? 14.289 -13.273 19.984 1 21.47 2 LEU B C 1
ATOM 3091 O O . LEU B 1 2 ? 13.938 -13.82 18.953 1 21.47 2 LEU B O 1
ATOM 3095 N N . HIS B 1 3 ? 13.266 -12.867 20.844 1 21.19 3 HIS B N 1
ATOM 3096 C CA . HIS B 1 3 ? 11.828 -12.703 20.703 1 21.19 3 HIS B CA 1
ATOM 3097 C C . HIS B 1 3 ? 11.5 -11.555 19.75 1 21.19 3 HIS B C 1
ATOM 3099 O O . HIS B 1 3 ? 11.781 -10.391 20.062 1 21.19 3 HIS B O 1
ATOM 3105 N N . THR B 1 4 ? 11.695 -11.664 18.484 1 25.19 4 THR B N 1
ATOM 3106 C CA . THR B 1 4 ? 11.367 -10.734 17.406 1 25.19 4 THR B CA 1
ATOM 3107 C C . THR B 1 4 ? 9.883 -10.367 17.453 1 25.19 4 THR B C 1
ATOM 3109 O O . THR B 1 4 ? 9.016 -11.211 17.234 1 25.19 4 THR B O 1
ATOM 3112 N N . LYS B 1 5 ? 9.609 -9.336 18.25 1 25.33 5 LYS B N 1
ATOM 3113 C CA . LYS B 1 5 ? 8.203 -8.969 18.391 1 25.33 5 LYS B CA 1
ATOM 3114 C C . LYS B 1 5 ? 7.66 -8.367 17.094 1 25.33 5 LYS B C 1
ATOM 3116 O O . LYS B 1 5 ? 8.281 -7.48 16.516 1 25.33 5 LYS B O 1
ATOM 3121 N N . LEU B 1 6 ? 6.805 -8.938 16.297 1 28.58 6 LEU B N 1
ATOM 3122 C CA . LEU B 1 6 ? 5.945 -8.664 15.148 1 28.58 6 LEU B CA 1
ATOM 3123 C C . LEU B 1 6 ? 5.203 -7.344 15.328 1 28.58 6 LEU B C 1
ATOM 3125 O O . LEU B 1 6 ? 4.551 -7.129 16.359 1 28.58 6 LEU B O 1
ATOM 3129 N N . LEU B 1 7 ? 5.785 -6.285 14.797 1 28.56 7 LEU B N 1
ATOM 3130 C CA . LEU B 1 7 ? 5.051 -5.027 14.906 1 28.56 7 LEU B CA 1
ATOM 3131 C C . LEU B 1 7 ? 3.617 -5.191 14.414 1 28.56 7 LEU B C 1
ATOM 3133 O O . LEU B 1 7 ? 3.377 -5.84 13.391 1 28.56 7 LEU B O 1
ATOM 3137 N N . LYS B 1 8 ? 2.645 -4.934 15.273 1 27.06 8 LYS B N 1
ATOM 3138 C CA . LYS B 1 8 ? 1.192 -4.945 15.125 1 27.06 8 LYS B CA 1
ATOM 3139 C C . LYS B 1 8 ? 0.741 -3.949 14.062 1 27.06 8 LYS B C 1
ATOM 3141 O O . LYS B 1 8 ? 0.979 -2.746 14.188 1 27.06 8 LYS B O 1
ATOM 3146 N N . THR B 1 9 ? 0.904 -4.176 12.812 1 30.66 9 THR B N 1
ATOM 3147 C CA . THR B 1 9 ? 0.192 -3.291 11.898 1 30.66 9 THR B CA 1
ATOM 3148 C C . THR B 1 9 ? -1.228 -3.029 12.391 1 30.66 9 THR B C 1
ATOM 3150 O O . THR B 1 9 ? -1.939 -3.961 12.773 1 30.66 9 THR B O 1
ATOM 3153 N N . ASP B 1 10 ? -1.455 -1.881 12.758 1 28.52 10 ASP B N 1
ATOM 3154 C CA . ASP B 1 10 ? -2.682 -1.377 13.367 1 28.52 10 ASP B CA 1
ATOM 3155 C C . ASP B 1 10 ? -3.871 -1.539 12.422 1 28.52 10 ASP B C 1
ATOM 3157 O O . ASP B 1 10 ? -4.199 -0.623 11.664 1 28.52 10 ASP B O 1
ATOM 3161 N N . ARG B 1 11 ? -3.865 -2.426 11.414 1 29.69 11 ARG B N 1
ATOM 3162 C CA . ARG B 1 11 ? -5.211 -2.602 10.883 1 29.69 11 ARG B CA 1
ATOM 3163 C C . ARG B 1 11 ? -6.199 -2.959 11.984 1 29.69 11 ARG B C 1
ATOM 3165 O O . ARG B 1 11 ? -6 -3.936 12.711 1 29.69 11 ARG B O 1
ATOM 3172 N N . THR B 1 12 ? -6.934 -2.014 12.453 1 27.59 12 THR B N 1
ATOM 3173 C CA . THR B 1 12 ? -8.062 -2.229 13.352 1 27.59 12 THR B CA 1
ATOM 3174 C C . THR B 1 12 ? -8.883 -3.436 12.906 1 27.59 12 THR B C 1
ATOM 3176 O O . THR B 1 12 ? -9.383 -3.473 11.781 1 27.59 12 THR B O 1
ATOM 3179 N N . SER B 1 13 ? -8.492 -4.555 13.297 1 29.52 13 SER B N 1
ATOM 3180 C CA . SER B 1 13 ? -9.516 -5.598 13.281 1 29.52 13 SER B CA 1
ATOM 3181 C C . SER B 1 13 ? -10.836 -5.086 13.836 1 29.52 13 SER B C 1
ATOM 3183 O O . SER B 1 13 ? -10.883 -4.539 14.938 1 29.52 13 SER B O 1
ATOM 3185 N N . LEU B 1 14 ? -11.719 -4.523 13.031 1 28.77 14 LEU B N 1
ATOM 3186 C CA . LEU B 1 14 ? -13.109 -4.359 13.445 1 28.77 14 LEU B CA 1
ATOM 3187 C C . LEU B 1 14 ? -13.578 -5.566 14.258 1 28.77 14 LEU B C 1
ATOM 3189 O O . LEU B 1 14 ? -13.961 -6.59 13.688 1 28.77 14 LEU B O 1
ATOM 3193 N N . SER B 1 15 ? -13 -5.809 15.375 1 28.55 15 SER B N 1
ATOM 3194 C CA . SER B 1 15 ? -13.508 -6.867 16.234 1 28.55 15 SER B CA 1
ATOM 3195 C C . SER B 1 15 ? -14.969 -6.629 16.609 1 28.55 15 SER B C 1
ATOM 3197 O O . SER B 1 15 ? -15.703 -7.574 16.906 1 28.55 15 SER B O 1
ATOM 3199 N N . ASP B 1 16 ? -15.414 -5.355 16.922 1 28.78 16 ASP B N 1
ATOM 3200 C CA . ASP B 1 16 ? -16.656 -5.402 17.688 1 28.78 16 ASP B CA 1
ATOM 3201 C C . ASP B 1 16 ? -17.812 -5.898 16.828 1 28.78 16 ASP B C 1
ATOM 3203 O O . ASP B 1 16 ? -18.594 -6.738 17.266 1 28.78 16 ASP B O 1
ATOM 3207 N N . SER B 1 17 ? -18.328 -5.016 15.875 1 28.89 17 SER B N 1
ATOM 3208 C CA . SER B 1 17 ? -19.672 -5.359 15.414 1 28.89 17 SER B CA 1
ATOM 3209 C C . SER B 1 17 ? -19.641 -6.547 14.461 1 28.89 17 SER B C 1
ATOM 3211 O O . SER B 1 17 ? -20.594 -7.332 14.406 1 28.89 17 SER B O 1
ATOM 3213 N N . PHE B 1 18 ? -18.703 -6.449 13.516 1 30.7 18 PHE B N 1
ATOM 3214 C CA . PHE B 1 18 ? -18.781 -7.578 12.602 1 30.7 18 PHE B CA 1
ATOM 3215 C C . PHE B 1 18 ? -18.078 -8.797 13.172 1 30.7 18 PHE B C 1
ATOM 3217 O O . PHE B 1 18 ? -17.875 -9.789 12.469 1 30.7 18 PHE B O 1
ATOM 3224 N N . ASN B 1 19 ? -17.375 -8.688 14.281 1 33.66 19 ASN B N 1
ATOM 3225 C CA . ASN B 1 19 ? -16.969 -9.93 14.922 1 33.66 19 ASN B CA 1
ATOM 3226 C C . ASN B 1 19 ? -18.141 -10.891 15.086 1 33.66 19 ASN B C 1
ATOM 3228 O O . ASN B 1 19 ? -18 -11.945 15.719 1 33.66 19 ASN B O 1
ATOM 3232 N N . ASN B 1 20 ? -19.344 -10.359 15.086 1 33.22 20 ASN B N 1
ATOM 3233 C CA . ASN B 1 20 ? -20.375 -11.344 15.383 1 33.22 20 ASN B CA 1
ATOM 3234 C C . ASN B 1 20 ? -20.328 -12.523 14.414 1 33.22 20 ASN B C 1
ATOM 3236 O O . ASN B 1 20 ? -20.781 -13.625 14.742 1 33.22 20 ASN B O 1
ATOM 3240 N N . ALA B 1 21 ? -20.422 -12.109 13.102 1 33.94 21 ALA B N 1
ATOM 3241 C CA . ALA B 1 21 ? -20.906 -13.25 12.336 1 33.94 21 ALA B CA 1
ATOM 3242 C C . ALA B 1 21 ? -19.844 -14.352 12.266 1 33.94 21 ALA B C 1
ATOM 3244 O O . ALA B 1 21 ? -20.172 -15.523 12.078 1 33.94 21 ALA B O 1
ATOM 3245 N N . LEU B 1 22 ? -18.547 -14.047 11.914 1 38.88 22 LEU B N 1
ATOM 3246 C CA . LEU B 1 22 ? -17.797 -15.297 11.781 1 38.88 22 LEU B CA 1
ATOM 3247 C C . LEU B 1 22 ? -17.266 -15.766 13.133 1 38.88 22 LEU B C 1
ATOM 3249 O O . LEU B 1 22 ? -16.094 -15.578 13.445 1 38.88 22 LEU B O 1
ATOM 3253 N N . THR B 1 23 ? -17.828 -15.445 14.266 1 43.06 23 THR B N 1
ATOM 3254 C CA . THR B 1 23 ? -17.484 -16.062 15.539 1 43.06 23 THR B CA 1
ATOM 3255 C C . THR B 1 23 ? -17.359 -17.578 15.398 1 43.06 23 THR B C 1
ATOM 3257 O O . THR B 1 23 ? -18.375 -18.266 15.242 1 43.06 23 THR B O 1
ATOM 3260 N N . PHE B 1 24 ? -16.453 -17.984 14.664 1 46.75 24 PHE B N 1
ATOM 3261 C CA . PHE B 1 24 ? -16.203 -19.422 14.734 1 46.75 24 PHE B CA 1
ATOM 3262 C C . PHE B 1 24 ? -15.562 -19.797 16.062 1 46.75 24 PHE B C 1
ATOM 3264 O O . PHE B 1 24 ? -14.453 -19.344 16.359 1 46.75 24 PHE B O 1
ATOM 3271 N N . PRO B 1 25 ? -16.344 -20.047 17.062 1 57.72 25 PRO B N 1
ATOM 3272 C CA . PRO B 1 25 ? -15.641 -20.672 18.203 1 57.72 25 PRO B CA 1
ATOM 3273 C C . PRO B 1 25 ? -14.617 -21.703 17.75 1 57.72 25 PRO B C 1
ATOM 3275 O O . PRO B 1 25 ? -14.992 -22.75 17.219 1 57.72 25 PRO B O 1
ATOM 3278 N N . SER B 1 26 ? -13.469 -21.25 17.203 1 72.56 26 SER B N 1
ATOM 3279 C CA . SER B 1 26 ? -12.438 -22.203 16.812 1 72.56 26 SER B CA 1
ATOM 3280 C C . SER B 1 26 ? -11.258 -22.172 17.766 1 72.56 26 SER B C 1
ATOM 3282 O O . SER B 1 26 ? -10.945 -21.125 18.328 1 72.56 26 SER B O 1
ATOM 3284 N N . LYS B 1 27 ? -10.875 -23.375 18.062 1 88.62 27 LYS B N 1
ATOM 3285 C CA . LYS B 1 27 ? -9.648 -23.609 18.812 1 88.62 27 LYS B CA 1
ATOM 3286 C C . LYS B 1 27 ? -8.469 -22.859 18.203 1 88.62 27 LYS B C 1
ATOM 3288 O O . LYS B 1 27 ? -7.484 -22.578 18.875 1 88.62 27 LYS B O 1
ATOM 3293 N N . TYR B 1 28 ? -8.617 -22.359 16.984 1 94.75 28 TYR B N 1
ATOM 3294 C CA . TYR B 1 28 ? -7.473 -21.797 16.281 1 94.75 28 TYR B CA 1
ATOM 3295 C C . TYR B 1 28 ? -7.695 -20.328 15.953 1 94.75 28 TYR B C 1
ATOM 3297 O O . TYR B 1 28 ? -6.938 -19.734 15.18 1 94.75 28 TYR B O 1
ATOM 3305 N N . SER B 1 29 ? -8.656 -19.703 16.578 1 93.69 29 SER B N 1
ATOM 3306 C CA . SER B 1 29 ? -9.07 -18.328 16.25 1 93.69 29 SER B CA 1
ATOM 3307 C C . SER B 1 29 ? -7.93 -17.344 16.469 1 93.69 29 SER B C 1
ATOM 3309 O O . SER B 1 29 ? -7.824 -16.344 15.758 1 93.69 29 SER B O 1
ATOM 3311 N N . LYS B 1 30 ? -7.062 -17.688 17.406 1 94.69 30 LYS B N 1
ATOM 3312 C CA . LYS B 1 30 ? -5.988 -16.75 17.734 1 94.69 30 LYS B CA 1
ATOM 3313 C C . LYS B 1 30 ? -4.973 -16.656 16.594 1 94.69 30 LYS B C 1
ATOM 3315 O O . LYS B 1 30 ? -4.176 -15.711 16.547 1 94.69 30 LYS B O 1
ATOM 3320 N N . PHE B 1 31 ? -4.98 -17.672 15.672 1 97.38 31 PHE B N 1
ATOM 3321 C CA . PHE B 1 31 ? -4.016 -17.703 14.578 1 97.38 31 PHE B CA 1
ATOM 3322 C C . PHE B 1 31 ? -4.621 -17.109 13.312 1 97.38 31 PHE B C 1
ATOM 3324 O O . PHE B 1 31 ? -3.941 -17.016 12.281 1 97.38 31 PHE B O 1
ATOM 3331 N N . ILE B 1 32 ? -5.926 -16.75 13.375 1 97.81 32 ILE B N 1
ATOM 3332 C CA . ILE B 1 32 ? -6.621 -16.234 12.203 1 97.81 32 ILE B CA 1
ATOM 3333 C C . ILE B 1 32 ? -6.879 -14.734 12.391 1 97.81 32 ILE B C 1
ATOM 3335 O O . ILE B 1 32 ? -7.496 -14.32 13.375 1 97.81 32 ILE B O 1
ATOM 3339 N N . HIS B 1 33 ? -6.387 -13.961 11.469 1 96.81 33 HIS B N 1
ATOM 3340 C CA . HIS B 1 33 ? -6.57 -12.516 11.5 1 96.81 33 HIS B CA 1
ATOM 3341 C C . HIS B 1 33 ? -7.43 -12.039 10.336 1 96.81 33 HIS B C 1
ATOM 3343 O O . HIS B 1 33 ? -6.988 -12.07 9.18 1 96.81 33 HIS B O 1
ATOM 3349 N N . ILE B 1 34 ? -8.617 -11.625 10.617 1 96.5 34 ILE B N 1
ATOM 3350 C CA . ILE B 1 34 ? -9.555 -11.18 9.602 1 96.5 34 ILE B CA 1
ATOM 3351 C C . ILE B 1 34 ? -9.469 -9.664 9.445 1 96.5 34 ILE B C 1
ATOM 3353 O O . ILE B 1 34 ? -9.539 -8.93 10.438 1 96.5 34 ILE B O 1
ATOM 3357 N N . GLU B 1 35 ? -9.258 -9.242 8.234 1 95.31 35 GLU B N 1
ATOM 3358 C CA . GLU B 1 35 ? -9.141 -7.812 7.941 1 95.31 35 GLU B CA 1
ATOM 3359 C C . GLU B 1 35 ? -10.219 -7.359 6.957 1 95.31 35 GLU B C 1
ATOM 3361 O O . GLU B 1 35 ? -10.289 -7.863 5.836 1 95.31 35 GLU B O 1
ATOM 3366 N N . LYS B 1 36 ? -11.078 -6.473 7.449 1 95.19 36 LYS B N 1
ATOM 3367 C CA . LYS B 1 36 ? -11.922 -5.738 6.504 1 95.19 36 LYS B CA 1
ATOM 3368 C C . LYS B 1 36 ? -11.203 -4.492 5.988 1 95.19 36 LYS B C 1
ATOM 3370 O O . LYS B 1 36 ? -10.867 -3.598 6.766 1 95.19 36 LYS B O 1
ATOM 3375 N N . TYR B 1 37 ? -10.922 -4.43 4.715 1 96.5 37 TYR B N 1
ATOM 3376 C CA . TYR B 1 37 ? -10.234 -3.281 4.145 1 96.5 37 TYR B CA 1
ATOM 3377 C C . TYR B 1 37 ? -11.094 -2.025 4.238 1 96.5 37 TYR B C 1
ATOM 3379 O O . TYR B 1 37 ? -12.156 -1.944 3.615 1 96.5 37 TYR B O 1
ATOM 3387 N N . THR B 1 38 ? -10.602 -1.071 4.949 1 94 38 THR B N 1
ATOM 3388 C CA . THR B 1 38 ? -11.445 0.038 5.391 1 94 38 THR B CA 1
ATOM 3389 C C . THR B 1 38 ? -11.844 0.917 4.207 1 94 38 THR B C 1
ATOM 3391 O O . THR B 1 38 ? -12.945 1.468 4.184 1 94 38 THR B O 1
ATOM 3394 N N . ASN B 1 39 ? -10.992 1.026 3.23 1 96.19 39 ASN B N 1
ATOM 3395 C CA . ASN B 1 39 ? -11.289 1.934 2.127 1 96.19 39 ASN B CA 1
ATOM 3396 C C . ASN B 1 39 ? -12.227 1.294 1.108 1 96.19 39 ASN B C 1
ATOM 3398 O O . ASN B 1 39 ? -12.844 1.992 0.302 1 96.19 39 ASN B O 1
ATOM 3402 N N . GLY B 1 40 ? -12.336 -0.095 1.146 1 97.06 40 GLY B N 1
ATOM 3403 C CA . GLY B 1 40 ? -13.094 -0.751 0.092 1 97.06 40 GLY B CA 1
ATOM 3404 C C . GLY B 1 40 ? -14.148 -1.701 0.62 1 97.06 40 GLY B C 1
ATOM 3405 O O . GLY B 1 40 ? -15.055 -2.105 -0.116 1 97.06 40 GLY B O 1
ATOM 3406 N N . GLY B 1 41 ? -13.969 -2.188 1.831 1 96.44 41 GLY B N 1
ATOM 3407 C CA . GLY B 1 41 ? -15.031 -2.914 2.504 1 96.44 41 GLY B CA 1
ATOM 3408 C C . GLY B 1 41 ? -14.93 -4.418 2.334 1 96.44 41 GLY B C 1
ATOM 3409 O O . GLY B 1 41 ? -15.695 -5.172 2.941 1 96.44 41 GLY B O 1
ATOM 3410 N N . ALA B 1 42 ? -14.016 -4.922 1.524 1 98.44 42 ALA B N 1
ATOM 3411 C CA . ALA B 1 42 ? -13.875 -6.367 1.355 1 98.44 42 ALA B CA 1
ATOM 3412 C C . ALA B 1 42 ? -13.008 -6.965 2.459 1 98.44 42 ALA B C 1
ATOM 3414 O O . ALA B 1 42 ? -12.211 -6.258 3.082 1 98.44 42 ALA B O 1
ATOM 3415 N N . THR B 1 43 ? -13.164 -8.258 2.65 1 98.19 43 THR B N 1
ATOM 3416 C CA . THR B 1 43 ? -12.523 -8.922 3.779 1 98.19 43 THR B CA 1
ATOM 3417 C C . THR B 1 43 ? -11.406 -9.844 3.301 1 98.19 43 THR B C 1
ATOM 3419 O O . THR B 1 43 ? -11.555 -10.531 2.291 1 98.19 43 THR B O 1
ATOM 3422 N N . VAL B 1 44 ? -10.32 -9.828 4.059 1 98.69 44 VAL B N 1
ATOM 3423 C CA . VAL B 1 44 ? -9.156 -10.672 3.795 1 98.69 44 VAL B CA 1
ATOM 3424 C C . VAL B 1 44 ? -8.805 -11.477 5.047 1 98.69 44 VAL B C 1
ATOM 3426 O O . VAL B 1 44 ? -8.844 -10.945 6.16 1 98.69 44 VAL B O 1
ATOM 3429 N N . ALA B 1 45 ? -8.484 -12.742 4.867 1 98.75 45 ALA B N 1
ATOM 3430 C CA . ALA B 1 45 ? -8.039 -13.578 5.98 1 98.75 45 ALA B CA 1
ATOM 3431 C C . ALA B 1 45 ? -6.52 -13.75 5.965 1 98.75 45 ALA B C 1
ATOM 3433 O O . ALA B 1 45 ? -5.938 -14.086 4.93 1 98.75 45 ALA B O 1
ATOM 3434 N N . HIS B 1 46 ? -5.898 -13.523 7.109 1 98.69 46 HIS B N 1
ATOM 3435 C CA . HIS B 1 46 ? -4.449 -13.656 7.238 1 98.69 46 HIS B CA 1
ATOM 3436 C C . HIS B 1 46 ? -4.086 -14.688 8.305 1 98.69 46 HIS B C 1
ATOM 3438 O O . HIS B 1 46 ? -4.738 -14.766 9.344 1 98.69 46 HIS B O 1
ATOM 3444 N N . ALA B 1 47 ? -3.111 -15.445 8.016 1 98.75 47 ALA B N 1
ATOM 3445 C CA . ALA B 1 47 ? -2.369 -16.234 8.992 1 98.75 47 ALA B CA 1
ATOM 3446 C C . ALA B 1 47 ? -0.865 -16.047 8.82 1 98.75 47 ALA B C 1
ATOM 3448 O O . ALA B 1 47 ? -0.405 -15.602 7.77 1 98.75 47 ALA B O 1
ATOM 3449 N N . TYR B 1 48 ? -0.132 -16.344 9.867 1 98.25 48 TYR B N 1
ATOM 3450 C CA . TYR B 1 48 ? 1.316 -16.172 9.867 1 98.25 48 TYR B CA 1
ATOM 3451 C C . TYR B 1 48 ? 2.02 -17.469 10.25 1 98.25 48 TYR B C 1
ATOM 3453 O O . TYR B 1 48 ? 1.8 -18 11.344 1 98.25 48 TYR B O 1
ATOM 3461 N N . GLN B 1 49 ? 2.893 -17.859 9.398 1 98.12 49 GLN B N 1
ATOM 3462 C CA . GLN B 1 49 ? 3.564 -19.125 9.617 1 98.12 49 GLN B CA 1
ATOM 3463 C C . GLN B 1 49 ? 4.312 -19.141 10.945 1 98.12 49 GLN B C 1
ATOM 3465 O O . GLN B 1 49 ? 4.344 -20.156 11.641 1 98.12 49 GLN B O 1
ATOM 3470 N N . ASP B 1 50 ? 4.902 -18.016 11.328 1 96.44 50 ASP B N 1
ATOM 3471 C CA . ASP B 1 50 ? 5.641 -17.938 12.586 1 96.44 50 ASP B CA 1
ATOM 3472 C C . ASP B 1 50 ? 4.734 -18.234 13.773 1 96.44 50 ASP B C 1
ATOM 3474 O O . ASP B 1 50 ? 5.164 -18.844 14.758 1 96.44 50 ASP B O 1
ATOM 3478 N N . GLU B 1 51 ? 3.516 -17.828 13.68 1 97.38 51 GLU B N 1
ATOM 3479 C CA . GLU B 1 51 ? 2.547 -18.094 14.742 1 97.38 51 GLU B CA 1
ATOM 3480 C C . GLU B 1 51 ? 2.098 -19.547 14.727 1 97.38 51 GLU B C 1
ATOM 3482 O O . GLU B 1 51 ? 1.757 -20.109 15.766 1 97.38 51 GLU B O 1
ATOM 3487 N N . LEU B 1 52 ? 2.152 -20.141 13.586 1 98.25 52 LEU B N 1
ATOM 3488 C CA . LEU B 1 52 ? 1.633 -21.5 13.422 1 98.25 52 LEU B CA 1
ATOM 3489 C C . LEU B 1 52 ? 2.676 -22.531 13.82 1 98.25 52 LEU B C 1
ATOM 3491 O O . LEU B 1 52 ? 2.352 -23.719 14 1 98.25 52 LEU B O 1
ATOM 3495 N N . ASN B 1 53 ? 3.859 -22.062 14.016 1 97.12 53 ASN B N 1
ATOM 3496 C CA . ASN B 1 53 ? 4.961 -22.984 14.273 1 97.12 53 ASN B CA 1
ATOM 3497 C C . ASN B 1 53 ? 4.797 -23.703 15.609 1 97.12 53 ASN B C 1
ATOM 3499 O O . ASN B 1 53 ? 5.465 -24.703 15.867 1 97.12 53 ASN B O 1
ATOM 3503 N N . VAL B 1 54 ? 3.934 -23.266 16.438 1 97.31 54 VAL B N 1
ATOM 3504 C CA . VAL B 1 54 ? 3.713 -23.891 17.734 1 97.31 54 VAL B CA 1
ATOM 3505 C C . VAL B 1 54 ? 2.805 -25.094 17.594 1 97.31 54 VAL B C 1
ATOM 3507 O O . VAL B 1 54 ? 2.691 -25.906 18.516 1 97.31 54 VAL B O 1
ATOM 3510 N N . LEU B 1 55 ? 2.16 -25.266 16.422 1 97.69 55 LEU B N 1
ATOM 3511 C CA . LEU B 1 55 ? 1.201 -26.344 16.219 1 97.69 55 LEU B CA 1
ATOM 3512 C C . LEU B 1 55 ? 1.914 -27.656 15.867 1 97.69 55 LEU B C 1
ATOM 3514 O O . LEU B 1 55 ? 2.898 -27.641 15.125 1 97.69 55 LEU B O 1
ATOM 3518 N N . ASN B 1 56 ? 1.43 -28.719 16.438 1 96.69 56 ASN B N 1
ATOM 3519 C CA . ASN B 1 56 ? 1.929 -30 15.992 1 96.69 56 ASN B CA 1
ATOM 3520 C C . ASN B 1 56 ? 1.296 -30.422 14.664 1 96.69 56 ASN B C 1
ATOM 3522 O O . ASN B 1 56 ? 0.472 -29.703 14.109 1 96.69 56 ASN B O 1
ATOM 3526 N N . GLU B 1 57 ? 1.639 -31.531 14.195 1 96.38 57 GLU B N 1
ATOM 3527 C CA . GLU B 1 57 ? 1.236 -31.953 12.859 1 96.38 57 GLU B CA 1
ATOM 3528 C C . GLU B 1 57 ? -0.279 -32.125 12.758 1 96.38 57 GLU B C 1
ATOM 3530 O O . GLU B 1 57 ? -0.887 -31.703 11.766 1 96.38 57 GLU B O 1
ATOM 3535 N N . GLU B 1 58 ? -0.873 -32.688 13.797 1 96.69 58 GLU B N 1
ATOM 3536 C CA . GLU B 1 58 ? -2.318 -32.906 13.797 1 96.69 58 GLU B CA 1
ATOM 3537 C C . GLU B 1 58 ? -3.066 -31.578 13.883 1 96.69 58 GLU B C 1
ATOM 3539 O O . GLU B 1 58 ? -4.051 -31.359 13.172 1 96.69 58 GLU B O 1
ATOM 3544 N N . GLU B 1 59 ? -2.549 -30.734 14.695 1 97.19 59 GLU B N 1
ATOM 3545 C CA . GLU B 1 59 ? -3.143 -29.406 14.852 1 97.19 59 GLU B CA 1
ATOM 3546 C C . GLU B 1 59 ? -3.006 -28.594 13.57 1 97.19 59 GLU B C 1
ATOM 3548 O O . GLU B 1 59 ? -3.924 -27.859 13.195 1 97.19 59 GLU B O 1
ATOM 3553 N N . MET B 1 60 ? -1.916 -28.734 12.953 1 97.88 60 MET B N 1
ATOM 3554 C CA . MET B 1 60 ? -1.676 -28.016 11.703 1 97.88 60 MET B CA 1
ATOM 3555 C C . MET B 1 60 ? -2.648 -28.469 10.625 1 97.88 60 MET B C 1
ATOM 3557 O O . MET B 1 60 ? -3.145 -27.641 9.844 1 97.88 60 MET B O 1
ATOM 3561 N N . LYS B 1 61 ? -2.879 -29.719 10.586 1 96.81 61 LYS B N 1
ATOM 3562 C CA . LYS B 1 61 ? -3.84 -30.25 9.625 1 96.81 61 LYS B CA 1
ATOM 3563 C C . LYS B 1 61 ? -5.238 -29.703 9.883 1 96.81 61 LYS B C 1
ATOM 3565 O O . LYS B 1 61 ? -5.945 -29.312 8.945 1 96.81 61 LYS B O 1
ATOM 3570 N N . GLU B 1 62 ? -5.617 -29.656 11.125 1 97.25 62 GLU B N 1
ATOM 3571 C CA . GLU B 1 62 ? -6.918 -29.109 11.492 1 97.25 62 GLU B CA 1
ATOM 3572 C C . GLU B 1 62 ? -7.004 -27.625 11.164 1 97.25 62 GLU B C 1
ATOM 3574 O O . GLU B 1 62 ? -8.016 -27.156 10.625 1 97.25 62 GLU B O 1
ATOM 3579 N N . PHE B 1 63 ? -5.965 -26.922 11.484 1 98.12 63 PHE B N 1
ATOM 3580 C CA . PHE B 1 63 ? -5.926 -25.5 11.195 1 98.12 63 PHE B CA 1
ATOM 3581 C C . PHE B 1 63 ? -6.031 -25.25 9.695 1 98.12 63 PHE B C 1
ATOM 3583 O O . PHE B 1 63 ? -6.738 -24.328 9.266 1 98.12 63 PHE B O 1
ATOM 3590 N N . THR B 1 64 ? -5.293 -26.047 8.945 1 98.5 64 THR B N 1
ATOM 3591 C CA . THR B 1 64 ? -5.293 -25.922 7.496 1 98.5 64 THR B CA 1
ATOM 3592 C C . THR B 1 64 ? -6.715 -26.031 6.945 1 98.5 64 THR B C 1
ATOM 3594 O O . THR B 1 64 ? -7.141 -25.188 6.145 1 98.5 64 THR B O 1
ATOM 3597 N N . GLU B 1 65 ? -7.398 -26.953 7.34 1 97.25 65 GLU B N 1
ATOM 3598 C CA . GLU B 1 65 ? -8.773 -27.156 6.891 1 97.25 65 GLU B CA 1
ATOM 3599 C C . GLU B 1 65 ? -9.656 -25.969 7.266 1 97.25 65 GLU B C 1
ATOM 3601 O O . GLU B 1 65 ? -10.438 -25.484 6.445 1 97.25 65 GLU B O 1
ATOM 3606 N N . GLU B 1 66 ? -9.516 -25.562 8.461 1 97.12 66 GLU B N 1
ATOM 3607 C CA . GLU B 1 66 ? -10.312 -24.438 8.938 1 97.12 66 GLU B CA 1
ATOM 3608 C C . GLU B 1 66 ? -10.008 -23.172 8.156 1 97.12 66 GLU B C 1
ATOM 3610 O O . GLU B 1 66 ? -10.922 -22.453 7.734 1 97.12 66 GLU B O 1
ATOM 3615 N N . PHE B 1 67 ? -8.758 -22.891 7.977 1 98.38 67 PHE B N 1
ATOM 3616 C CA . PHE B 1 67 ? -8.344 -21.672 7.309 1 98.38 67 PHE B CA 1
ATOM 3617 C C . PHE B 1 67 ? -8.766 -21.672 5.844 1 98.38 67 PHE B C 1
ATOM 3619 O O . PHE B 1 67 ? -9.211 -20.656 5.316 1 98.38 67 PHE B O 1
ATOM 3626 N N . LEU B 1 68 ? -8.594 -22.781 5.203 1 98.75 68 LEU B N 1
ATOM 3627 C CA . LEU B 1 68 ? -8.977 -22.875 3.799 1 98.75 68 LEU B CA 1
ATOM 3628 C C . LEU B 1 68 ? -10.484 -22.781 3.639 1 98.75 68 LEU B C 1
ATOM 3630 O O . LEU B 1 68 ? -10.977 -22.188 2.674 1 98.75 68 LEU B O 1
ATOM 3634 N N . ASN B 1 69 ? -11.188 -23.328 4.559 1 97.5 69 ASN B N 1
ATOM 3635 C CA . ASN B 1 69 ? -12.641 -23.188 4.523 1 97.5 69 ASN B CA 1
ATOM 3636 C C . ASN B 1 69 ? -13.062 -21.734 4.707 1 97.5 69 ASN B C 1
ATOM 3638 O O . ASN B 1 69 ? -14.039 -21.281 4.105 1 97.5 69 ASN B O 1
ATOM 3642 N N . LEU B 1 70 ? -12.383 -21.109 5.531 1 97.44 70 LEU B N 1
ATOM 3643 C CA . LEU B 1 70 ? -12.648 -19.688 5.715 1 97.44 70 LEU B CA 1
ATOM 3644 C C . LEU B 1 70 ? -12.297 -18.906 4.457 1 97.44 70 LEU B C 1
ATOM 3646 O O . LEU B 1 70 ? -13.062 -18.047 4.027 1 97.44 70 LEU B O 1
ATOM 3650 N N . SER B 1 71 ? -11.195 -19.203 3.844 1 98.56 71 SER B N 1
ATOM 3651 C CA . SER B 1 71 ? -10.672 -18.484 2.691 1 98.56 71 SER B CA 1
ATOM 3652 C C . SER B 1 71 ? -11.555 -18.688 1.463 1 98.56 71 SER B C 1
ATOM 3654 O O . SER B 1 71 ? -11.828 -17.75 0.72 1 98.56 71 SER B O 1
ATOM 3656 N N . TYR B 1 72 ? -12.039 -19.891 1.288 1 98.69 72 TYR B N 1
ATOM 3657 C CA . TYR B 1 72 ? -12.781 -20.25 0.084 1 98.69 72 TYR B CA 1
ATOM 3658 C C . TYR B 1 72 ? -14.273 -20.328 0.369 1 98.69 72 TYR B C 1
ATOM 3660 O O . TYR B 1 72 ? -15.078 -20.453 -0.555 1 98.69 72 TYR B O 1
ATOM 3668 N N . GLY B 1 73 ? -14.633 -20.203 1.643 1 97.69 73 GLY B N 1
ATOM 3669 C CA . GLY B 1 73 ? -16 -20.469 2.053 1 97.69 73 GLY B CA 1
ATOM 3670 C C . GLY B 1 73 ? -16.984 -19.406 1.571 1 97.69 73 GLY B C 1
ATOM 3671 O O . GLY B 1 73 ? -16.609 -18.25 1.383 1 97.69 73 GLY B O 1
ATOM 3672 N N . GLU B 1 74 ? -18.156 -19.875 1.361 1 97.5 74 GLU B N 1
ATOM 3673 C CA . GLU B 1 74 ? -19.266 -19.031 0.905 1 97.5 74 GLU B CA 1
ATOM 3674 C C . GLU B 1 74 ? -20.453 -19.125 1.854 1 97.5 74 GLU B C 1
ATOM 3676 O O . GLU B 1 74 ? -21.031 -20.203 2.027 1 97.5 74 GLU B O 1
ATOM 3681 N N . SER B 1 75 ? -20.828 -18 2.424 1 94 75 SER B N 1
ATOM 3682 C CA . SER B 1 75 ? -22.062 -17.984 3.184 1 94 75 SER B CA 1
ATOM 3683 C C . SER B 1 75 ? -23.281 -17.891 2.26 1 94 75 SER B C 1
ATOM 3685 O O . SER B 1 75 ? -24.359 -18.359 2.594 1 94 75 SER B O 1
ATOM 3687 N N . THR B 1 76 ? -23.109 -17.234 1.185 1 94.81 76 THR B N 1
ATOM 3688 C CA . THR B 1 76 ? -24.047 -17.203 0.063 1 94.81 76 THR B CA 1
ATOM 3689 C C . THR B 1 76 ? -23.406 -17.797 -1.187 1 94.81 76 THR B C 1
ATOM 3691 O O . THR B 1 76 ? -22.281 -17.469 -1.535 1 94.81 76 THR B O 1
ATOM 3694 N N . ASP B 1 77 ? -24.219 -18.672 -1.802 1 95.56 77 ASP B N 1
ATOM 3695 C CA . ASP B 1 77 ? -23.672 -19.375 -2.959 1 95.56 77 ASP B CA 1
ATOM 3696 C C . ASP B 1 77 ? -23.062 -18.406 -3.963 1 95.56 77 ASP B C 1
ATOM 3698 O O . ASP B 1 77 ? -23.719 -17.469 -4.414 1 95.56 77 ASP B O 1
ATOM 3702 N N . GLY B 1 78 ? -21.859 -18.641 -4.207 1 97.19 78 GLY B N 1
ATOM 3703 C CA . GLY B 1 78 ? -21.156 -17.844 -5.191 1 97.19 78 GLY B CA 1
ATOM 3704 C C . GLY B 1 78 ? -20.531 -16.594 -4.602 1 97.19 78 GLY B C 1
ATOM 3705 O O . GLY B 1 78 ? -19.844 -15.844 -5.305 1 97.19 78 GLY B O 1
ATOM 3706 N N . VAL B 1 79 ? -20.75 -16.359 -3.344 1 98.56 79 VAL B N 1
ATOM 3707 C CA . VAL B 1 79 ? -20.219 -15.164 -2.693 1 98.56 79 VAL B CA 1
ATOM 3708 C C . VAL B 1 79 ? -19.297 -15.57 -1.548 1 98.56 79 VAL B C 1
ATOM 3710 O O . VAL B 1 79 ? -19.75 -15.836 -0.436 1 98.56 79 VAL B O 1
ATOM 3713 N N . ALA B 1 80 ? -18.047 -15.547 -1.859 1 98.56 80 ALA B N 1
ATOM 3714 C CA . ALA B 1 80 ? -17.047 -15.906 -0.855 1 98.56 80 ALA B CA 1
ATOM 3715 C C . ALA B 1 80 ? -17.031 -14.898 0.287 1 98.56 80 ALA B C 1
ATOM 3717 O O . ALA B 1 80 ? -17.234 -13.703 0.07 1 98.56 80 ALA B O 1
ATOM 3718 N N . ASP B 1 81 ? -16.688 -15.359 1.483 1 97.44 81 ASP B N 1
ATOM 3719 C CA . ASP B 1 81 ? -16.625 -14.508 2.668 1 97.44 81 ASP B CA 1
ATOM 3720 C C . ASP B 1 81 ? -15.391 -13.617 2.639 1 97.44 81 ASP B C 1
ATOM 3722 O O . ASP B 1 81 ? -15.406 -12.508 3.178 1 97.44 81 ASP B O 1
ATOM 3726 N N . CYS B 1 82 ? -14.344 -14.133 2.109 1 98.62 82 CYS B N 1
ATOM 3727 C CA . CYS B 1 82 ? -13.094 -13.398 1.927 1 98.62 82 CYS B CA 1
ATOM 3728 C C . CYS B 1 82 ? -12.734 -13.297 0.449 1 98.62 82 CYS B C 1
ATOM 3730 O O . CYS B 1 82 ? -13.062 -14.188 -0.337 1 98.62 82 CYS B O 1
ATOM 3732 N N . VAL B 1 83 ? -12.086 -12.18 0.178 1 98.94 83 VAL B N 1
ATOM 3733 C CA . VAL B 1 83 ? -11.656 -12.039 -1.211 1 98.94 83 VAL B CA 1
ATOM 3734 C C . VAL B 1 83 ? -10.32 -12.75 -1.416 1 98.94 83 VAL B C 1
ATOM 3736 O O . VAL B 1 83 ? -9.953 -13.086 -2.545 1 98.94 83 VAL B O 1
ATOM 3739 N N . MET B 1 84 ? -9.602 -12.953 -0.33 1 98.94 84 MET B N 1
ATOM 3740 C CA . MET B 1 84 ? -8.328 -13.648 -0.367 1 98.94 84 MET B CA 1
ATOM 3741 C C . MET B 1 84 ? -7.953 -14.18 1.015 1 98.94 84 MET B C 1
ATOM 3743 O O . MET B 1 84 ? -8.234 -13.531 2.025 1 98.94 84 MET B O 1
ATOM 3747 N N . GLY B 1 85 ? -7.445 -15.383 1.056 1 98.94 85 GLY B N 1
ATOM 3748 C CA . GLY B 1 85 ? -6.691 -15.867 2.203 1 98.94 85 GLY B CA 1
ATOM 3749 C C . GLY B 1 85 ? -5.191 -15.852 1.978 1 98.94 85 GLY B C 1
ATOM 3750 O O . GLY B 1 85 ? -4.719 -16.156 0.88 1 98.94 85 GLY B O 1
ATOM 3751 N N . ILE B 1 86 ? -4.441 -15.477 3.01 1 98.94 86 ILE B N 1
ATOM 3752 C CA . ILE B 1 86 ? -2.988 -15.414 2.875 1 98.94 86 ILE B CA 1
ATOM 3753 C C . ILE B 1 86 ? -2.326 -16.047 4.098 1 98.94 86 ILE B C 1
ATOM 3755 O O . ILE B 1 86 ? -2.701 -15.75 5.234 1 98.94 86 ILE B O 1
ATOM 3759 N N . VAL B 1 87 ? -1.397 -16.906 3.861 1 98.94 87 VAL B N 1
ATOM 3760 C CA . VAL B 1 87 ? -0.501 -17.359 4.922 1 98.94 87 VAL B CA 1
ATOM 3761 C C . VAL B 1 87 ? 0.896 -16.781 4.695 1 98.94 87 VAL B C 1
ATOM 3763 O O . VAL B 1 87 ? 1.632 -17.25 3.824 1 98.94 87 VAL B O 1
ATOM 3766 N N . HIS B 1 88 ? 1.213 -15.844 5.504 1 98.56 88 HIS B N 1
ATOM 3767 C CA . HIS B 1 88 ? 2.482 -15.133 5.371 1 98.56 88 HIS B CA 1
ATOM 3768 C C . HIS B 1 88 ? 3.648 -16.016 5.816 1 98.56 88 HIS B C 1
ATOM 3770 O O . HIS B 1 88 ? 3.604 -16.609 6.891 1 98.56 88 HIS B O 1
ATOM 3776 N N . GLY B 1 89 ? 4.645 -16.094 4.953 1 97.56 89 GLY B N 1
ATOM 3777 C CA . GLY B 1 89 ? 5.871 -16.781 5.293 1 97.56 89 GLY B CA 1
ATOM 3778 C C . GLY B 1 89 ? 5.773 -18.297 5.121 1 97.56 89 GLY B C 1
ATOM 3779 O O . GLY B 1 89 ? 6.711 -19.016 5.438 1 97.56 89 GLY B O 1
ATOM 3780 N N . ALA B 1 90 ? 4.695 -18.766 4.574 1 98.5 90 ALA B N 1
ATOM 3781 C CA . ALA B 1 90 ? 4.441 -20.203 4.555 1 98.5 90 ALA B CA 1
ATOM 3782 C C . ALA B 1 90 ? 5.293 -20.891 3.498 1 98.5 90 ALA B C 1
ATOM 3784 O O . ALA B 1 90 ? 5.434 -22.125 3.514 1 98.5 90 ALA B O 1
ATOM 3785 N N . ALA B 1 91 ? 5.871 -20.156 2.627 1 98 91 ALA B N 1
ATOM 3786 C CA . ALA B 1 91 ? 6.684 -20.75 1.57 1 98 91 ALA B CA 1
ATOM 3787 C C . ALA B 1 91 ? 8.172 -20.672 1.905 1 98 91 ALA B C 1
ATOM 3789 O O . ALA B 1 91 ? 9.023 -20.969 1.064 1 98 91 ALA B O 1
ATOM 3790 N N . SER B 1 92 ? 8.516 -20.312 3.129 1 95.88 92 SER B N 1
ATOM 3791 C CA . SER B 1 92 ? 9.906 -20.094 3.504 1 95.88 92 SER B CA 1
ATOM 3792 C C . SER B 1 92 ? 10.719 -21.375 3.391 1 95.88 92 SER B C 1
ATOM 3794 O O . SER B 1 92 ? 11.938 -21.328 3.215 1 95.88 92 SER B O 1
ATOM 3796 N N . TYR B 1 93 ? 10.047 -22.562 3.479 1 96.06 93 TYR B N 1
ATOM 3797 C CA . TYR B 1 93 ? 10.742 -23.844 3.41 1 96.06 93 TYR B CA 1
ATOM 3798 C C . TYR B 1 93 ? 11.18 -24.156 1.982 1 96.06 93 TYR B C 1
ATOM 3800 O O . TYR B 1 93 ? 12.031 -25 1.76 1 96.06 93 TYR B O 1
ATOM 3808 N N . LEU B 1 94 ? 10.633 -23.5 0.997 1 96.94 94 LEU B N 1
ATOM 3809 C CA . LEU B 1 94 ? 10.93 -23.75 -0.41 1 96.94 94 LEU B CA 1
ATOM 3810 C C . LEU B 1 94 ? 12.211 -23.031 -0.833 1 96.94 94 LEU B C 1
ATOM 3812 O O . LEU B 1 94 ? 12.539 -21.969 -0.303 1 96.94 94 LEU B O 1
ATOM 3816 N N . PRO B 1 95 ? 12.922 -23.625 -1.744 1 93.06 95 PRO B N 1
ATOM 3817 C CA . PRO B 1 95 ? 14.094 -22.922 -2.279 1 93.06 95 PRO B CA 1
ATOM 3818 C C . PRO B 1 95 ? 13.727 -21.75 -3.176 1 93.06 95 PRO B C 1
ATOM 3820 O O . PRO B 1 95 ? 12.547 -21.547 -3.486 1 93.06 95 PRO B O 1
ATOM 3823 N N . ASP B 1 96 ? 14.758 -20.984 -3.457 1 92.56 96 ASP B N 1
ATOM 3824 C CA . ASP B 1 96 ? 14.562 -20.031 -4.551 1 92.56 96 ASP B CA 1
ATOM 3825 C C . ASP B 1 96 ? 14.234 -20.766 -5.852 1 92.56 96 ASP B C 1
ATOM 3827 O O . ASP B 1 96 ? 14.977 -21.641 -6.285 1 92.56 96 ASP B O 1
ATOM 3831 N N . PHE B 1 97 ? 13.164 -20.406 -6.5 1 96.5 97 PHE B N 1
ATOM 3832 C CA . PHE B 1 97 ? 12.672 -21.172 -7.645 1 96.5 97 PHE B CA 1
ATOM 3833 C C . PHE B 1 97 ? 13.656 -21.094 -8.805 1 96.5 97 PHE B C 1
ATOM 3835 O O . PHE B 1 97 ? 13.945 -22.094 -9.453 1 96.5 97 PHE B O 1
ATOM 3842 N N . ILE B 1 98 ? 14.133 -19.891 -9.055 1 96.31 98 ILE B N 1
ATOM 3843 C CA . ILE B 1 98 ? 15.039 -19.719 -10.188 1 96.31 98 ILE B CA 1
ATOM 3844 C C . ILE B 1 98 ? 16.328 -20.5 -9.945 1 96.31 98 ILE B C 1
ATOM 3846 O O . ILE B 1 98 ? 16.797 -21.219 -10.828 1 96.31 98 ILE B O 1
ATOM 3850 N N . ASP B 1 99 ? 16.844 -20.391 -8.773 1 94.12 99 ASP B N 1
ATOM 3851 C CA . ASP B 1 99 ? 18.078 -21.109 -8.438 1 94.12 99 ASP B CA 1
ATOM 3852 C C . ASP B 1 99 ? 17.859 -22.625 -8.5 1 94.12 99 ASP B C 1
ATOM 3854 O O . ASP B 1 99 ? 18.688 -23.344 -9.039 1 94.12 99 ASP B O 1
ATOM 3858 N N . TYR B 1 100 ? 16.812 -23.078 -7.945 1 96 100 TYR B N 1
ATOM 3859 C CA . TYR B 1 100 ? 16.531 -24.516 -7.926 1 96 100 TYR B CA 1
ATOM 3860 C C . TYR B 1 100 ? 16.484 -25.078 -9.344 1 96 100 TYR B C 1
ATOM 3862 O O . TYR B 1 100 ? 17.125 -26.094 -9.633 1 96 100 TYR B O 1
ATOM 3870 N N . PHE B 1 101 ? 15.773 -24.469 -10.219 1 97.38 101 PHE B N 1
ATOM 3871 C CA . PHE B 1 101 ? 15.578 -25.016 -11.562 1 97.38 101 PHE B CA 1
ATOM 3872 C C . PHE B 1 101 ? 16.844 -24.844 -12.406 1 97.38 101 PHE B C 1
ATOM 3874 O O . PHE B 1 101 ? 17.141 -25.672 -13.258 1 97.38 101 PHE B O 1
ATOM 3881 N N . ALA B 1 102 ? 17.531 -23.719 -12.156 1 96.69 102 ALA B N 1
ATOM 3882 C CA . ALA B 1 102 ? 18.797 -23.547 -12.875 1 96.69 102 ALA B CA 1
ATOM 3883 C C . ALA B 1 102 ? 19.828 -24.578 -12.438 1 96.69 102 ALA B C 1
ATOM 3885 O O . ALA B 1 102 ? 20.641 -25.031 -13.242 1 96.69 102 ALA B O 1
ATOM 3886 N N . ASP B 1 103 ? 19.859 -24.938 -11.18 1 96.69 103 ASP B N 1
ATOM 3887 C CA . ASP B 1 103 ? 20.812 -25.906 -10.648 1 96.69 103 ASP B CA 1
ATOM 3888 C C . ASP B 1 103 ? 20.422 -27.328 -11.047 1 96.69 103 ASP B C 1
ATOM 3890 O O . ASP B 1 103 ? 21.281 -28.125 -11.414 1 96.69 103 ASP B O 1
ATOM 3894 N N . THR B 1 104 ? 19.172 -27.672 -10.961 1 98 104 THR B N 1
ATOM 3895 C CA . THR B 1 104 ? 18.703 -29.047 -11.148 1 98 104 THR B CA 1
ATOM 3896 C C . THR B 1 104 ? 18.469 -29.344 -12.625 1 98 104 THR B C 1
ATOM 3898 O O . THR B 1 104 ? 18.672 -30.469 -13.086 1 98 104 THR B O 1
ATOM 3901 N N . TYR B 1 105 ? 18.031 -28.359 -13.375 1 97.75 105 TYR B N 1
ATOM 3902 C CA . TYR B 1 105 ? 17.719 -28.5 -14.789 1 97.75 105 TYR B CA 1
ATOM 3903 C C . TYR B 1 105 ? 18.328 -27.359 -15.602 1 97.75 105 TYR B C 1
ATOM 3905 O O . TYR B 1 105 ? 17.609 -26.625 -16.281 1 97.75 105 TYR B O 1
ATOM 3913 N N . PRO B 1 106 ? 19.609 -27.25 -15.617 1 97.88 106 PRO B N 1
ATOM 3914 C CA . PRO B 1 106 ? 20.266 -26.109 -16.25 1 97.88 106 PRO B CA 1
ATOM 3915 C C . PRO B 1 106 ? 19.953 -26 -17.734 1 97.88 106 PRO B C 1
ATOM 3917 O O . PRO B 1 106 ? 19.938 -24.891 -18.281 1 97.88 106 PRO B O 1
ATOM 3920 N N . ASN B 1 107 ? 19.625 -27.156 -18.438 1 97.75 107 ASN B N 1
ATOM 3921 C CA . ASN B 1 107 ? 19.422 -27.141 -19.875 1 97.75 107 ASN B CA 1
ATOM 3922 C C . ASN B 1 107 ? 17.938 -27.094 -20.234 1 97.75 107 ASN B C 1
ATOM 3924 O O . ASN B 1 107 ? 17.562 -27.219 -21.406 1 97.75 107 ASN B O 1
ATOM 3928 N N . LEU B 1 108 ? 17.141 -26.906 -19.219 1 97.19 108 LEU B N 1
ATOM 3929 C CA . LEU B 1 108 ? 15.711 -26.734 -19.5 1 97.19 108 LEU B CA 1
ATOM 3930 C C . LEU B 1 108 ? 15.477 -25.547 -20.422 1 97.19 108 LEU B C 1
ATOM 3932 O O . LEU B 1 108 ? 15.922 -24.422 -20.125 1 97.19 108 LEU B O 1
ATOM 3936 N N . THR B 1 109 ? 14.82 -25.844 -21.531 1 97.06 109 THR B N 1
ATOM 3937 C CA . THR B 1 109 ? 14.5 -24.766 -22.469 1 97.06 109 THR B CA 1
ATOM 3938 C C . THR B 1 109 ? 13.375 -23.891 -21.906 1 97.06 109 THR B C 1
ATOM 3940 O O . THR B 1 109 ? 12.32 -24.391 -21.516 1 97.06 109 THR B O 1
ATOM 3943 N N . VAL B 1 110 ? 13.617 -22.562 -21.906 1 97.75 110 VAL B N 1
ATOM 3944 C CA . VAL B 1 110 ? 12.617 -21.625 -21.406 1 97.75 110 VAL B CA 1
ATOM 3945 C C . VAL B 1 110 ? 12.477 -20.453 -22.391 1 97.75 110 VAL B C 1
ATOM 3947 O O . VAL B 1 110 ? 13.289 -20.297 -23.297 1 97.75 110 VAL B O 1
ATOM 3950 N N . LYS B 1 111 ? 11.422 -19.781 -22.219 1 96.75 111 LYS B N 1
ATOM 3951 C CA . LYS B 1 111 ? 11.156 -18.609 -23.031 1 96.75 111 LYS B CA 1
ATOM 3952 C C . LYS B 1 111 ? 11.125 -17.344 -22.188 1 96.75 111 LYS B C 1
ATOM 3954 O O . LYS B 1 111 ? 10.648 -17.359 -21.047 1 96.75 111 LYS B O 1
ATOM 3959 N N . THR B 1 112 ? 11.695 -16.281 -22.672 1 96.12 112 THR B N 1
ATOM 3960 C CA . THR B 1 112 ? 11.734 -14.977 -22.016 1 96.12 112 THR B CA 1
ATOM 3961 C C . THR B 1 112 ? 11.352 -13.875 -23 1 96.12 112 THR B C 1
ATOM 3963 O O . THR B 1 112 ? 11.531 -14.023 -24.219 1 96.12 112 THR B O 1
ATOM 3966 N N . ASP B 1 113 ? 10.789 -12.828 -22.484 1 92.69 113 ASP B N 1
ATOM 3967 C CA . ASP B 1 113 ? 10.625 -11.625 -23.297 1 92.69 113 ASP B CA 1
ATOM 3968 C C . ASP B 1 113 ? 11.867 -10.734 -23.219 1 92.69 113 ASP B C 1
ATOM 3970 O O . ASP B 1 113 ? 12.594 -10.758 -22.219 1 92.69 113 ASP B O 1
ATOM 3974 N N . VAL B 1 114 ? 12.055 -10 -24.297 1 88.88 114 VAL B N 1
ATOM 3975 C CA . VAL B 1 114 ? 13.047 -8.938 -24.219 1 88.88 114 VAL B CA 1
ATOM 3976 C C . VAL B 1 114 ? 12.484 -7.773 -23.391 1 88.88 114 VAL B C 1
ATOM 3978 O O . VAL B 1 114 ? 11.352 -7.332 -23.625 1 88.88 114 VAL B O 1
ATOM 3981 N N . LEU B 1 115 ? 13.305 -7.344 -22.516 1 89.44 115 LEU B N 1
ATOM 3982 C CA . LEU B 1 115 ? 12.828 -6.305 -21.609 1 89.44 115 LEU B CA 1
ATOM 3983 C C . LEU B 1 115 ? 12.328 -5.09 -22.391 1 89.44 115 LEU B C 1
ATOM 3985 O O . LEU B 1 115 ? 13.07 -4.512 -23.188 1 89.44 115 LEU B O 1
ATOM 3989 N N . GLY B 1 116 ? 11.133 -4.73 -22.172 1 81.62 116 GLY B N 1
ATOM 3990 C CA . GLY B 1 116 ? 10.562 -3.549 -22.797 1 81.62 116 GLY B CA 1
ATOM 3991 C C . GLY B 1 116 ? 10.102 -3.793 -24.219 1 81.62 116 GLY B C 1
ATOM 3992 O O . GLY B 1 116 ? 9.625 -2.873 -24.891 1 81.62 116 GLY B O 1
ATOM 3993 N N . LYS B 1 117 ? 10.266 -5.008 -24.641 1 81.25 117 LYS B N 1
ATOM 3994 C CA . LYS B 1 117 ? 9.852 -5.355 -26 1 81.25 117 LYS B CA 1
ATOM 3995 C C . LYS B 1 117 ? 8.961 -6.594 -26 1 81.25 117 LYS B C 1
ATOM 3997 O O . LYS B 1 117 ? 8.828 -7.273 -24.984 1 81.25 117 LYS B O 1
ATOM 4002 N N . SER B 1 118 ? 8.336 -6.781 -27.141 1 80.5 118 SER B N 1
ATOM 4003 C CA . SER B 1 118 ? 7.422 -7.91 -27.234 1 80.5 118 SER B CA 1
ATOM 4004 C C . SER B 1 118 ? 8.109 -9.125 -27.844 1 80.5 118 SER B C 1
ATOM 4006 O O . SER B 1 118 ? 7.504 -10.195 -27.969 1 80.5 118 SER B O 1
ATOM 4008 N N . ASP B 1 119 ? 9.266 -9.102 -28.031 1 88.19 119 ASP B N 1
ATOM 4009 C CA . ASP B 1 119 ? 9.992 -10.211 -28.656 1 88.19 119 ASP B CA 1
ATOM 4010 C C . ASP B 1 119 ? 10.234 -11.336 -27.641 1 88.19 119 ASP B C 1
ATOM 4012 O O . ASP B 1 119 ? 10.664 -11.078 -26.516 1 88.19 119 ASP B O 1
ATOM 4016 N N . ILE B 1 120 ? 9.969 -12.516 -28.141 1 92.12 120 ILE B N 1
ATOM 4017 C CA . ILE B 1 120 ? 10.188 -13.688 -27.312 1 92.12 120 ILE B CA 1
ATOM 4018 C C . ILE B 1 120 ? 11.523 -14.336 -27.672 1 92.12 120 ILE B C 1
ATOM 4020 O O . ILE B 1 120 ? 11.859 -14.461 -28.844 1 92.12 120 ILE B O 1
ATOM 4024 N N . GLU B 1 121 ? 12.258 -14.68 -26.688 1 93.69 121 GLU B N 1
ATOM 4025 C CA . GLU B 1 121 ? 13.539 -15.359 -26.859 1 93.69 121 GLU B CA 1
ATOM 4026 C C . GLU B 1 121 ? 13.531 -16.719 -26.172 1 93.69 121 GLU B C 1
ATOM 4028 O O . GLU B 1 121 ? 12.984 -16.875 -25.078 1 93.69 121 GLU B O 1
ATOM 4033 N N . THR B 1 122 ? 14.086 -17.672 -26.922 1 96.19 122 THR B N 1
ATOM 4034 C CA . THR B 1 122 ? 14.281 -19 -26.344 1 96.19 122 THR B CA 1
ATOM 4035 C C . THR B 1 122 ? 15.68 -19.125 -25.75 1 96.19 122 THR B C 1
ATOM 4037 O O . THR B 1 122 ? 16.672 -18.75 -26.375 1 96.19 122 THR B O 1
ATOM 4040 N N . THR B 1 123 ? 15.75 -19.578 -24.578 1 96.94 123 THR B N 1
ATOM 4041 C CA . THR B 1 123 ? 17.016 -19.766 -23.875 1 96.94 123 THR B CA 1
ATOM 4042 C C . THR B 1 123 ? 16.953 -20.938 -22.922 1 96.94 123 THR B C 1
ATOM 4044 O O . THR B 1 123 ? 16.078 -21.812 -23.062 1 96.94 123 THR B O 1
ATOM 4047 N N . THR B 1 124 ? 17.969 -21.125 -22.047 1 98.19 124 THR B N 1
ATOM 4048 C CA . THR B 1 124 ? 17.969 -22.172 -21.031 1 98.19 124 THR B CA 1
ATOM 4049 C C . THR B 1 124 ? 17.781 -21.562 -19.641 1 98.19 124 THR B C 1
ATOM 4051 O O . THR B 1 124 ? 18.031 -20.375 -19.438 1 98.19 124 THR B O 1
ATOM 4054 N N . MET B 1 125 ? 17.406 -22.406 -18.781 1 97.88 125 MET B N 1
ATOM 4055 C CA . MET B 1 125 ? 17.203 -21.938 -17.406 1 97.88 125 MET B CA 1
ATOM 4056 C C . MET B 1 125 ? 18.5 -21.391 -16.812 1 97.88 125 MET B C 1
ATOM 4058 O O . MET B 1 125 ? 18.484 -20.422 -16.062 1 97.88 125 MET B O 1
ATOM 4062 N N . GLN B 1 126 ? 19.594 -22.047 -17.062 1 97.88 126 GLN B N 1
ATOM 4063 C CA . GLN B 1 126 ? 20.906 -21.578 -16.594 1 97.88 126 GLN B CA 1
ATOM 4064 C C . GLN B 1 126 ? 21.219 -20.188 -17.141 1 97.88 126 GLN B C 1
ATOM 4066 O O . GLN B 1 126 ? 21.656 -19.312 -16.391 1 97.88 126 GLN B O 1
ATOM 4071 N N . LYS B 1 127 ? 21.031 -20 -18.359 1 97.88 127 LYS B N 1
ATOM 4072 C CA . LYS B 1 127 ? 21.312 -18.719 -18.984 1 97.88 127 LYS B CA 1
ATOM 4073 C C . LYS B 1 127 ? 20.375 -17.625 -18.469 1 97.88 127 LYS B C 1
ATOM 4075 O O . LYS B 1 127 ? 20.781 -16.484 -18.281 1 97.88 127 LYS B O 1
ATOM 4080 N N . PHE B 1 128 ? 19.125 -18.016 -18.297 1 97.5 128 PHE B N 1
ATOM 4081 C CA . PHE B 1 128 ? 18.188 -17.062 -17.703 1 97.5 128 PHE B CA 1
ATOM 4082 C C . PHE B 1 128 ? 18.672 -16.609 -16.328 1 97.5 128 PHE B C 1
ATOM 4084 O O . PHE B 1 128 ? 18.719 -15.406 -16.062 1 97.5 128 PHE B O 1
ATOM 4091 N N . ARG B 1 129 ? 19.047 -17.531 -15.492 1 96.75 129 ARG B N 1
ATOM 4092 C CA . ARG B 1 129 ? 19.547 -17.203 -14.164 1 96.75 129 ARG B CA 1
ATOM 4093 C C . ARG B 1 129 ? 20.75 -16.281 -14.25 1 96.75 129 ARG B C 1
ATOM 4095 O O . ARG B 1 129 ? 20.875 -15.312 -13.492 1 96.75 129 ARG B O 1
ATOM 4102 N N . GLU B 1 130 ? 21.641 -16.562 -15.125 1 96.88 130 GLU B N 1
ATOM 4103 C CA . GLU B 1 130 ? 22.828 -15.742 -15.305 1 96.88 130 GLU B CA 1
ATOM 4104 C C . GLU B 1 130 ? 22.469 -14.305 -15.68 1 96.88 130 GLU B C 1
ATOM 4106 O O . GLU B 1 130 ? 23.062 -13.352 -15.18 1 96.88 130 GLU B O 1
ATOM 4111 N N . ASN B 1 131 ? 21.547 -14.18 -16.594 1 96.38 131 ASN B N 1
ATOM 4112 C CA . ASN B 1 131 ? 21.109 -12.859 -17 1 96.38 131 ASN B CA 1
ATOM 4113 C C . ASN B 1 131 ? 20.469 -12.094 -15.852 1 96.38 131 ASN B C 1
ATOM 4115 O O . ASN B 1 131 ? 20.672 -10.891 -15.703 1 96.38 131 ASN B O 1
ATOM 4119 N N . VAL B 1 132 ? 19.656 -12.781 -15.086 1 96.56 132 VAL B N 1
ATOM 4120 C CA . VAL B 1 132 ? 19.047 -12.18 -13.906 1 96.56 132 VAL B CA 1
ATOM 4121 C C . VAL B 1 132 ? 20.125 -11.695 -12.945 1 96.56 132 VAL B C 1
ATOM 4123 O O . VAL B 1 132 ? 20.094 -10.555 -12.477 1 96.56 132 VAL B O 1
ATOM 4126 N N . GLU B 1 133 ? 21.094 -12.508 -12.688 1 94.94 133 GLU B N 1
ATOM 4127 C CA . GLU B 1 133 ? 22.172 -12.188 -11.758 1 94.94 133 GLU B CA 1
ATOM 4128 C C . GLU B 1 133 ? 22.969 -10.969 -12.234 1 94.94 133 GLU B C 1
ATOM 4130 O O . GLU B 1 133 ? 23.312 -10.102 -11.438 1 94.94 133 GLU B O 1
ATOM 4135 N N . LYS B 1 134 ? 23.219 -10.938 -13.43 1 94.88 134 LYS B N 1
ATOM 4136 C CA . LYS B 1 134 ? 24.031 -9.875 -14.016 1 94.88 134 LYS B CA 1
ATOM 4137 C C . LYS B 1 134 ? 23.328 -8.523 -13.914 1 94.88 134 LYS B C 1
ATOM 4139 O O . LYS B 1 134 ? 23.984 -7.488 -13.805 1 94.88 134 LYS B O 1
ATOM 4144 N N . THR B 1 135 ? 22.031 -8.562 -13.953 1 95.06 135 THR B N 1
ATOM 4145 C CA . THR B 1 135 ? 21.312 -7.297 -14.094 1 95.06 135 THR B CA 1
ATOM 4146 C C . THR B 1 135 ? 20.562 -6.953 -12.805 1 95.06 135 THR B C 1
ATOM 4148 O O . THR B 1 135 ? 19.953 -5.887 -12.703 1 95.06 135 THR B O 1
ATOM 4151 N N . TYR B 1 136 ? 20.641 -7.809 -11.844 1 95 136 TYR B N 1
ATOM 4152 C CA . TYR B 1 136 ? 19.906 -7.609 -10.594 1 95 136 TYR B CA 1
ATOM 4153 C C . TYR B 1 136 ? 20.5 -6.461 -9.789 1 95 136 TYR B C 1
ATOM 4155 O O . TYR B 1 136 ? 21.734 -6.328 -9.695 1 95 136 TYR B O 1
ATOM 4163 N N . SER B 1 137 ? 19.625 -5.598 -9.273 1 93.75 137 SER B N 1
ATOM 4164 C CA . SER B 1 137 ? 20.047 -4.547 -8.344 1 93.75 137 SER B CA 1
ATOM 4165 C C . SER B 1 137 ? 18.875 -4.113 -7.457 1 93.75 137 SER B C 1
ATOM 4167 O O . SER B 1 137 ? 17.812 -3.76 -7.953 1 93.75 137 SER B O 1
ATOM 4169 N N . ASN B 1 138 ? 19.031 -4.16 -6.195 1 92.75 138 ASN B N 1
ATOM 4170 C CA . ASN B 1 138 ? 18.125 -3.635 -5.172 1 92.75 138 ASN B CA 1
ATOM 4171 C C . ASN B 1 138 ? 16.672 -4.043 -5.438 1 92.75 138 ASN B C 1
ATOM 4173 O O . ASN B 1 138 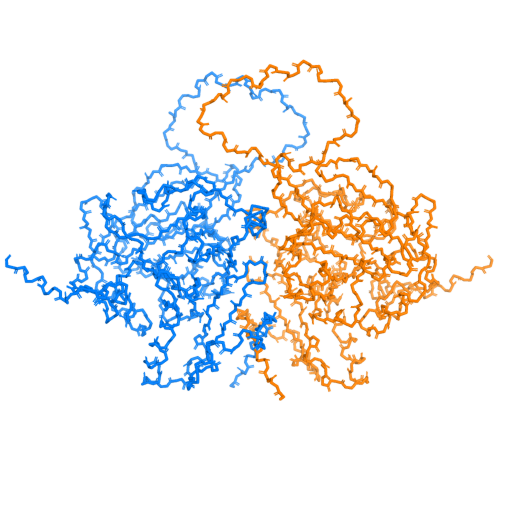? 15.781 -3.197 -5.461 1 92.75 138 ASN B O 1
ATOM 4177 N N . GLY B 1 139 ? 16.406 -5.332 -5.75 1 93.75 139 GLY B N 1
ATOM 4178 C CA . GLY B 1 139 ? 15.07 -5.902 -5.738 1 93.75 139 GLY B CA 1
ATOM 4179 C C . GLY B 1 139 ? 14.453 -5.996 -7.121 1 93.75 139 GLY B C 1
ATOM 4180 O O . GLY B 1 139 ? 13.336 -6.492 -7.273 1 93.75 139 GLY B O 1
ATOM 4181 N N . THR B 1 140 ? 15.18 -5.508 -8.188 1 96.12 140 THR B N 1
ATOM 4182 C CA . THR B 1 140 ? 14.711 -5.656 -9.562 1 96.12 140 THR B CA 1
ATOM 4183 C C . THR B 1 140 ? 15.828 -6.176 -10.469 1 96.12 140 THR B C 1
ATOM 4185 O O . THR B 1 140 ? 17 -6.102 -10.109 1 96.12 140 THR B O 1
ATOM 4188 N N . TYR B 1 141 ? 15.469 -6.77 -11.516 1 95.81 141 TYR B N 1
ATOM 4189 C CA . TYR B 1 141 ? 16.469 -7.117 -12.523 1 95.81 141 TYR B CA 1
ATOM 4190 C C . TYR B 1 141 ? 16.047 -6.605 -13.898 1 95.81 141 TYR B C 1
ATOM 4192 O O . TYR B 1 141 ? 14.883 -6.293 -14.125 1 95.81 141 TYR B O 1
ATOM 4200 N N . ARG B 1 142 ? 17 -6.465 -14.766 1 95.06 142 ARG B N 1
ATOM 4201 C CA . ARG B 1 142 ? 16.781 -5.859 -16.078 1 95.06 142 ARG B CA 1
ATOM 4202 C C . ARG B 1 142 ? 17.031 -6.863 -17.203 1 95.06 142 ARG B C 1
ATOM 4204 O O . ARG B 1 142 ? 17.719 -6.559 -18.172 1 95.06 142 ARG B O 1
ATOM 4211 N N . SER B 1 143 ? 16.453 -7.996 -16.953 1 91.56 143 SER B N 1
ATOM 4212 C CA . SER B 1 143 ? 16.359 -9.031 -17.969 1 91.56 143 SER B CA 1
ATOM 4213 C C . SER B 1 143 ? 14.922 -9.531 -18.125 1 91.56 143 SER B C 1
ATOM 4215 O O . SER B 1 143 ? 14.133 -9.453 -17.188 1 91.56 143 SER B O 1
ATOM 4217 N N . GLY B 1 144 ? 14.352 -9.461 -19.328 1 93.81 144 GLY B N 1
ATOM 4218 C CA . GLY B 1 144 ? 12.977 -9.836 -19.641 1 93.81 144 GLY B CA 1
ATOM 4219 C C . GLY B 1 144 ? 12.422 -10.891 -18.703 1 93.81 144 GLY B C 1
ATOM 4220 O O . GLY B 1 144 ? 13.172 -11.57 -18 1 93.81 144 GLY B O 1
ATOM 4221 N N . PRO B 1 145 ? 11.18 -10.984 -18.469 1 97.06 145 PRO B N 1
ATOM 4222 C CA . PRO B 1 145 ? 10.516 -11.961 -17.609 1 97.06 145 PRO B CA 1
ATOM 4223 C C . PRO B 1 145 ? 10.688 -13.398 -18.094 1 97.06 145 PRO B C 1
ATOM 4225 O O . PRO B 1 145 ? 10.93 -13.625 -19.281 1 97.06 145 PRO B O 1
ATOM 4228 N N . LEU B 1 146 ? 10.68 -14.305 -17.125 1 97.94 146 LEU B N 1
ATOM 4229 C CA . LEU B 1 146 ? 10.531 -15.719 -17.453 1 97.94 146 LEU B CA 1
ATOM 4230 C C . LEU B 1 146 ? 9.086 -16.062 -17.766 1 97.94 146 LEU B C 1
ATOM 4232 O O . LEU B 1 146 ? 8.211 -15.93 -16.906 1 97.94 146 LEU B O 1
ATOM 4236 N N . LEU B 1 147 ? 8.852 -16.469 -18.984 1 97.06 147 LEU B N 1
ATOM 4237 C CA . LEU B 1 147 ? 7.488 -16.859 -19.328 1 97.06 147 LEU B CA 1
ATOM 4238 C C . LEU B 1 147 ? 7.125 -18.203 -18.688 1 97.06 147 LEU B C 1
ATOM 4240 O O . LEU B 1 147 ? 8 -18.906 -18.188 1 97.06 147 LEU B O 1
ATOM 4244 N N . GLN B 1 148 ? 5.879 -18.531 -18.734 1 96.56 148 GLN B N 1
ATOM 4245 C CA . GLN B 1 148 ? 5.316 -19.625 -17.938 1 96.56 148 GLN B CA 1
ATOM 4246 C C . GLN B 1 148 ? 5.977 -20.953 -18.297 1 96.56 148 GLN B C 1
ATOM 4248 O O . GLN B 1 148 ? 6.246 -21.234 -19.484 1 96.56 148 GLN B O 1
ATOM 4253 N N . ILE B 1 149 ? 6.215 -21.688 -17.281 1 97.69 149 ILE B N 1
ATOM 4254 C CA . ILE B 1 149 ? 6.707 -23.062 -17.359 1 97.69 149 ILE B CA 1
ATOM 4255 C C . ILE B 1 149 ? 5.719 -24 -16.688 1 97.69 149 ILE B C 1
ATOM 4257 O O . ILE B 1 149 ? 5.387 -23.828 -15.516 1 97.69 149 ILE B O 1
ATOM 4261 N N . SER B 1 150 ? 5.273 -25 -17.422 1 97.81 150 SER B N 1
ATOM 4262 C CA . SER B 1 150 ? 4.426 -26.016 -16.797 1 97.81 150 SER B CA 1
ATOM 4263 C C . SER B 1 150 ? 5.242 -26.938 -15.898 1 97.81 150 SER B C 1
ATOM 4265 O O . SER B 1 150 ? 6.309 -27.422 -16.297 1 97.81 150 SER B O 1
ATOM 4267 N N . LEU B 1 151 ? 4.742 -27.25 -14.773 1 98.31 151 LEU B N 1
ATOM 4268 C CA . LEU B 1 151 ? 5.457 -28.109 -13.844 1 98.31 151 LEU B CA 1
ATOM 4269 C C . LEU B 1 151 ? 4.895 -29.531 -13.883 1 98.31 151 LEU B C 1
ATOM 4271 O O . LEU B 1 151 ? 5.387 -30.422 -13.18 1 98.31 151 LEU B O 1
ATOM 4275 N N . VAL B 1 152 ? 3.891 -29.719 -14.672 1 97.69 152 VAL B N 1
ATOM 4276 C CA . VAL B 1 152 ? 3.17 -30.984 -14.641 1 97.69 152 VAL B CA 1
ATOM 4277 C C . VAL B 1 152 ? 3.25 -31.672 -16.016 1 97.69 152 VAL B C 1
ATOM 4279 O O . VAL B 1 152 ? 2.533 -32.625 -16.281 1 97.69 152 VAL B O 1
ATOM 4282 N N . GLY B 1 153 ? 4.023 -31.172 -16.844 1 92.94 153 GLY B N 1
ATOM 4283 C CA . GLY B 1 153 ? 4.117 -31.688 -18.203 1 92.94 153 GLY B CA 1
ATOM 4284 C C . GLY B 1 153 ? 3.672 -30.688 -19.266 1 92.94 153 GLY B C 1
ATOM 4285 O O . GLY B 1 153 ? 3.152 -29.625 -18.922 1 92.94 153 GLY B O 1
ATOM 4286 N N . THR B 1 154 ? 3.99 -30.938 -20.469 1 88.44 154 THR B N 1
ATOM 4287 C CA . THR B 1 154 ? 3.678 -30 -21.531 1 88.44 154 THR B CA 1
ATOM 4288 C C . THR B 1 154 ? 2.725 -30.625 -22.547 1 88.44 154 THR B C 1
ATOM 4290 O O . THR B 1 154 ? 2.77 -31.828 -22.781 1 88.44 154 THR B O 1
ATOM 4293 N N . VAL B 1 155 ? 1.859 -29.75 -22.828 1 78.62 155 VAL B N 1
ATOM 4294 C CA . VAL B 1 155 ? 1.053 -30.109 -24 1 78.62 155 VAL B CA 1
ATOM 4295 C C . VAL B 1 155 ? 1.385 -29.172 -25.156 1 78.62 155 VAL B C 1
ATOM 4297 O O . VAL B 1 155 ? 1.663 -28 -24.953 1 78.62 155 VAL B O 1
ATOM 4300 N N . HIS B 1 156 ? 1.505 -29.75 -26.344 1 76.12 156 HIS B N 1
ATOM 4301 C CA . HIS B 1 156 ? 1.722 -29 -27.578 1 76.12 156 HIS B CA 1
ATOM 4302 C C . HIS B 1 156 ? 2.949 -28.094 -27.469 1 76.12 156 HIS B C 1
ATOM 4304 O O . HIS B 1 156 ? 4.047 -28.578 -27.172 1 76.12 156 HIS B O 1
ATOM 4310 N N . GLU B 1 157 ? 2.799 -26.719 -27.547 1 71.12 157 GLU B N 1
ATOM 4311 C CA . GLU B 1 157 ? 3.887 -25.75 -27.641 1 71.12 157 GLU B CA 1
ATOM 4312 C C . GLU B 1 157 ? 4.234 -25.172 -26.281 1 71.12 157 GLU B C 1
ATOM 4314 O O . GLU B 1 157 ? 5.125 -24.328 -26.172 1 71.12 157 GLU B O 1
ATOM 4319 N N . GLU B 1 158 ? 3.713 -25.812 -25.312 1 82.81 158 GLU B N 1
ATOM 4320 C CA . GLU B 1 158 ? 3.99 -25.328 -23.969 1 82.81 158 GLU B CA 1
ATOM 4321 C C . GLU B 1 158 ? 5.426 -25.641 -23.562 1 82.81 158 GLU B C 1
ATOM 4323 O O . GLU B 1 158 ? 6.012 -26.625 -24.016 1 82.81 158 GLU B O 1
ATOM 4328 N N . VAL B 1 159 ? 6.008 -24.734 -22.797 1 90.75 159 VAL B N 1
ATOM 4329 C CA . VAL B 1 159 ? 7.328 -24.922 -22.203 1 90.75 159 VAL B CA 1
ATOM 4330 C C . VAL B 1 159 ? 7.191 -25.547 -20.812 1 90.75 159 VAL B C 1
ATOM 4332 O O . VAL B 1 159 ? 6.281 -25.203 -20.062 1 90.75 159 VAL B O 1
ATOM 4335 N N . GLY B 1 160 ? 8.062 -26.484 -20.547 1 94.44 160 GLY B N 1
ATOM 4336 C CA . GLY B 1 160 ? 8.039 -27.125 -19.25 1 94.44 160 GLY B CA 1
ATOM 4337 C C . GLY B 1 160 ? 8.312 -28.625 -19.312 1 94.44 160 GLY B C 1
ATOM 4338 O O . GLY B 1 160 ? 8.883 -29.109 -20.281 1 94.44 160 GLY B O 1
ATOM 4339 N N . ASP B 1 161 ? 8.078 -29.25 -18.266 1 95.81 161 ASP B N 1
ATOM 4340 C CA . ASP B 1 161 ? 8.219 -30.688 -18.078 1 95.81 161 ASP B CA 1
ATOM 4341 C C . ASP B 1 161 ? 7.461 -31.156 -16.828 1 95.81 161 ASP B C 1
ATOM 4343 O O . ASP B 1 161 ? 6.734 -30.375 -16.219 1 95.81 161 ASP B O 1
ATOM 4347 N N . TYR B 1 162 ? 7.516 -32.469 -16.688 1 97.31 162 TYR B N 1
ATOM 4348 C CA . TYR B 1 162 ? 7.008 -33.031 -15.422 1 97.31 162 TYR B CA 1
ATOM 4349 C C . TYR B 1 162 ? 8.102 -33.062 -14.367 1 97.31 162 TYR B C 1
ATOM 4351 O O . TYR B 1 162 ? 9.148 -33.688 -14.57 1 97.31 162 TYR B O 1
ATOM 4359 N N . PHE B 1 163 ? 7.957 -32.344 -13.25 1 98.12 163 PHE B N 1
ATOM 4360 C CA . PHE B 1 163 ? 8.945 -32.219 -12.188 1 98.12 163 PHE B CA 1
ATOM 4361 C C . PHE B 1 163 ? 8.43 -32.812 -10.891 1 98.12 163 PHE B C 1
ATOM 4363 O O . PHE B 1 163 ? 8.125 -32.094 -9.938 1 98.12 163 PHE B O 1
ATOM 4370 N N . PRO B 1 164 ? 8.422 -34.125 -10.758 1 97.62 164 PRO B N 1
ATOM 4371 C CA . PRO B 1 164 ? 7.789 -34.781 -9.617 1 97.62 164 PRO B CA 1
ATOM 4372 C C . PRO B 1 164 ? 8.453 -34.438 -8.289 1 97.62 164 PRO B C 1
ATOM 4374 O O . PRO B 1 164 ? 7.766 -34.312 -7.27 1 97.62 164 PRO B O 1
ATOM 4377 N N . ASP B 1 165 ? 9.812 -34.281 -8.273 1 98.12 165 ASP B N 1
ATOM 4378 C CA . ASP B 1 165 ? 10.492 -33.938 -7.031 1 98.12 165 ASP B CA 1
ATOM 4379 C C . ASP B 1 165 ? 10.055 -32.562 -6.531 1 98.12 165 ASP B C 1
ATOM 4381 O O . ASP B 1 165 ? 9.891 -32.344 -5.324 1 98.12 165 ASP B O 1
ATOM 4385 N N . PHE B 1 166 ? 9.938 -31.672 -7.465 1 98.38 166 PHE B N 1
ATOM 4386 C CA . PHE B 1 166 ? 9.516 -30.328 -7.082 1 98.38 166 PHE B CA 1
ATOM 4387 C C . PHE B 1 166 ? 8.062 -30.328 -6.621 1 98.38 166 PHE B C 1
ATOM 4389 O O . PHE B 1 166 ? 7.703 -29.625 -5.676 1 98.38 166 PHE B O 1
ATOM 4396 N N . ILE B 1 167 ? 7.215 -31.031 -7.27 1 98.44 167 ILE B N 1
ATOM 4397 C CA . ILE B 1 167 ? 5.812 -31.156 -6.875 1 98.44 167 ILE B CA 1
ATOM 4398 C C . ILE B 1 167 ? 5.727 -31.734 -5.461 1 98.44 167 ILE B C 1
ATOM 4400 O O . ILE B 1 167 ? 4.906 -31.281 -4.656 1 98.44 167 ILE B O 1
ATOM 4404 N N . ASP B 1 168 ? 6.566 -32.688 -5.16 1 98.38 168 ASP B N 1
ATOM 4405 C CA . ASP B 1 168 ? 6.621 -33.25 -3.812 1 98.38 168 ASP B CA 1
ATOM 4406 C C . ASP B 1 168 ? 6.961 -32.156 -2.785 1 98.38 168 ASP B C 1
ATOM 4408 O O . ASP B 1 168 ? 6.422 -32.156 -1.676 1 98.38 168 ASP B O 1
ATOM 4412 N N . MET B 1 169 ? 7.852 -31.297 -3.139 1 98.56 169 MET B N 1
ATOM 4413 C CA . MET B 1 169 ? 8.211 -30.203 -2.238 1 98.56 169 MET B CA 1
ATOM 4414 C C . MET B 1 169 ? 7.02 -29.297 -1.977 1 98.56 169 MET B C 1
ATOM 4416 O O . MET B 1 169 ? 6.805 -28.859 -0.846 1 98.56 169 MET B O 1
ATOM 4420 N N . LEU B 1 170 ? 6.266 -28.953 -3.047 1 98.75 170 LEU B N 1
ATOM 4421 C CA . LEU B 1 170 ? 5.059 -28.156 -2.861 1 98.75 170 LEU B CA 1
ATOM 4422 C C . LEU B 1 170 ? 4.09 -28.859 -1.906 1 98.75 170 LEU B C 1
ATOM 4424 O O . LEU B 1 170 ? 3.533 -28.219 -1.012 1 98.75 170 LEU B O 1
ATOM 4428 N N . GLU B 1 171 ? 3.959 -30.125 -2.027 1 98.25 171 GLU B N 1
ATOM 4429 C CA . GLU B 1 171 ? 2.965 -30.875 -1.278 1 98.25 171 GLU B CA 1
ATOM 4430 C C . GLU B 1 171 ? 3.422 -31.125 0.156 1 98.25 171 GLU B C 1
ATOM 4432 O O . GLU B 1 171 ? 2.654 -31.625 0.982 1 98.25 171 GLU B O 1
ATOM 4437 N N . ASP B 1 172 ? 4.645 -30.766 0.49 1 98 172 ASP B N 1
ATOM 4438 C CA . ASP B 1 172 ? 5.105 -30.844 1.873 1 98 172 ASP B CA 1
ATOM 4439 C C . ASP B 1 172 ? 4.383 -29.812 2.746 1 98 172 ASP B C 1
ATOM 4441 O O . ASP B 1 172 ? 4.355 -29.953 3.973 1 98 172 ASP B O 1
ATOM 4445 N N . ASN B 1 173 ? 3.912 -28.797 2.098 1 98.25 173 ASN B N 1
ATOM 4446 C CA . ASN B 1 173 ? 3.111 -27.797 2.801 1 98.25 173 ASN B CA 1
ATOM 4447 C C . ASN B 1 173 ? 1.648 -28.219 2.898 1 98.25 173 ASN B C 1
ATOM 4449 O O . ASN B 1 173 ? 1.002 -28.469 1.882 1 98.25 173 ASN B O 1
ATOM 4453 N N . PRO B 1 174 ? 1.134 -28.266 4.148 1 98.44 174 PRO B N 1
ATOM 4454 C CA . PRO B 1 174 ? -0.228 -28.797 4.301 1 98.44 174 PRO B CA 1
ATOM 4455 C C . PRO B 1 174 ? -1.265 -27.953 3.555 1 98.44 174 PRO B C 1
ATOM 4457 O O . PRO B 1 174 ? -2.244 -28.5 3.035 1 98.44 174 PRO B O 1
ATOM 4460 N N . PHE B 1 175 ? -1.062 -26.641 3.533 1 98.88 175 PHE B N 1
ATOM 4461 C CA . PHE B 1 175 ? -1.999 -25.797 2.799 1 98.88 175 PHE B CA 1
ATOM 4462 C C . PHE B 1 175 ? -1.999 -26.156 1.317 1 98.88 175 PHE B C 1
ATOM 4464 O O . PHE B 1 175 ? -3.061 -26.312 0.711 1 98.88 175 PHE B O 1
ATOM 4471 N N . LEU B 1 176 ? -0.825 -26.203 0.759 1 98.94 176 LEU B N 1
ATOM 4472 C CA . LEU B 1 176 ? -0.692 -26.469 -0.67 1 98.94 176 LEU B CA 1
ATOM 4473 C C . LEU B 1 176 ? -1.175 -27.875 -1.014 1 98.94 176 LEU B C 1
ATOM 4475 O O . LEU B 1 176 ? -1.879 -28.062 -2.008 1 98.94 176 LEU B O 1
ATOM 4479 N N . LYS B 1 177 ? -0.815 -28.812 -0.223 1 98.75 177 LYS B N 1
ATOM 4480 C CA . LYS B 1 177 ? -1.231 -30.188 -0.45 1 98.75 177 LYS B CA 1
ATOM 4481 C C . LYS B 1 177 ? -2.75 -30.297 -0.542 1 98.75 177 LYS B C 1
ATOM 4483 O O . LYS B 1 177 ? -3.277 -31 -1.41 1 98.75 177 LYS B O 1
ATOM 4488 N N . ALA B 1 178 ? -3.41 -29.625 0.284 1 98.75 178 ALA B N 1
ATOM 4489 C CA . ALA B 1 178 ? -4.863 -29.719 0.381 1 98.75 178 ALA B CA 1
ATOM 4490 C C . ALA B 1 178 ? -5.531 -29.203 -0.893 1 98.75 178 ALA B C 1
ATOM 4492 O O . ALA B 1 178 ? -6.602 -29.688 -1.277 1 98.75 178 ALA B O 1
ATOM 4493 N N . VAL B 1 179 ? -4.812 -28.234 -1.539 1 98.81 179 VAL B N 1
ATOM 4494 C CA . VAL B 1 179 ? -5.523 -27.547 -2.611 1 98.81 179 VAL B CA 1
ATOM 4495 C C . VAL B 1 179 ? -4.766 -27.719 -3.926 1 98.81 179 VAL B C 1
ATOM 4497 O O . VAL B 1 179 ? -4.906 -26.906 -4.844 1 98.81 179 VAL B O 1
ATOM 4500 N N . MET B 1 180 ? -3.891 -28.688 -4.031 1 98.81 180 MET B N 1
ATOM 4501 C CA . MET B 1 180 ? -3.396 -29.062 -5.355 1 98.81 180 MET B CA 1
ATOM 4502 C C . MET B 1 180 ? -4.551 -29.375 -6.297 1 98.81 180 MET B C 1
ATOM 4504 O O . MET B 1 180 ? -5.633 -29.766 -5.852 1 98.81 180 MET B O 1
ATOM 4508 N N . PRO B 1 181 ? -4.34 -29.266 -7.656 1 98.06 181 PRO B N 1
ATOM 4509 C CA . PRO B 1 181 ? -5.441 -29.594 -8.562 1 98.06 181 PRO B CA 1
ATOM 4510 C C . PRO B 1 181 ? -5.984 -31.016 -8.328 1 98.06 181 PRO B C 1
ATOM 4512 O O . PRO B 1 181 ? -7.16 -31.266 -8.586 1 98.06 181 PRO B O 1
ATOM 4515 N N . TRP B 1 182 ? -5.195 -31.859 -7.836 1 98.06 182 TRP B N 1
ATOM 4516 C CA . TRP B 1 182 ? -5.535 -33.25 -7.543 1 98.06 182 TRP B CA 1
ATOM 4517 C C . TRP B 1 182 ? -5.586 -33.5 -6.039 1 98.06 182 TRP B C 1
ATOM 4519 O O . TRP B 1 182 ? -5.609 -34.656 -5.59 1 98.06 182 TRP B O 1
ATOM 4529 N N . GLY B 1 183 ? -5.566 -32.438 -5.215 1 97.88 183 GLY B N 1
ATOM 4530 C CA . GLY B 1 183 ? -5.508 -32.594 -3.766 1 97.88 183 GLY B CA 1
ATOM 4531 C C . GLY B 1 183 ? -6.828 -33 -3.148 1 97.88 183 GLY B C 1
ATOM 4532 O O . GLY B 1 183 ? -7.828 -33.125 -3.852 1 97.88 183 GLY B O 1
ATOM 4533 N N . PRO B 1 184 ? -6.832 -33.156 -1.836 1 97.56 184 PRO B N 1
ATOM 4534 C CA . PRO B 1 184 ? -8.016 -33.656 -1.122 1 97.56 184 PRO B CA 1
ATOM 4535 C C . PRO B 1 184 ? -9.227 -32.75 -1.295 1 97.56 184 PRO B C 1
ATOM 4537 O O . PRO B 1 184 ? -10.367 -33.219 -1.248 1 97.56 184 PRO B O 1
ATOM 4540 N N . MET B 1 185 ? -9.023 -31.453 -1.528 1 98 185 MET B N 1
ATOM 4541 C CA . MET B 1 185 ? -10.148 -30.531 -1.599 1 98 185 MET B CA 1
ATOM 4542 C C . MET B 1 185 ? -10.648 -30.391 -3.033 1 98 185 MET B C 1
ATOM 4544 O O . MET B 1 185 ? -11.664 -29.75 -3.279 1 98 185 MET B O 1
ATOM 4548 N N . SER B 1 186 ? -9.969 -31.016 -3.949 1 97.62 186 SER B N 1
ATOM 4549 C CA . SER B 1 186 ? -10.336 -30.906 -5.359 1 97.62 186 SER B CA 1
ATOM 4550 C C . SER B 1 186 ? -11.5 -31.828 -5.691 1 97.62 186 SER B C 1
ATOM 4552 O O . SER B 1 186 ? -11.617 -32.938 -5.133 1 97.62 186 SER B O 1
ATOM 4554 N N . ALA B 1 187 ? -12.289 -31.406 -6.613 1 96.06 187 ALA B N 1
ATOM 4555 C CA . ALA B 1 187 ? -13.438 -32.188 -7.07 1 96.06 187 ALA B CA 1
ATOM 4556 C C . ALA B 1 187 ? -13.016 -33.25 -8.094 1 96.06 187 ALA B C 1
ATOM 4558 O O . ALA B 1 187 ? -13.766 -34.188 -8.383 1 96.06 187 ALA B O 1
ATOM 4559 N N . ILE B 1 188 ? -11.852 -33.094 -8.602 1 93.25 188 ILE B N 1
ATOM 4560 C CA . ILE B 1 188 ? -11.414 -34 -9.641 1 93.25 188 ILE B CA 1
ATOM 4561 C C . ILE B 1 188 ? -10.227 -34.844 -9.141 1 93.25 188 ILE B C 1
ATOM 4563 O O . ILE B 1 188 ? -9.414 -34.344 -8.352 1 93.25 188 ILE B O 1
ATOM 4567 N N . LYS B 1 189 ? -10.234 -36.031 -9.555 1 93.06 189 LYS B N 1
ATOM 4568 C CA . LYS B 1 189 ? -9.117 -36.938 -9.266 1 93.06 189 LYS B CA 1
ATOM 4569 C C . LYS B 1 189 ? -8.312 -37.25 -10.531 1 93.06 189 LYS B C 1
ATOM 4571 O O . LYS B 1 189 ? -8.773 -37.969 -11.406 1 93.06 189 LYS B O 1
ATOM 4576 N N . ILE B 1 190 ? -7.145 -36.688 -10.562 1 94.44 190 ILE B N 1
ATOM 4577 C CA . ILE B 1 190 ? -6.301 -36.812 -11.742 1 94.44 190 ILE B CA 1
ATOM 4578 C C . ILE B 1 190 ? -4.844 -37 -11.312 1 94.44 190 ILE B C 1
ATOM 4580 O O . ILE B 1 190 ? -4.473 -36.656 -10.188 1 94.44 190 ILE B O 1
ATOM 4584 N N . HIS B 1 191 ? -4.137 -37.656 -12.242 1 95.25 191 HIS B N 1
ATOM 4585 C CA . HIS B 1 191 ? -2.686 -37.625 -12.078 1 95.25 191 HIS B CA 1
ATOM 4586 C C . HIS B 1 191 ? -2.1 -36.281 -12.406 1 95.25 191 HIS B C 1
ATOM 4588 O O . HIS B 1 191 ? -2.576 -35.594 -13.312 1 95.25 191 HIS B O 1
ATOM 4594 N N . PRO B 1 192 ? -1.019 -35.875 -11.664 1 96.19 192 PRO B N 1
ATOM 4595 C CA . PRO B 1 192 ? -0.433 -34.531 -11.898 1 96.19 192 PRO B CA 1
ATOM 4596 C C . PRO B 1 192 ? -0.148 -34.281 -13.375 1 96.19 192 PRO B C 1
ATOM 4598 O O . PRO B 1 192 ? -0.381 -33.156 -13.859 1 96.19 192 PRO B O 1
ATOM 4601 N N . GLN B 1 193 ? 0.219 -35.219 -14.109 1 95.69 193 GLN B N 1
ATOM 4602 C CA . GLN B 1 193 ? 0.595 -35.031 -15.508 1 95.69 193 GLN B CA 1
ATOM 4603 C C . GLN B 1 193 ? -0.632 -34.781 -16.375 1 95.69 193 GLN B C 1
ATOM 4605 O O . GLN B 1 193 ? -0.506 -34.375 -17.531 1 95.69 193 GLN B O 1
ATOM 4610 N N . GLU B 1 194 ? -1.772 -34.969 -15.844 1 93.75 194 GLU B N 1
ATOM 4611 C CA . GLU B 1 194 ? -3.018 -34.781 -16.578 1 93.75 194 GLU B CA 1
ATOM 4612 C C . GLU B 1 194 ? -3.633 -33.406 -16.266 1 93.75 194 GLU B C 1
ATOM 4614 O O . GLU B 1 194 ? -4.691 -33.062 -16.797 1 93.75 194 GLU B O 1
ATOM 4619 N N . SER B 1 195 ? -2.955 -32.688 -15.445 1 93.44 195 SER B N 1
ATOM 4620 C CA . SER B 1 195 ? -3.545 -31.453 -14.969 1 93.44 195 SER B CA 1
ATOM 4621 C C . SER B 1 195 ? -3.51 -30.375 -16.047 1 93.44 195 SER B C 1
ATOM 4623 O O . SER B 1 195 ? -2.445 -30.047 -16.578 1 93.44 195 SER B O 1
ATOM 4625 N N . ASN B 1 196 ? -4.641 -29.797 -16.328 1 90.56 196 ASN B N 1
ATOM 4626 C CA . ASN B 1 196 ? -4.746 -28.625 -17.172 1 90.56 196 ASN B CA 1
ATOM 4627 C C . ASN B 1 196 ? -4.91 -27.344 -16.359 1 90.56 196 ASN B C 1
ATOM 4629 O O . ASN B 1 196 ? -5.121 -26.266 -16.906 1 90.56 196 ASN B O 1
ATOM 4633 N N . ASP B 1 197 ? -4.789 -27.484 -15.062 1 93.75 197 ASP B N 1
ATOM 4634 C CA . ASP B 1 197 ? -5.027 -26.391 -14.133 1 93.75 197 ASP B CA 1
ATOM 4635 C C . ASP B 1 197 ? -3.727 -25.922 -13.492 1 93.75 197 ASP B C 1
ATOM 4637 O O . ASP B 1 197 ? -3.744 -25.109 -12.562 1 93.75 197 ASP B O 1
ATOM 4641 N N . GLY B 1 198 ? -2.564 -26.406 -13.984 1 95.25 198 GLY B N 1
ATOM 4642 C CA . GLY B 1 198 ? -1.263 -26.141 -13.391 1 95.25 198 GLY B CA 1
ATOM 4643 C C . GLY B 1 198 ? -0.789 -27.234 -12.461 1 95.25 198 GLY B C 1
ATOM 4644 O O . GLY B 1 198 ? -1.321 -28.344 -12.492 1 95.25 198 GLY B O 1
ATOM 4645 N N . PRO B 1 199 ? 0.214 -26.719 -11.703 1 98.12 199 PRO B N 1
ATOM 4646 C CA . PRO B 1 199 ? 0.901 -25.453 -11.445 1 98.12 199 PRO B CA 1
ATOM 4647 C C . PRO B 1 199 ? 1.794 -25.016 -12.609 1 98.12 199 PRO B C 1
ATOM 4649 O O . PRO B 1 199 ? 2.377 -25.859 -13.289 1 98.12 199 PRO B O 1
ATOM 4652 N N . ILE B 1 200 ? 1.912 -23.734 -12.789 1 97.88 200 ILE B N 1
ATOM 4653 C CA . ILE B 1 200 ? 2.85 -23.094 -13.711 1 97.88 200 ILE B CA 1
ATOM 4654 C C . ILE B 1 200 ? 3.779 -22.156 -12.945 1 97.88 200 ILE B C 1
ATOM 4656 O O . ILE B 1 200 ? 3.408 -21.641 -11.891 1 97.88 200 ILE B O 1
ATOM 4660 N N . LEU B 1 201 ? 4.98 -22.031 -13.438 1 98.56 201 LEU B N 1
ATOM 4661 C CA . LEU B 1 201 ? 6 -21.172 -12.844 1 98.56 201 LEU B CA 1
ATOM 4662 C C . LEU B 1 201 ? 6.379 -20.047 -13.805 1 98.56 201 LEU B C 1
ATOM 4664 O O . LEU B 1 201 ? 6.535 -20.281 -15.008 1 98.56 201 LEU B O 1
ATOM 4668 N N . TRP B 1 202 ? 6.551 -18.859 -13.336 1 98.56 202 TRP B N 1
ATOM 4669 C CA . TRP B 1 202 ? 7.102 -17.75 -14.094 1 98.56 202 TRP B CA 1
ATOM 4670 C C . TRP B 1 202 ? 7.832 -16.766 -13.188 1 98.56 202 TRP B C 1
ATOM 4672 O O . TRP B 1 202 ? 7.809 -16.906 -11.961 1 98.56 202 TRP B O 1
ATOM 4682 N N . ALA B 1 203 ? 8.547 -15.828 -13.734 1 98.19 203 ALA B N 1
ATOM 4683 C CA . ALA B 1 203 ? 9.234 -14.805 -12.961 1 98.19 203 ALA B CA 1
ATOM 4684 C C . ALA B 1 203 ? 9.117 -13.438 -13.625 1 98.19 203 ALA B C 1
ATOM 4686 O O . ALA B 1 203 ? 9.102 -13.336 -14.852 1 98.19 203 ALA B O 1
ATOM 4687 N N . ARG B 1 204 ? 8.992 -12.461 -12.797 1 98.12 204 ARG B N 1
ATOM 4688 C CA . ARG B 1 204 ? 8.836 -11.078 -13.234 1 98.12 204 ARG B CA 1
ATOM 4689 C C . ARG B 1 204 ? 9.93 -10.195 -12.656 1 98.12 204 ARG B C 1
ATOM 4691 O O . ARG B 1 204 ? 10.328 -10.359 -11.5 1 98.12 204 ARG B O 1
ATOM 4698 N N . PRO B 1 205 ? 10.438 -9.242 -13.398 1 97.25 205 PRO B N 1
ATOM 4699 C CA . PRO B 1 205 ? 11.547 -8.398 -12.945 1 97.25 205 PRO B CA 1
ATOM 4700 C C . PRO B 1 205 ? 11.102 -7.312 -11.969 1 97.25 205 PRO B C 1
ATOM 4702 O O . PRO B 1 205 ? 11.93 -6.746 -11.25 1 97.25 205 PRO B O 1
ATOM 4705 N N . GLY B 1 206 ? 9.836 -6.953 -11.93 1 97.56 206 GLY B N 1
ATOM 4706 C CA . GLY B 1 206 ? 9.344 -5.812 -11.172 1 97.56 206 GLY B CA 1
ATOM 4707 C C . GLY B 1 206 ? 9.195 -4.562 -12.023 1 97.56 206 GLY B C 1
ATOM 4708 O O . GLY B 1 206 ? 10.023 -4.293 -12.891 1 97.56 206 GLY B O 1
ATOM 4709 N N . GLU B 1 207 ? 8.141 -3.824 -11.758 1 97.75 207 GLU B N 1
ATOM 4710 C CA . GLU B 1 207 ? 7.906 -2.584 -12.492 1 97.75 207 GLU B CA 1
ATOM 4711 C C . GLU B 1 207 ? 9.047 -1.591 -12.281 1 97.75 207 GLU B C 1
ATOM 4713 O O . GLU B 1 207 ? 9.531 -1.428 -11.156 1 97.75 207 GLU B O 1
ATOM 4718 N N . GLN B 1 208 ? 9.484 -0.924 -13.391 1 96.75 208 GLN B N 1
ATOM 4719 C CA . GLN B 1 208 ? 10.656 -0.062 -13.258 1 96.75 208 GLN B CA 1
ATOM 4720 C C . GLN B 1 208 ? 10.773 0.886 -14.445 1 96.75 208 GLN B C 1
ATOM 4722 O O . GLN B 1 208 ? 10.234 0.611 -15.523 1 96.75 208 GLN B O 1
ATOM 4727 N N . LEU B 1 209 ? 11.383 1.991 -14.195 1 95.94 209 LEU B N 1
ATOM 4728 C CA . LEU B 1 209 ? 11.859 2.857 -15.273 1 95.94 209 LEU B CA 1
ATOM 4729 C C . LEU B 1 209 ? 13.289 2.498 -15.672 1 95.94 209 LEU B C 1
ATOM 4731 O O . LEU B 1 209 ? 14.141 2.264 -14.805 1 95.94 209 LEU B O 1
ATOM 4735 N N . VAL B 1 210 ? 13.445 2.381 -16.938 1 93.19 210 VAL B N 1
ATOM 4736 C CA . VAL B 1 210 ? 14.766 2.006 -17.422 1 93.19 210 VAL B CA 1
ATOM 4737 C C . VAL B 1 210 ? 15.305 3.107 -18.344 1 93.19 210 VAL B C 1
ATOM 4739 O O . VAL B 1 210 ? 14.633 3.529 -19.281 1 93.19 210 VAL B O 1
ATOM 4742 N N . PRO B 1 211 ? 16.484 3.594 -17.969 1 88.94 211 PRO B N 1
ATOM 4743 C CA . PRO B 1 211 ? 17.109 4.508 -18.922 1 88.94 211 PRO B CA 1
ATOM 4744 C C . PRO B 1 211 ? 17.234 3.906 -20.328 1 88.94 211 PRO B C 1
ATOM 4746 O O . PRO B 1 211 ? 17.531 2.719 -20.453 1 88.94 211 PRO B O 1
ATOM 4749 N N . THR B 1 212 ? 17.047 4.703 -21.266 1 85.44 212 THR B N 1
ATOM 4750 C CA . THR B 1 212 ? 17.047 4.219 -22.656 1 85.44 212 THR B CA 1
ATOM 4751 C C . THR B 1 212 ? 18.391 3.6 -23 1 85.44 212 THR B C 1
ATOM 4753 O O . THR B 1 212 ? 18.469 2.641 -23.766 1 85.44 212 THR B O 1
ATOM 4756 N N . ALA B 1 213 ? 19.391 4.09 -22.406 1 80.75 213 ALA B N 1
ATOM 4757 C CA . ALA B 1 213 ? 20.734 3.59 -22.656 1 80.75 213 ALA B CA 1
ATOM 4758 C C . ALA B 1 213 ? 20.891 2.158 -22.156 1 80.75 213 ALA B C 1
ATOM 4760 O O . ALA B 1 213 ? 21.75 1.41 -22.641 1 80.75 213 ALA B O 1
ATOM 4761 N N . ASP B 1 214 ? 20.016 1.752 -21.281 1 79.12 214 ASP B N 1
ATOM 4762 C CA . ASP B 1 214 ? 20.141 0.442 -20.656 1 79.12 214 ASP B CA 1
ATOM 4763 C C . ASP B 1 214 ? 19.219 -0.581 -21.328 1 79.12 214 ASP B C 1
ATOM 4765 O O . ASP B 1 214 ? 19.234 -1.758 -20.953 1 79.12 214 ASP B O 1
ATOM 4769 N N . LEU B 1 215 ? 18.547 -0.185 -22.266 1 78.44 215 LEU B N 1
ATOM 4770 C CA . LEU B 1 215 ? 17.641 -1.113 -22.922 1 78.44 215 LEU B CA 1
ATOM 4771 C C . LEU B 1 215 ? 18.359 -1.934 -23.984 1 78.44 215 LEU B C 1
ATOM 4773 O O . LEU B 1 215 ? 19.203 -1.407 -24.703 1 78.44 215 LEU B O 1
ATOM 4777 N N . PRO B 1 216 ? 18 -3.199 -23.969 1 71 216 PRO B N 1
ATOM 4778 C CA . PRO B 1 216 ? 18.609 -4.031 -25 1 71 216 PRO B CA 1
ATOM 4779 C C . PRO B 1 216 ? 18.125 -3.68 -26.406 1 71 216 PRO B C 1
ATOM 4781 O O . PRO B 1 216 ? 17.031 -3.143 -26.578 1 71 216 PRO B O 1
ATOM 4784 N N . LYS B 1 217 ? 19.016 -3.635 -27.422 1 63.06 217 LYS B N 1
ATOM 4785 C CA . LYS B 1 217 ? 18.688 -3.375 -28.812 1 63.06 217 LYS B CA 1
ATOM 4786 C C . LYS B 1 217 ? 17.891 -4.535 -29.406 1 63.06 217 LYS B C 1
ATOM 4788 O O . LYS B 1 217 ? 18.125 -5.695 -29.062 1 63.06 217 LYS B O 1
ATOM 4793 N N . SER B 1 218 ? 16.656 -4.23 -29.938 1 56.19 218 SER B N 1
ATOM 4794 C CA . SER B 1 218 ? 15.906 -5.258 -30.656 1 56.19 218 SER B CA 1
ATOM 4795 C C . SER B 1 218 ? 16.734 -5.832 -31.797 1 56.19 218 SER B C 1
ATOM 4797 O O . SER B 1 218 ? 17.375 -5.086 -32.562 1 56.19 218 SER B O 1
ATOM 4799 N N . PRO B 1 219 ? 16.984 -7.074 -31.922 1 49.94 219 PRO B N 1
ATOM 4800 C CA . PRO B 1 219 ? 17.672 -7.527 -33.125 1 49.94 219 PRO B CA 1
ATOM 4801 C C . PRO B 1 219 ? 16.906 -7.172 -34.406 1 49.94 219 PRO B C 1
ATOM 4803 O O . PRO B 1 219 ? 17.453 -7.238 -35.5 1 49.94 219 PRO B O 1
ATOM 4806 N N . PHE B 1 220 ? 15.555 -7.16 -34.469 1 44.94 220 PHE B N 1
ATOM 4807 C CA . PHE B 1 220 ? 14.836 -6.914 -35.719 1 44.94 220 PHE B CA 1
ATOM 4808 C C . PHE B 1 220 ? 14.773 -5.426 -36.031 1 44.94 220 PHE B C 1
ATOM 4810 O O . PHE B 1 220 ? 14.156 -4.656 -35.281 1 44.94 220 PHE B O 1
ATOM 4817 N N . LYS B 1 221 ? 15.758 -5.004 -36.719 1 40.88 221 LYS B N 1
ATOM 4818 C CA . LYS B 1 221 ? 15.789 -3.645 -37.25 1 40.88 221 LYS B CA 1
ATOM 4819 C C . LYS B 1 221 ? 14.516 -3.33 -38.031 1 40.88 221 LYS B C 1
ATOM 4821 O O . LYS B 1 221 ? 14.328 -3.832 -39.156 1 40.88 221 LYS B O 1
ATOM 4826 N N 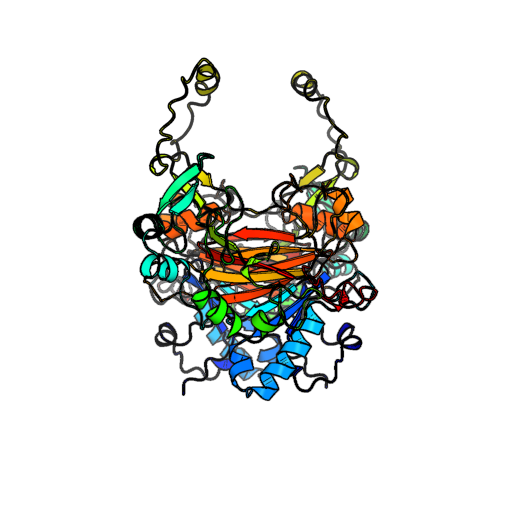. ARG B 1 222 ? 13.398 -3.004 -37.688 1 36.97 222 ARG B N 1
ATOM 4827 C CA . ARG B 1 222 ? 12.445 -2.461 -38.656 1 36.97 222 ARG B CA 1
ATOM 4828 C C . ARG B 1 222 ? 12.93 -1.119 -39.188 1 36.97 222 ARG B C 1
ATOM 4830 O O . ARG B 1 222 ? 13.547 -0.336 -38.469 1 36.97 222 ARG B O 1
ATOM 4837 N N . LYS B 1 223 ? 12.984 -0.913 -40.562 1 31.84 223 LYS B N 1
ATOM 4838 C CA . LYS B 1 223 ? 13.203 0.297 -41.344 1 31.84 223 LYS B CA 1
ATOM 4839 C C . LYS B 1 223 ? 12.391 1.467 -40.812 1 31.84 223 LYS B C 1
ATOM 4841 O O . LYS B 1 223 ? 11.172 1.366 -40.656 1 31.84 223 LYS B O 1
ATOM 4846 N N . LYS B 1 224 ? 12.938 2.406 -40.219 1 36.28 224 LYS B N 1
ATOM 4847 C CA . LYS B 1 224 ? 12.414 3.688 -39.719 1 36.28 224 LYS B CA 1
ATOM 4848 C C . LYS B 1 224 ? 11.797 4.484 -40.875 1 36.28 224 LYS B C 1
ATOM 4850 O O . LYS B 1 224 ? 12.516 5.09 -41.688 1 36.28 224 LYS B O 1
ATOM 4855 N N . GLY B 1 225 ? 10.883 4.023 -41.656 1 26.22 225 GLY B N 1
ATOM 4856 C CA . GLY B 1 225 ? 10.398 5.043 -42.562 1 26.22 225 GLY B CA 1
ATOM 4857 C C . GLY B 1 225 ? 10.117 6.371 -41.906 1 26.22 225 GLY B C 1
ATOM 4858 O O . GLY B 1 225 ? 10.477 6.57 -40.719 1 26.22 225 GLY B O 1
ATOM 4859 N N . LEU B 1 226 ? 8.836 7.102 -42.25 1 29.2 226 LEU B N 1
ATOM 4860 C CA . LEU B 1 226 ? 8.398 8.492 -42.375 1 29.2 226 LEU B CA 1
ATOM 4861 C C . LEU B 1 226 ? 8.234 9.133 -41 1 29.2 226 LEU B C 1
ATOM 4863 O O . LEU B 1 226 ? 8.039 10.344 -40.906 1 29.2 226 LEU B O 1
ATOM 4867 N N . THR B 1 227 ? 7.797 8.438 -39.906 1 28.16 227 THR B N 1
ATOM 4868 C CA . THR B 1 227 ? 7.254 9.305 -38.875 1 28.16 227 THR B CA 1
ATOM 4869 C C . THR B 1 227 ? 8.375 10.016 -38.125 1 28.16 227 THR B C 1
ATOM 4871 O O . THR B 1 227 ? 8.195 10.445 -36.969 1 28.16 227 THR B O 1
ATOM 4874 N N . GLU B 1 228 ? 9.539 10.281 -38.75 1 30.61 228 GLU B N 1
ATOM 4875 C CA . GLU B 1 228 ? 10.602 11.203 -38.375 1 30.61 228 GLU B CA 1
ATOM 4876 C C . GLU B 1 228 ? 10.047 12.57 -38 1 30.61 228 GLU B C 1
ATOM 4878 O O . GLU B 1 228 ? 10.688 13.32 -37.25 1 30.61 228 GLU B O 1
ATOM 4883 N N . LEU B 1 229 ? 8.961 13 -38.688 1 26.55 229 LEU B N 1
ATOM 4884 C CA . LEU B 1 229 ? 8.562 14.406 -38.625 1 26.55 229 LEU B CA 1
ATOM 4885 C C . LEU B 1 229 ? 8.219 14.805 -37.188 1 26.55 229 LEU B C 1
ATOM 4887 O O . LEU B 1 229 ? 8.539 15.906 -36.75 1 26.55 229 LEU B O 1
ATOM 4891 N N . MET B 1 230 ? 7.375 13.977 -36.531 1 25.5 230 MET B N 1
ATOM 4892 C CA . MET B 1 230 ? 6.84 14.617 -35.312 1 25.5 230 MET B CA 1
ATOM 4893 C C . MET B 1 230 ? 7.906 14.719 -34.25 1 25.5 230 MET B C 1
ATOM 4895 O O . MET B 1 230 ? 7.617 15.125 -33.125 1 25.5 230 MET B O 1
ATOM 4899 N N . ARG B 1 231 ? 9.125 14.281 -34.438 1 30.56 231 ARG B N 1
ATOM 4900 C CA . ARG B 1 231 ? 10.25 14.312 -33.5 1 30.56 231 ARG B CA 1
ATOM 4901 C C . ARG B 1 231 ? 10.742 15.742 -33.281 1 30.56 231 ARG B C 1
ATOM 4903 O O . ARG B 1 231 ? 11.648 15.977 -32.5 1 30.56 231 ARG B O 1
ATOM 4910 N N . LEU B 1 232 ? 10.727 16.594 -34.344 1 29.09 232 LEU B N 1
ATOM 4911 C CA . LEU B 1 232 ? 11.508 17.812 -34.375 1 29.09 232 LEU B CA 1
ATOM 4912 C C . LEU B 1 232 ? 11.188 18.703 -33.188 1 29.09 232 LEU B C 1
ATOM 4914 O O . LEU B 1 232 ? 12.055 19.422 -32.688 1 29.09 232 LEU B O 1
ATOM 4918 N N . SER B 1 233 ? 9.883 19.109 -33 1 28.56 233 SER B N 1
ATOM 4919 C CA . SER B 1 233 ? 9.742 20.453 -32.438 1 28.56 233 SER B CA 1
ATOM 4920 C C . SER B 1 233 ? 10.328 20.516 -31.031 1 28.56 233 SER B C 1
ATOM 4922 O O . SER B 1 233 ? 10.75 21.578 -30.578 1 28.56 233 SER B O 1
ATOM 4924 N N . HIS B 1 234 ? 9.82 19.812 -29.953 1 27.55 234 HIS B N 1
ATOM 4925 C CA . HIS B 1 234 ? 10.062 20.469 -28.672 1 27.55 234 HIS B CA 1
ATOM 4926 C C . HIS B 1 234 ? 11.5 20.266 -28.219 1 27.55 234 HIS B C 1
ATOM 4928 O O . HIS B 1 234 ? 11.898 19.156 -27.859 1 27.55 234 HIS B O 1
ATOM 4934 N N . VAL B 1 235 ? 12.57 20.875 -28.75 1 31.41 235 VAL B N 1
ATOM 4935 C CA . VAL B 1 235 ? 13.992 21.125 -28.516 1 31.41 235 VAL B CA 1
ATOM 4936 C C . VAL B 1 235 ? 14.211 21.5 -27.047 1 31.41 235 VAL B C 1
ATOM 4938 O O . VAL B 1 235 ? 15.32 21.891 -26.672 1 31.41 235 VAL B O 1
ATOM 4941 N N . SER B 1 236 ? 13.25 22.156 -26.297 1 31.83 236 SER B N 1
ATOM 4942 C CA . SER B 1 236 ? 13.648 23.094 -25.25 1 31.83 236 SER B CA 1
ATOM 4943 C C . SER B 1 236 ? 14.719 22.484 -24.344 1 31.83 236 SER B C 1
ATOM 4945 O O . SER B 1 236 ? 15.781 23.078 -24.156 1 31.83 236 SER B O 1
ATOM 4947 N N . ARG B 1 237 ? 14.516 22.516 -22.844 1 34.91 237 ARG B N 1
ATOM 4948 C CA . ARG B 1 237 ? 15.32 22.609 -21.625 1 34.91 237 ARG B CA 1
ATOM 4949 C C . ARG B 1 237 ? 16.203 21.391 -21.469 1 34.91 237 ARG B C 1
ATOM 4951 O O . ARG B 1 237 ? 15.984 20.359 -22.109 1 34.91 237 ARG B O 1
ATOM 4958 N N . ALA B 1 238 ? 17.328 21.328 -20.391 1 38.47 238 ALA B N 1
ATOM 4959 C CA . ALA B 1 238 ? 18.297 20.297 -19.984 1 38.47 238 ALA B CA 1
ATOM 4960 C C . ALA B 1 238 ? 17.688 18.906 -20.094 1 38.47 238 ALA B C 1
ATOM 4962 O O . ALA B 1 238 ? 16.641 18.625 -19.5 1 38.47 238 ALA B O 1
ATOM 4963 N N . SER B 1 239 ? 17.797 18.125 -21.031 1 42.03 239 SER B N 1
ATOM 4964 C CA . SER B 1 239 ? 17.125 16.953 -21.594 1 42.03 239 SER B CA 1
ATOM 4965 C C . SER B 1 239 ? 17.172 15.773 -20.641 1 42.03 239 SER B C 1
ATOM 4967 O O . SER B 1 239 ? 18.25 15.266 -20.328 1 42.03 239 SER B O 1
ATOM 4969 N N . GLU B 1 240 ? 16.531 15.742 -19.5 1 54 240 GLU B N 1
ATOM 4970 C CA . GLU B 1 240 ? 16.438 14.539 -18.672 1 54 240 GLU B CA 1
ATOM 4971 C C . GLU B 1 240 ? 16.484 13.273 -19.516 1 54 240 GLU B C 1
ATOM 4973 O O . GLU B 1 240 ? 15.891 13.219 -20.594 1 54 240 GLU B O 1
ATOM 4978 N N . PRO B 1 241 ? 17.625 12.492 -19.266 1 62.81 241 PRO B N 1
ATOM 4979 C CA . PRO B 1 241 ? 17.719 11.234 -20 1 62.81 241 PRO B CA 1
ATOM 4980 C C . PRO B 1 241 ? 16.359 10.555 -20.156 1 62.81 241 PRO B C 1
ATOM 4982 O O . PRO B 1 241 ? 15.547 10.555 -19.219 1 62.81 241 PRO B O 1
ATOM 4985 N N . ARG B 1 242 ? 16.062 10.25 -21.312 1 82.31 242 ARG B N 1
ATOM 4986 C CA . ARG B 1 242 ? 14.812 9.586 -21.656 1 82.31 242 ARG B CA 1
ATOM 4987 C C . ARG B 1 242 ? 14.695 8.242 -20.953 1 82.31 242 ARG B C 1
ATOM 4989 O O . ARG B 1 242 ? 15.688 7.539 -20.766 1 82.31 242 ARG B O 1
ATOM 4996 N N . GLU B 1 243 ? 13.711 8.039 -20.172 1 89.31 243 GLU B N 1
ATOM 4997 C CA . GLU B 1 243 ? 13.406 6.789 -19.484 1 89.31 243 GLU B CA 1
ATOM 4998 C C . GLU B 1 243 ? 12.172 6.113 -20.062 1 89.31 243 GLU B C 1
ATOM 5000 O O . GLU B 1 243 ? 11.297 6.781 -20.625 1 89.31 243 GLU B O 1
ATOM 5005 N N . VAL B 1 244 ? 12.312 4.754 -20.094 1 91.12 244 VAL B N 1
ATOM 5006 C CA . VAL B 1 244 ? 11.18 3.963 -20.578 1 91.12 244 VAL B CA 1
ATOM 5007 C C . VAL B 1 244 ? 10.539 3.217 -19.406 1 91.12 244 VAL B C 1
ATOM 5009 O O . VAL B 1 244 ? 11.234 2.582 -18.609 1 91.12 244 VAL B O 1
ATOM 5012 N N . LEU B 1 245 ? 9.281 3.346 -19.344 1 94 245 LEU B N 1
ATOM 5013 C CA . LEU B 1 245 ? 8.539 2.621 -18.312 1 94 245 LEU B CA 1
ATOM 5014 C C . LEU B 1 245 ? 8.352 1.16 -18.703 1 94 245 LEU B C 1
ATOM 5016 O O . LEU B 1 245 ? 7.852 0.865 -19.797 1 94 245 LEU B O 1
ATOM 5020 N N . ILE B 1 246 ? 8.781 0.26 -17.891 1 94.56 246 ILE B N 1
ATOM 5021 C CA . ILE B 1 246 ? 8.508 -1.167 -18.016 1 94.56 246 ILE B CA 1
ATOM 5022 C C . ILE B 1 246 ? 7.402 -1.566 -17.047 1 94.56 246 ILE B C 1
ATOM 5024 O O . ILE B 1 246 ? 7.668 -1.817 -15.867 1 94.56 246 ILE B O 1
ATOM 5028 N N . GLU B 1 247 ? 6.23 -1.699 -17.578 1 93.25 247 GLU B N 1
ATOM 5029 C CA . GLU B 1 247 ? 5.09 -2.096 -16.766 1 93.25 247 GLU B CA 1
ATOM 5030 C C . GLU B 1 247 ? 5.141 -3.584 -16.422 1 93.25 247 GLU B C 1
ATOM 5032 O O . GLU B 1 247 ? 5.551 -4.398 -17.25 1 93.25 247 GLU B O 1
ATOM 5037 N N . ASP B 1 248 ? 4.746 -3.875 -15.266 1 94.62 248 ASP B N 1
ATOM 5038 C CA . ASP B 1 248 ? 4.621 -5.258 -14.812 1 94.62 248 ASP B CA 1
ATOM 5039 C C . ASP B 1 248 ? 3.275 -5.492 -14.133 1 94.62 248 ASP B C 1
ATOM 5041 O O . ASP B 1 248 ? 3.213 -5.645 -12.906 1 94.62 248 ASP B O 1
ATOM 5045 N N . ARG B 1 249 ? 2.309 -5.617 -14.945 1 95.56 249 ARG B N 1
ATOM 5046 C CA . ARG B 1 249 ? 0.928 -5.574 -14.477 1 95.56 249 ARG B CA 1
ATOM 5047 C C . ARG B 1 249 ? 0.094 -6.676 -15.117 1 95.56 249 ARG B C 1
ATOM 5049 O O . ARG B 1 249 ? 0.253 -6.969 -16.312 1 95.56 249 ARG B O 1
ATOM 5056 N N . THR B 1 250 ? -0.646 -7.355 -14.32 1 96.19 250 THR B N 1
ATOM 5057 C CA . THR B 1 250 ? -1.746 -8.195 -14.773 1 96.19 250 THR B CA 1
ATOM 5058 C C . THR B 1 250 ? -3.09 -7.539 -14.484 1 96.19 250 THR B C 1
ATOM 5060 O O . THR B 1 250 ? -3.486 -7.41 -13.32 1 96.19 250 THR B O 1
ATOM 5063 N N . LYS B 1 251 ? -3.775 -7.16 -15.508 1 96.25 251 LYS B N 1
ATOM 5064 C CA . LYS B 1 251 ? -5.012 -6.395 -15.391 1 96.25 251 LYS B CA 1
ATOM 5065 C C . LYS B 1 251 ? -6.121 -7.234 -14.766 1 96.25 251 LYS B C 1
ATOM 5067 O O . LYS B 1 251 ? -5.953 -8.438 -14.555 1 96.25 251 LYS B O 1
ATOM 5072 N N . CYS B 1 252 ? -7.215 -6.551 -14.484 1 97.12 252 CYS B N 1
ATOM 5073 C CA . CYS B 1 252 ? -8.344 -7.195 -13.828 1 97.12 252 CYS B CA 1
ATOM 5074 C C . CYS B 1 252 ? -8.797 -8.43 -14.602 1 97.12 252 CYS B C 1
ATOM 5076 O O . CYS B 1 252 ? -8.961 -8.375 -15.82 1 97.12 252 CYS B O 1
ATOM 5078 N N . HIS B 1 253 ? -9.031 -9.469 -13.859 1 97.06 253 HIS B N 1
ATOM 5079 C CA . HIS B 1 253 ? -9.492 -10.727 -14.422 1 97.06 253 HIS B CA 1
ATOM 5080 C C . HIS B 1 253 ? -10.07 -11.641 -13.344 1 97.06 253 HIS B C 1
ATOM 5082 O O . HIS B 1 253 ? -9.914 -11.367 -12.148 1 97.06 253 HIS B O 1
ATOM 5088 N N . ALA B 1 254 ? -10.781 -12.578 -13.75 1 96 254 ALA B N 1
ATOM 5089 C CA . ALA B 1 254 ? -11.227 -13.672 -12.898 1 96 254 ALA B CA 1
ATOM 5090 C C . ALA B 1 254 ? -10.648 -15.008 -13.383 1 96 254 ALA B C 1
ATOM 5092 O O . ALA B 1 254 ? -10.375 -15.172 -14.57 1 96 254 ALA B O 1
ATOM 5093 N N . ASP B 1 255 ? -10.43 -15.875 -12.484 1 95.12 255 ASP B N 1
ATOM 5094 C CA . ASP B 1 255 ? -9.891 -17.188 -12.82 1 95.12 255 ASP B CA 1
ATOM 5095 C C . ASP B 1 255 ? -11 -18.141 -13.273 1 95.12 255 ASP B C 1
ATOM 5097 O O . ASP B 1 255 ? -12.039 -18.25 -12.625 1 95.12 255 ASP B O 1
ATOM 5101 N N . HIS B 1 256 ? -10.68 -18.828 -14.359 1 93.44 256 HIS B N 1
ATOM 5102 C CA . HIS B 1 256 ? -11.672 -19.719 -14.945 1 93.44 256 HIS B CA 1
ATOM 5103 C C . HIS B 1 256 ? -11.062 -21.078 -15.305 1 93.44 256 HIS B C 1
ATOM 5105 O O . HIS B 1 256 ? -9.852 -21.172 -15.5 1 93.44 256 HIS B O 1
ATOM 5111 N N . VAL B 1 257 ? -11.93 -22 -15.258 1 90.75 257 VAL B N 1
ATOM 5112 C CA . VAL B 1 257 ? -11.617 -23.297 -15.859 1 90.75 257 VAL B CA 1
ATOM 5113 C C . VAL B 1 257 ? -12.602 -23.594 -16.984 1 90.75 257 VAL B C 1
ATOM 5115 O O . VAL B 1 257 ? -13.664 -22.953 -17.078 1 90.75 257 VAL B O 1
ATOM 5118 N N . GLY B 1 258 ? -12.211 -24.484 -17.781 1 82.94 258 GLY B N 1
ATOM 5119 C CA . GLY B 1 258 ? -13.023 -24.797 -18.953 1 82.94 258 GLY B CA 1
ATOM 5120 C C . GLY B 1 258 ? -12.672 -23.953 -20.172 1 82.94 258 GLY B C 1
ATOM 5121 O O . GLY B 1 258 ? -11.672 -23.234 -20.156 1 82.94 258 GLY B O 1
ATOM 5122 N N . HIS B 1 259 ? -13.32 -24.234 -21.312 1 76.56 259 HIS B N 1
ATOM 5123 C CA . HIS B 1 259 ? -13.016 -23.516 -22.547 1 76.56 259 HIS B CA 1
ATOM 5124 C C . HIS B 1 259 ? -14.281 -22.953 -23.188 1 76.56 259 HIS B C 1
ATOM 5126 O O . HIS B 1 259 ? -15.352 -23.547 -23.094 1 76.56 259 HIS B O 1
ATOM 5132 N N . GLY B 1 260 ? -14.117 -21.844 -23.797 1 68.88 260 GLY B N 1
ATOM 5133 C CA . GLY B 1 260 ? -15.211 -21.25 -24.562 1 68.88 260 GLY B CA 1
ATOM 5134 C C . GLY B 1 260 ? -16.422 -20.938 -23.719 1 68.88 260 GLY B C 1
ATOM 5135 O O . GLY B 1 260 ? -16.328 -20.266 -22.688 1 68.88 260 GLY B O 1
ATOM 5136 N N . PHE B 1 261 ? -17.531 -21.453 -24.125 1 71.88 261 PHE B N 1
ATOM 5137 C CA . PHE B 1 261 ? -18.812 -21.188 -23.516 1 71.88 261 PHE B CA 1
ATOM 5138 C C . PHE B 1 261 ? -18.984 -22 -22.234 1 71.88 261 PHE B C 1
ATOM 5140 O O . PHE B 1 261 ? -19.875 -21.719 -21.422 1 71.88 261 PHE B O 1
ATOM 5147 N N . ASP B 1 262 ? -18.016 -22.766 -21.938 1 79.94 262 ASP B N 1
ATOM 5148 C CA . ASP B 1 262 ? -18.109 -23.625 -20.75 1 79.94 262 ASP B CA 1
ATOM 5149 C C . ASP B 1 262 ? -17.234 -23.109 -19.625 1 79.94 262 ASP B C 1
ATOM 5151 O O . ASP B 1 262 ? -16.984 -23.828 -18.656 1 79.94 262 ASP B O 1
ATOM 5155 N N . ARG B 1 263 ? -16.922 -21.891 -19.719 1 86.62 263 ARG B N 1
ATOM 5156 C CA . ARG B 1 263 ? -16.016 -21.359 -18.703 1 86.62 263 ARG B CA 1
ATOM 5157 C C . ARG B 1 263 ? -16.75 -21.094 -17.391 1 86.62 263 ARG B C 1
ATOM 5159 O O . ARG B 1 263 ? -17.859 -20.531 -17.406 1 86.62 263 ARG B O 1
ATOM 5166 N N . LEU B 1 264 ? -16.141 -21.578 -16.312 1 91.38 264 LEU B N 1
ATOM 5167 C CA . LEU B 1 264 ? -16.641 -21.359 -14.969 1 91.38 264 LEU B CA 1
ATOM 5168 C C . LEU B 1 264 ? -15.562 -20.75 -14.07 1 91.38 264 LEU B C 1
ATOM 5170 O O . LEU B 1 264 ? -14.398 -21.156 -14.133 1 91.38 264 LEU B O 1
ATOM 5174 N N . THR B 1 265 ? -15.992 -19.734 -13.328 1 95.5 265 THR B N 1
ATOM 5175 C CA . THR B 1 265 ? -15.039 -19.219 -12.359 1 95.5 265 THR B CA 1
ATOM 5176 C C . THR B 1 265 ? -14.586 -20.312 -11.398 1 95.5 265 THR B C 1
ATOM 5178 O O . THR B 1 265 ? -15.32 -21.266 -11.141 1 95.5 265 THR B O 1
ATOM 5181 N N . THR B 1 266 ? -13.359 -20.219 -10.938 1 97.5 266 THR B N 1
ATOM 5182 C CA . THR B 1 266 ? -12.781 -21.25 -10.086 1 97.5 266 THR B CA 1
ATOM 5183 C C . THR B 1 266 ? -11.852 -20.641 -9.047 1 97.5 266 THR B C 1
ATOM 5185 O O . THR B 1 266 ? -11.656 -19.422 -9.016 1 97.5 266 THR B O 1
ATOM 5188 N N . ALA B 1 267 ? -11.492 -21.453 -8.109 1 98.62 267 ALA B N 1
ATOM 5189 C CA . ALA B 1 267 ? -10.539 -21.031 -7.086 1 98.62 267 ALA B CA 1
ATOM 5190 C C . ALA B 1 267 ? -9.109 -21.062 -7.621 1 98.62 267 ALA B C 1
ATOM 5192 O O . ALA B 1 267 ? -8.812 -21.797 -8.57 1 98.62 267 ALA B O 1
ATOM 5193 N N . ALA B 1 268 ? -8.258 -20.266 -7.02 1 98.75 268 ALA B N 1
ATOM 5194 C CA . ALA B 1 268 ? -6.855 -20.203 -7.414 1 98.75 268 ALA B CA 1
ATOM 5195 C C . ALA B 1 268 ? -5.941 -20.141 -6.195 1 98.75 268 ALA B C 1
ATOM 5197 O O . ALA B 1 268 ? -6.383 -19.781 -5.098 1 98.75 268 ALA B O 1
ATOM 5198 N N . VAL B 1 269 ? -4.707 -20.625 -6.434 1 98.81 269 VAL B N 1
ATOM 5199 C CA . VAL B 1 269 ? -3.643 -20.625 -5.438 1 98.81 269 VAL B CA 1
ATOM 5200 C C . VAL B 1 269 ? -2.373 -20.016 -6.035 1 98.81 269 VAL B C 1
ATOM 5202 O O . VAL B 1 269 ? -2.102 -20.188 -7.227 1 98.81 269 VAL B O 1
ATOM 5205 N N . GLY B 1 270 ? -1.617 -19.297 -5.164 1 98.88 270 GLY B N 1
ATOM 5206 C CA . GLY B 1 270 ? -0.328 -18.797 -5.605 1 98.88 270 GLY B CA 1
ATOM 5207 C C . GLY B 1 270 ? 0.732 -18.844 -4.52 1 98.88 270 GLY B C 1
ATOM 5208 O O . GLY B 1 270 ? 0.419 -18.719 -3.334 1 98.88 270 GLY B O 1
ATOM 5209 N N . VAL B 1 271 ? 1.953 -19.078 -4.957 1 98.94 271 VAL B N 1
ATOM 5210 C CA . VAL B 1 271 ? 3.141 -19.078 -4.109 1 98.94 271 VAL B CA 1
ATOM 5211 C C . VAL B 1 271 ? 4.148 -18.047 -4.633 1 98.94 271 VAL B C 1
ATOM 5213 O O . VAL B 1 271 ? 4.445 -18.016 -5.828 1 98.94 271 VAL B O 1
ATOM 5216 N N . LEU B 1 272 ? 4.664 -17.266 -3.676 1 98.56 272 LEU B N 1
ATOM 5217 C CA . LEU B 1 272 ? 5.547 -16.188 -4.105 1 98.56 272 LEU B CA 1
ATOM 5218 C C . LEU B 1 272 ? 6.918 -16.312 -3.451 1 98.56 272 LEU B C 1
ATOM 5220 O O . LEU B 1 272 ? 7.016 -16.578 -2.25 1 98.56 272 LEU B O 1
ATOM 5224 N N . LYS B 1 273 ? 7.938 -16.156 -4.262 1 96.5 273 LYS B N 1
ATOM 5225 C CA . LYS B 1 273 ? 9.32 -16.047 -3.805 1 96.5 273 LYS B CA 1
ATOM 5226 C C . LYS B 1 273 ? 10.008 -14.836 -4.43 1 96.5 273 LYS B C 1
ATOM 5228 O O . LYS B 1 273 ? 10.008 -14.672 -5.652 1 96.5 273 LYS B O 1
ATOM 5233 N N . SER B 1 274 ? 10.523 -14.008 -3.57 1 95.5 274 SER B N 1
ATOM 5234 C CA . SER B 1 274 ? 11.328 -12.922 -4.125 1 95.5 274 SER B CA 1
ATOM 5235 C C . SER B 1 274 ? 12.547 -13.469 -4.859 1 95.5 274 SER B C 1
ATOM 5237 O O . SER B 1 274 ? 13.117 -14.484 -4.461 1 95.5 274 SER B O 1
ATOM 5239 N N . VAL B 1 275 ? 12.891 -12.867 -5.961 1 93.5 275 VAL B N 1
ATOM 5240 C CA . VAL B 1 275 ? 14.133 -13.18 -6.656 1 93.5 275 VAL B CA 1
ATOM 5241 C C . VAL B 1 275 ? 15.297 -12.445 -5.996 1 93.5 275 VAL B C 1
ATOM 5243 O O . VAL B 1 275 ? 15.258 -11.219 -5.84 1 93.5 275 VAL B O 1
ATOM 5246 N N . HIS B 1 276 ? 16.219 -13.352 -5.465 1 83.62 276 HIS B N 1
ATOM 5247 C CA . HIS B 1 276 ? 17.406 -12.742 -4.863 1 83.62 276 HIS B CA 1
ATOM 5248 C C . HIS B 1 276 ? 18.672 -13.422 -5.352 1 83.62 276 HIS B C 1
ATOM 5250 O O . HIS B 1 276 ? 18.672 -14.625 -5.633 1 83.62 276 HIS B O 1
ATOM 5256 N N . VAL B 1 277 ? 19.578 -12.805 -6.004 1 79 277 VAL B N 1
ATOM 5257 C CA . VAL B 1 277 ? 20.828 -13.312 -6.551 1 79 277 VAL B CA 1
ATOM 5258 C C . VAL B 1 277 ? 21.828 -13.562 -5.418 1 79 277 VAL B C 1
ATOM 5260 O O . VAL B 1 277 ? 22.766 -12.789 -5.223 1 79 277 VAL B O 1
ATOM 5263 N N . GLY B 1 278 ? 21.797 -14.805 -4.77 1 65.81 278 GLY B N 1
ATOM 5264 C CA . GLY B 1 278 ? 22.766 -15.156 -3.74 1 65.81 278 GLY B CA 1
ATOM 5265 C C . GLY B 1 278 ? 22.594 -14.352 -2.463 1 65.81 278 GLY B C 1
ATOM 5266 O O . GLY B 1 278 ? 23.172 -14.695 -1.427 1 65.81 278 GLY B O 1
ATOM 5267 N N . ASN B 1 279 ? 22.141 -13.141 -2.562 1 58 279 ASN B N 1
ATOM 5268 C CA . ASN B 1 279 ? 22.016 -12.289 -1.38 1 58 279 ASN B CA 1
ATOM 5269 C C . ASN B 1 279 ? 20.766 -12.625 -0.58 1 58 279 ASN B C 1
ATOM 5271 O O . ASN B 1 279 ? 19.656 -12.57 -1.109 1 58 279 ASN B O 1
ATOM 5275 N N . LYS B 1 280 ? 20.906 -13.633 0.241 1 56.97 280 LYS B N 1
ATOM 5276 C CA . LYS B 1 280 ? 19.812 -14.102 1.093 1 56.97 280 LYS B CA 1
ATOM 5277 C C . LYS B 1 280 ? 19.094 -12.93 1.746 1 56.97 280 LYS B C 1
ATOM 5279 O O . LYS B 1 280 ? 18.125 -13.133 2.488 1 56.97 280 LYS B O 1
ATOM 5284 N N . VAL B 1 281 ? 19.609 -11.836 1.692 1 49 281 VAL B N 1
ATOM 5285 C CA . VAL B 1 281 ? 18.953 -10.773 2.445 1 49 281 VAL B CA 1
ATOM 5286 C C . VAL B 1 281 ? 17.547 -10.562 1.917 1 49 281 VAL B C 1
ATOM 5288 O O . VAL B 1 281 ? 16.906 -9.539 2.205 1 49 281 VAL B O 1
ATOM 5291 N N . GLY B 1 282 ? 17.094 -11.469 1.126 1 53.19 282 GLY B N 1
ATOM 5292 C CA . GLY B 1 282 ? 15.797 -10.945 0.708 1 53.19 282 GLY B CA 1
ATOM 5293 C C . GLY B 1 282 ? 14.844 -10.719 1.864 1 53.19 282 GLY B C 1
ATOM 5294 O O . GLY B 1 282 ? 14.375 -11.672 2.486 1 53.19 282 GLY B O 1
ATOM 5295 N N . GLU B 1 283 ? 14.922 -9.469 2.498 1 62.25 283 GLU B N 1
ATOM 5296 C CA . GLU B 1 283 ? 14.312 -8.633 3.529 1 62.25 283 GLU B CA 1
ATOM 5297 C C . GLU B 1 283 ? 12.789 -8.703 3.465 1 62.25 283 GLU B C 1
ATOM 5299 O O . GLU B 1 283 ? 12.102 -7.73 3.779 1 62.25 283 GLU B O 1
ATOM 5304 N N . LYS B 1 284 ? 12.234 -10.008 3.141 1 86.06 284 LYS B N 1
ATOM 5305 C CA . LYS B 1 284 ? 10.781 -10.125 3.111 1 86.06 284 LYS B CA 1
ATOM 5306 C C . LYS B 1 284 ? 10.156 -8.953 2.359 1 86.06 284 LYS B C 1
ATOM 5308 O O . LYS B 1 284 ? 9.234 -8.305 2.863 1 86.06 284 LYS B O 1
ATOM 5313 N N . ARG B 1 285 ? 10.617 -8.773 1.116 1 94.88 285 ARG B N 1
ATOM 5314 C CA . ARG B 1 285 ? 10.172 -7.676 0.266 1 94.88 285 ARG B CA 1
ATOM 5315 C C . ARG B 1 285 ? 8.688 -7.809 -0.068 1 94.88 285 ARG B C 1
ATOM 5317 O O . ARG B 1 285 ? 8.164 -8.922 -0.142 1 94.88 285 ARG B O 1
ATOM 5324 N N . ILE B 1 286 ? 8.062 -6.715 -0.21 1 97.56 286 ILE B N 1
ATOM 5325 C CA . ILE B 1 286 ? 6.758 -6.699 -0.863 1 97.56 286 ILE B CA 1
ATOM 5326 C C . ILE B 1 286 ? 6.926 -6.973 -2.357 1 97.56 286 ILE B C 1
ATOM 5328 O O . ILE B 1 286 ? 7.656 -6.254 -3.045 1 97.56 286 ILE B O 1
ATOM 5332 N N . VAL B 1 287 ? 6.227 -7.938 -2.848 1 98.19 287 VAL B N 1
ATOM 5333 C CA . VAL B 1 287 ? 6.512 -8.352 -4.219 1 98.19 287 VAL B CA 1
ATOM 5334 C C . VAL B 1 287 ? 5.316 -8.039 -5.113 1 98.19 287 VAL B C 1
ATOM 5336 O O . VAL B 1 287 ? 5.477 -7.766 -6.305 1 98.19 287 VAL B O 1
ATOM 5339 N N . LYS B 1 288 ? 4.113 -8.062 -4.559 1 98.69 288 LYS B N 1
ATOM 5340 C CA . LYS B 1 288 ? 2.922 -7.789 -5.355 1 98.69 288 LYS B CA 1
ATOM 5341 C C . LYS B 1 288 ? 2 -6.801 -4.645 1 98.69 288 LYS B C 1
ATOM 5343 O O . LYS B 1 288 ? 1.855 -6.852 -3.42 1 98.69 288 LYS B O 1
ATOM 5348 N N . ASP B 1 289 ? 1.447 -5.895 -5.375 1 98.44 289 ASP B N 1
ATOM 5349 C CA . ASP B 1 289 ? 0.279 -5.094 -5.023 1 98.44 289 ASP B CA 1
ATOM 5350 C C . ASP B 1 289 ? -0.974 -5.609 -5.727 1 98.44 289 ASP B C 1
ATOM 5352 O O . ASP B 1 289 ? -1.036 -5.625 -6.957 1 98.44 289 ASP B O 1
ATOM 5356 N N . VAL B 1 290 ? -1.988 -5.949 -4.887 1 98.81 290 VAL B N 1
ATOM 5357 C CA . VAL B 1 290 ? -3.121 -6.672 -5.457 1 98.81 290 VAL B CA 1
ATOM 5358 C C . VAL B 1 290 ? -4.422 -5.961 -5.098 1 98.81 290 VAL B C 1
ATOM 5360 O O . VAL B 1 290 ? -4.586 -5.484 -3.971 1 98.81 290 VAL B O 1
ATOM 5363 N N . ILE B 1 291 ? -5.281 -5.855 -6.051 1 98.88 291 ILE B N 1
ATOM 5364 C CA . ILE B 1 291 ? -6.664 -5.461 -5.805 1 98.88 291 ILE B CA 1
ATOM 5365 C C . ILE B 1 291 ? -7.586 -6.664 -6.004 1 98.88 291 ILE B C 1
ATOM 5367 O O . ILE B 1 291 ? -7.531 -7.328 -7.043 1 98.88 291 ILE B O 1
ATOM 5371 N N . CYS B 1 292 ? -8.352 -6.957 -5.035 1 98.88 292 CYS B N 1
ATOM 5372 C CA . CYS B 1 292 ? -9.375 -7.988 -5.137 1 98.88 292 CYS B CA 1
ATOM 5373 C C . CYS B 1 292 ? -10.758 -7.414 -4.879 1 98.88 292 CYS B C 1
ATOM 5375 O O . CYS B 1 292 ? -10.961 -6.688 -3.902 1 98.88 292 CYS B O 1
ATOM 5377 N N . PHE B 1 293 ? -11.672 -7.773 -5.695 1 98.88 293 PHE B N 1
ATOM 5378 C CA . PHE B 1 293 ? -13.023 -7.262 -5.555 1 98.88 293 PHE B CA 1
ATOM 5379 C C . PHE B 1 293 ? -13.945 -8.312 -4.938 1 98.88 293 PHE B C 1
ATOM 5381 O O . PHE B 1 293 ? -13.719 -9.516 -5.109 1 98.88 293 PHE B O 1
ATOM 5388 N N . HIS B 1 294 ? -14.898 -7.816 -4.223 1 98.88 294 HIS B N 1
ATOM 5389 C CA . HIS B 1 294 ? -15.852 -8.672 -3.525 1 98.88 294 HIS B CA 1
ATOM 5390 C C . HIS B 1 294 ? -16.625 -9.547 -4.504 1 98.88 294 HIS B C 1
ATOM 5392 O O . HIS B 1 294 ? -17.141 -9.055 -5.512 1 98.88 294 HIS B O 1
ATOM 5398 N N . ALA B 1 295 ? -16.781 -10.812 -4.129 1 98.81 295 ALA B N 1
ATOM 5399 C CA . ALA B 1 295 ? -17.422 -11.789 -5.012 1 98.81 295 ALA B CA 1
ATOM 5400 C C . ALA B 1 295 ? -18.875 -11.422 -5.258 1 98.81 295 ALA B C 1
ATOM 5402 O O . ALA B 1 295 ? -19.422 -11.711 -6.324 1 98.81 295 ALA B O 1
ATOM 5403 N N . GLY B 1 296 ? -19.484 -10.773 -4.305 1 98.56 296 GLY B N 1
ATOM 5404 C CA . GLY B 1 296 ? -20.875 -10.375 -4.43 1 98.56 296 GLY B CA 1
ATOM 5405 C C . GLY B 1 296 ? -21.094 -9.305 -5.48 1 98.56 296 GLY B C 1
ATOM 5406 O O . GLY B 1 296 ? -22.234 -9.055 -5.883 1 98.56 296 GLY B O 1
ATOM 5407 N N . ASP B 1 297 ? -20.047 -8.703 -5.926 1 98.56 297 ASP B N 1
ATOM 5408 C CA . ASP B 1 297 ? -20.172 -7.613 -6.887 1 98.56 297 ASP B CA 1
ATOM 5409 C C . ASP B 1 297 ? -19.656 -8.031 -8.258 1 98.56 297 ASP B C 1
ATOM 5411 O O . ASP B 1 297 ? -19.375 -7.188 -9.109 1 98.56 297 ASP B O 1
ATOM 5415 N N . PHE B 1 298 ? -19.562 -9.312 -8.523 1 97.69 298 PHE B N 1
ATOM 5416 C CA . PHE B 1 298 ? -18.891 -9.891 -9.68 1 97.69 298 PHE B CA 1
ATOM 5417 C C . PHE B 1 298 ? -19.531 -9.422 -10.977 1 97.69 298 PHE B C 1
ATOM 5419 O O . PHE B 1 298 ? -18.859 -8.844 -11.836 1 97.69 298 PHE B O 1
ATOM 5426 N N . LEU B 1 299 ? -20.797 -9.539 -11.133 1 96.44 299 LEU B N 1
ATOM 5427 C CA . LEU B 1 299 ? -21.469 -9.234 -12.391 1 96.44 299 LEU B CA 1
ATOM 5428 C C . LEU B 1 299 ? -21.484 -7.734 -12.648 1 96.44 299 LEU B C 1
ATOM 5430 O O . LEU B 1 299 ? -21.234 -7.289 -13.773 1 96.44 299 LEU B O 1
ATOM 5434 N N . GLU B 1 300 ? -21.797 -7.027 -11.633 1 97.38 300 GLU B N 1
ATOM 5435 C CA . GLU B 1 300 ? -21.828 -5.578 -11.773 1 97.38 300 GLU B CA 1
ATOM 5436 C C . GLU B 1 300 ? -20.453 -5.023 -12.148 1 97.38 300 GLU B C 1
ATOM 5438 O O . GLU B 1 300 ? -20.344 -4.164 -13.023 1 97.38 300 GLU B O 1
ATOM 5443 N N . LEU B 1 301 ? -19.469 -5.523 -11.516 1 97.56 301 LEU B N 1
ATOM 5444 C CA . LEU B 1 301 ? -18.125 -5.062 -11.789 1 97.56 301 LEU B CA 1
ATOM 5445 C C . LEU B 1 301 ? -17.688 -5.461 -13.195 1 97.56 301 LEU B C 1
ATOM 5447 O O . LEU B 1 301 ? -17.047 -4.672 -13.898 1 97.56 301 LEU B O 1
ATOM 5451 N N . ALA B 1 302 ? -17.969 -6.723 -13.578 1 95.81 302 ALA B N 1
ATOM 5452 C CA . ALA B 1 302 ? -17.625 -7.18 -14.922 1 95.81 302 ALA B CA 1
ATOM 5453 C C . ALA B 1 302 ? -18.219 -6.266 -15.984 1 95.81 302 ALA B C 1
ATOM 5455 O O . ALA B 1 302 ? -17.578 -5.957 -16.984 1 95.81 302 ALA B O 1
ATOM 5456 N N . SER B 1 303 ? -19.359 -5.848 -15.742 1 94.81 303 SER B N 1
ATOM 5457 C CA . SER B 1 303 ? -20.047 -4.941 -16.656 1 94.81 303 SER B CA 1
ATOM 5458 C C . SER B 1 303 ? -19.391 -3.561 -16.656 1 94.81 303 SER B C 1
ATOM 5460 O O . SER B 1 303 ? -19.109 -3 -17.719 1 94.81 303 SER B O 1
ATOM 5462 N N . LYS B 1 304 ? -19.094 -3.051 -15.508 1 94 304 LYS B N 1
ATOM 5463 C CA . LYS B 1 304 ? -18.547 -1.708 -15.367 1 94 304 LYS B CA 1
ATOM 5464 C C . LYS B 1 304 ? -17.156 -1.618 -16 1 94 304 LYS B C 1
ATOM 5466 O O . LYS B 1 304 ? -16.797 -0.595 -16.594 1 94 304 LYS B O 1
ATOM 5471 N N . LEU B 1 305 ? -16.422 -2.697 -15.828 1 94.56 305 LEU B N 1
ATOM 5472 C CA . LEU B 1 305 ? -15.07 -2.715 -16.375 1 94.56 305 LEU B CA 1
ATOM 5473 C C . LEU B 1 305 ? -15.055 -3.305 -17.781 1 94.56 305 LEU B C 1
ATOM 5475 O O . LEU B 1 305 ? -13.992 -3.418 -18.406 1 94.56 305 LEU B O 1
ATOM 5479 N N . GLN B 1 306 ? -16.172 -3.773 -18.25 1 91.94 306 GLN B N 1
ATOM 5480 C CA . GLN B 1 306 ? -16.312 -4.363 -19.578 1 91.94 306 GLN B CA 1
ATOM 5481 C C . GLN B 1 306 ? -15.367 -5.543 -19.766 1 91.94 306 GLN B C 1
ATOM 5483 O O . GLN B 1 306 ? -14.656 -5.617 -20.766 1 91.94 306 GLN B O 1
ATOM 5488 N N . LEU B 1 307 ? -15.422 -6.371 -18.797 1 91.5 307 LEU B N 1
ATOM 5489 C CA . LEU B 1 307 ? -14.586 -7.562 -18.875 1 91.5 307 LEU B CA 1
ATOM 5490 C C . LEU B 1 307 ? -15.133 -8.547 -19.891 1 91.5 307 LEU B C 1
ATOM 5492 O O . LEU B 1 307 ? -16.344 -8.75 -19.984 1 91.5 307 LEU B O 1
ATOM 5496 N N . ASP B 1 308 ? -14.258 -9.055 -20.672 1 87.94 308 ASP B N 1
ATOM 5497 C CA . ASP B 1 308 ? -14.609 -10.203 -21.5 1 87.94 308 ASP B CA 1
ATOM 5498 C C . ASP B 1 308 ? -14.227 -11.516 -20.828 1 87.94 308 ASP B C 1
ATOM 5500 O O . ASP B 1 308 ? -13.109 -12.008 -20.984 1 87.94 308 ASP B O 1
ATOM 5504 N N . LEU B 1 309 ? -15.164 -12.117 -20.281 1 83.69 309 LEU B N 1
ATOM 5505 C CA . LEU B 1 309 ? -14.922 -13.273 -19.422 1 83.69 309 LEU B CA 1
ATOM 5506 C C . LEU B 1 309 ? -14.68 -14.523 -20.25 1 83.69 309 LEU B C 1
ATOM 5508 O O . LEU B 1 309 ? -14.312 -15.57 -19.703 1 83.69 309 LEU B O 1
ATOM 5512 N N . HIS B 1 310 ? -14.828 -14.438 -21.484 1 79.5 310 HIS B N 1
ATOM 5513 C CA . HIS B 1 310 ? -14.586 -15.578 -22.359 1 79.5 310 HIS B CA 1
ATOM 5514 C C . HIS B 1 310 ? -13.133 -15.633 -22.812 1 79.5 310 HIS B C 1
ATOM 5516 O O . HIS B 1 310 ? -12.695 -16.625 -23.406 1 79.5 310 HIS B O 1
ATOM 5522 N N . GLU B 1 311 ? -12.398 -14.547 -22.438 1 77.81 311 GLU B N 1
ATOM 5523 C CA . GLU B 1 311 ? -10.977 -14.477 -22.75 1 77.81 311 GLU B CA 1
ATOM 5524 C C . GLU B 1 311 ? -10.133 -14.977 -21.578 1 77.81 311 GLU B C 1
ATOM 5526 O O . GLU B 1 311 ? -10.594 -15.008 -20.438 1 77.81 311 GLU B O 1
ATOM 5531 N N . PRO B 1 312 ? -8.883 -15.453 -21.953 1 76.25 312 PRO B N 1
ATOM 5532 C CA . PRO B 1 312 ? -7.953 -15.75 -20.859 1 76.25 312 PRO B CA 1
ATOM 5533 C C . PRO B 1 312 ? -7.688 -14.547 -19.953 1 76.25 312 PRO B C 1
ATOM 5535 O O . PRO B 1 312 ? -7.93 -13.406 -20.359 1 76.25 312 PRO B O 1
ATOM 5538 N N . PRO B 1 313 ? -7.281 -14.828 -18.812 1 78.5 313 PRO B N 1
ATOM 5539 C CA . PRO B 1 313 ? -7.105 -13.781 -17.797 1 78.5 313 PRO B CA 1
ATOM 5540 C C . PRO B 1 313 ? -6.363 -12.562 -18.344 1 78.5 313 PRO B C 1
ATOM 5542 O O . PRO B 1 313 ? -6.77 -11.422 -18.094 1 78.5 313 PRO B O 1
ATOM 5545 N N . VAL B 1 314 ? -5.34 -12.656 -19.078 1 77.62 314 VAL B N 1
ATOM 5546 C CA . VAL B 1 314 ? -4.469 -11.562 -19.484 1 77.62 314 VAL B CA 1
ATOM 5547 C C . VAL B 1 314 ? -5.207 -10.648 -20.469 1 77.62 314 VAL B C 1
ATOM 5549 O O . VAL B 1 314 ? -4.887 -9.461 -20.578 1 77.62 314 VAL B O 1
ATOM 5552 N N . SER B 1 315 ? -6.258 -11.102 -21.047 1 78.69 315 SER B N 1
ATOM 5553 C CA . SER B 1 315 ? -6.918 -10.328 -22.094 1 78.69 315 SER B CA 1
ATOM 5554 C C . SER B 1 315 ? -8.344 -9.953 -21.688 1 78.69 315 SER B C 1
ATOM 5556 O O . SER B 1 315 ? -9.078 -9.367 -22.484 1 78.69 315 SER B O 1
ATOM 5558 N N . GLN B 1 316 ? -8.688 -10.18 -20.516 1 81.81 316 GLN B N 1
ATOM 5559 C CA . GLN B 1 316 ? -10.078 -9.961 -20.125 1 81.81 316 GLN B CA 1
ATOM 5560 C C . GLN B 1 316 ? -10.367 -8.469 -19.969 1 81.81 316 GLN B C 1
ATOM 5562 O O . GLN B 1 316 ? -11.508 -8.031 -20.156 1 81.81 316 GLN B O 1
ATOM 5567 N N . CYS B 1 317 ? -9.367 -7.758 -19.562 1 85.12 317 CYS B N 1
ATOM 5568 C CA . CYS B 1 317 ? -9.594 -6.352 -19.234 1 85.12 317 CYS B CA 1
ATOM 5569 C C . CYS B 1 317 ? -8.562 -5.461 -19.922 1 85.12 317 CYS B C 1
ATOM 5571 O O . CYS B 1 317 ? -7.387 -5.82 -20 1 85.12 317 CYS B O 1
ATOM 5573 N N . ILE B 1 318 ? -9.031 -4.293 -20.266 1 81.25 318 ILE B N 1
ATOM 5574 C CA . ILE B 1 318 ? -8.125 -3.379 -20.953 1 81.25 318 ILE B CA 1
ATOM 5575 C C . ILE B 1 318 ? -7.672 -2.281 -20 1 81.25 318 ILE B C 1
ATOM 5577 O O . ILE B 1 318 ? -6.555 -1.772 -20.109 1 81.25 318 ILE B O 1
ATOM 5581 N N . THR B 1 319 ? -8.438 -2.01 -19.062 1 87.38 319 THR B N 1
ATOM 5582 C CA . THR B 1 319 ? -8.195 -0.859 -18.203 1 87.38 319 THR B CA 1
ATOM 5583 C C . THR B 1 319 ? -7.438 -1.274 -16.938 1 87.38 319 THR B C 1
ATOM 5585 O O . THR B 1 319 ? -7.688 -2.348 -16.391 1 87.38 319 THR B O 1
ATOM 5588 N N . TRP B 1 320 ? -6.453 -0.433 -16.578 1 94 320 TRP B N 1
ATOM 5589 C CA . TRP B 1 320 ? -5.793 -0.583 -15.281 1 94 320 TRP B CA 1
ATOM 5590 C C . TRP B 1 320 ? -6.508 0.235 -14.203 1 94 320 TRP B C 1
ATOM 5592 O O . TRP B 1 320 ? -6.754 1.429 -14.391 1 94 320 TRP B O 1
ATOM 5602 N N . VAL B 1 321 ? -6.832 -0.415 -13.117 1 96.38 321 VAL B N 1
ATOM 5603 C CA . VAL B 1 321 ? -7.625 0.231 -12.078 1 96.38 321 VAL B CA 1
ATOM 5604 C C . VAL B 1 321 ? -6.699 0.768 -10.984 1 96.38 321 VAL B C 1
ATOM 5606 O O . VAL B 1 321 ? -6.004 -0.001 -10.32 1 96.38 321 VAL B O 1
ATOM 5609 N N . GLU B 1 322 ? -6.715 2.064 -10.82 1 95.75 322 GLU B N 1
ATOM 5610 C CA . GLU B 1 322 ? -5.926 2.729 -9.781 1 95.75 322 GLU B CA 1
ATOM 5611 C C . GLU B 1 322 ? -6.824 3.373 -8.734 1 95.75 322 GLU B C 1
ATOM 5613 O O . GLU B 1 322 ? -8.039 3.17 -8.734 1 95.75 322 GLU B O 1
ATOM 5618 N N . ASP B 1 323 ? -6.285 4.148 -7.84 1 97 323 ASP B N 1
ATOM 5619 C CA . ASP B 1 323 ? -6.969 4.668 -6.66 1 97 323 ASP B CA 1
ATOM 5620 C C . ASP B 1 323 ? -8.211 5.469 -7.051 1 97 323 ASP B C 1
ATOM 5622 O O . ASP B 1 323 ? -9.273 5.316 -6.445 1 97 323 ASP B O 1
ATOM 5626 N N . ALA B 1 324 ? -8.078 6.312 -8.008 1 97.5 324 ALA B N 1
ATOM 5627 C CA . ALA B 1 324 ? -9.203 7.156 -8.406 1 97.5 324 ALA B CA 1
ATOM 5628 C C . ALA B 1 324 ? -10.383 6.312 -8.883 1 97.5 324 ALA B C 1
ATOM 5630 O O . ALA B 1 324 ? -11.531 6.57 -8.5 1 97.5 324 ALA B O 1
ATOM 5631 N N . LYS B 1 325 ? -10.086 5.359 -9.695 1 97.12 325 LYS B N 1
ATOM 5632 C CA . LYS B 1 325 ? -11.133 4.48 -10.203 1 97.12 325 LYS B CA 1
ATOM 5633 C C . LYS B 1 325 ? -11.711 3.617 -9.086 1 97.12 325 LYS B C 1
ATOM 5635 O O . LYS B 1 325 ? -12.922 3.361 -9.062 1 97.12 325 LYS B O 1
ATOM 5640 N N . LEU B 1 326 ? -10.852 3.131 -8.211 1 98.44 326 LEU B N 1
ATOM 5641 C CA . LEU B 1 326 ? -11.32 2.354 -7.07 1 98.44 326 LEU B CA 1
ATOM 5642 C C . LEU B 1 326 ? -12.305 3.16 -6.234 1 98.44 326 LEU B C 1
ATOM 5644 O O . LEU B 1 326 ? -13.336 2.635 -5.805 1 98.44 326 LEU B O 1
ATOM 5648 N N . ASN B 1 327 ? -11.953 4.414 -6.004 1 97.5 327 ASN B N 1
ATOM 5649 C CA . ASN B 1 327 ? -12.852 5.27 -5.238 1 97.5 327 ASN B CA 1
ATOM 5650 C C . ASN B 1 327 ? -14.172 5.488 -5.965 1 97.5 327 ASN B C 1
ATOM 5652 O O . ASN B 1 327 ? -15.234 5.504 -5.34 1 97.5 327 ASN B O 1
ATOM 5656 N N . GLN B 1 328 ? -14.117 5.684 -7.246 1 97 328 GLN B N 1
ATOM 5657 C CA . GLN B 1 328 ? -15.336 5.824 -8.031 1 97 328 GLN B CA 1
ATOM 5658 C C . GLN B 1 328 ? -16.188 4.562 -7.945 1 97 328 GLN B C 1
ATOM 5660 O O . GLN B 1 328 ? -17.406 4.645 -7.754 1 97 328 GLN B O 1
ATOM 5665 N N . LEU B 1 329 ? -15.562 3.443 -8.125 1 97.69 329 LEU B N 1
ATOM 5666 C CA . LEU B 1 329 ? -16.266 2.17 -8.047 1 97.69 329 LEU B CA 1
ATOM 5667 C C . LEU B 1 329 ? -16.875 1.97 -6.656 1 97.69 329 LEU B C 1
ATOM 5669 O O . LEU B 1 329 ? -18 1.481 -6.527 1 97.69 329 LEU B O 1
ATOM 5673 N N . HIS B 1 330 ? -16.125 2.365 -5.648 1 97.75 330 HIS B N 1
ATOM 5674 C CA . HIS B 1 330 ? -16.625 2.217 -4.285 1 97.75 330 HIS B CA 1
ATOM 5675 C C . HIS B 1 330 ? -17.828 3.121 -4.031 1 97.75 330 HIS B C 1
ATOM 5677 O O . HIS B 1 330 ? -18.75 2.734 -3.326 1 97.75 330 HIS B O 1
ATOM 5683 N N . ARG B 1 331 ? -17.828 4.281 -4.539 1 95.94 331 ARG B N 1
ATOM 5684 C CA . ARG B 1 331 ? -19 5.156 -4.473 1 95.94 331 ARG B CA 1
ATOM 5685 C C . ARG B 1 331 ? -20.219 4.492 -5.102 1 95.94 331 ARG B C 1
ATOM 5687 O O . ARG B 1 331 ? -21.344 4.688 -4.641 1 95.94 331 ARG B O 1
ATOM 5694 N N . ASP B 1 332 ? -19.969 3.666 -6.094 1 96.12 332 ASP B N 1
ATOM 5695 C CA . ASP B 1 332 ? -21.047 2.965 -6.785 1 96.12 332 ASP B CA 1
ATOM 5696 C C . ASP B 1 332 ? -21.453 1.7 -6.031 1 96.12 332 ASP B C 1
ATOM 5698 O O . ASP B 1 332 ? -22.312 0.943 -6.492 1 96.12 332 ASP B O 1
ATOM 5702 N N . GLY B 1 333 ? -20.75 1.404 -4.98 1 97 333 GLY B N 1
ATOM 5703 C CA . GLY B 1 333 ? -21.156 0.292 -4.141 1 97 333 GLY B CA 1
ATOM 5704 C C . GLY B 1 333 ? -20.281 -0.932 -4.293 1 97 333 GLY B C 1
ATOM 5705 O O . GLY B 1 333 ? -20.5 -1.952 -3.641 1 97 333 GLY B O 1
ATOM 5706 N N . ILE B 1 334 ? -19.266 -0.838 -5.168 1 98.5 334 ILE B N 1
ATOM 5707 C CA . ILE B 1 334 ? -18.375 -1.971 -5.379 1 98.5 334 ILE B CA 1
ATOM 5708 C C . ILE B 1 334 ? -17.391 -2.07 -4.219 1 98.5 334 ILE B C 1
ATOM 5710 O O . ILE B 1 334 ? -16.75 -1.08 -3.855 1 98.5 334 ILE B O 1
ATOM 5714 N N . ARG B 1 335 ? -17.328 -3.271 -3.643 1 98.5 335 ARG B N 1
ATOM 5715 C CA . ARG B 1 335 ? -16.406 -3.484 -2.535 1 98.5 335 ARG B CA 1
ATOM 5716 C C . ARG B 1 335 ? -15.094 -4.102 -3.023 1 98.5 335 ARG B C 1
ATOM 5718 O O . ARG B 1 335 ? -15.094 -4.91 -3.953 1 98.5 335 ARG B O 1
ATOM 5725 N N . TYR B 1 336 ? -13.938 -3.682 -2.377 1 98.75 336 TYR B N 1
ATOM 5726 C CA . TYR B 1 336 ? -12.633 -4.211 -2.752 1 98.75 336 TYR B CA 1
ATOM 5727 C C . TYR B 1 336 ? -11.672 -4.184 -1.569 1 98.75 336 TYR B C 1
ATOM 5729 O O . TYR B 1 336 ? -11.969 -3.584 -0.534 1 98.75 336 TYR B O 1
ATOM 5737 N N . ALA B 1 337 ? -10.602 -4.941 -1.721 1 98.75 337 ALA B N 1
ATOM 5738 C CA . ALA B 1 337 ? -9.461 -4.863 -0.813 1 98.75 337 ALA B CA 1
ATOM 5739 C C . ALA B 1 337 ? -8.164 -4.676 -1.585 1 98.75 337 ALA B C 1
ATOM 5741 O O . ALA B 1 337 ? -7.973 -5.27 -2.65 1 98.75 337 ALA B O 1
ATOM 5742 N N . ARG B 1 338 ? -7.363 -3.816 -1.077 1 98.62 338 ARG B N 1
ATOM 5743 C CA . ARG B 1 338 ? -5.988 -3.736 -1.557 1 98.62 338 ARG B CA 1
ATOM 5744 C C . ARG B 1 338 ? -5.047 -4.527 -0.654 1 98.62 338 ARG B C 1
ATOM 5746 O O . ARG B 1 338 ? -5.062 -4.355 0.567 1 98.62 338 ARG B O 1
ATOM 5753 N N . ILE B 1 339 ? -4.23 -5.352 -1.284 1 98.62 339 ILE B N 1
ATOM 5754 C CA . ILE B 1 339 ? -3.422 -6.309 -0.536 1 98.62 339 ILE B CA 1
ATOM 5755 C C . ILE B 1 339 ? -1.975 -6.25 -1.019 1 98.62 339 ILE B C 1
ATOM 5757 O O . ILE B 1 339 ? -1.718 -6.195 -2.225 1 98.62 339 ILE B O 1
ATOM 5761 N N . GLN B 1 340 ? -1.089 -6.191 -0.097 1 98.38 340 GLN B N 1
ATOM 5762 C CA . GLN B 1 340 ? 0.325 -6.363 -0.412 1 98.38 340 GLN B CA 1
ATOM 5763 C C . GLN B 1 340 ? 0.786 -7.785 -0.099 1 98.38 340 GLN B C 1
ATOM 5765 O O . GLN B 1 340 ? 0.621 -8.266 1.024 1 98.38 340 GLN B O 1
ATOM 5770 N N . LEU B 1 341 ? 1.336 -8.445 -1.06 1 98.75 341 LEU B N 1
ATOM 5771 C CA . LEU B 1 341 ? 1.892 -9.781 -0.869 1 98.75 341 LEU B CA 1
ATOM 5772 C C . LEU B 1 341 ? 3.414 -9.734 -0.8 1 98.75 341 LEU B C 1
ATOM 5774 O O . LEU B 1 341 ? 4.047 -8.945 -1.509 1 98.75 341 LEU B O 1
ATOM 5778 N N . ARG B 1 342 ? 3.939 -10.609 -0.005 1 97.75 342 ARG B N 1
ATOM 5779 C CA . ARG B 1 342 ? 5.367 -10.562 0.293 1 97.75 342 ARG B CA 1
ATOM 5780 C C . ARG B 1 342 ? 6.055 -11.867 -0.096 1 97.75 342 ARG B C 1
ATOM 5782 O O . ARG B 1 342 ? 5.391 -12.859 -0.4 1 97.75 342 ARG B O 1
ATOM 5789 N N . ASP B 1 343 ? 7.398 -11.781 0.007 1 96.44 343 ASP B N 1
ATOM 5790 C CA . ASP B 1 343 ? 8.234 -12.969 -0.134 1 96.44 343 ASP B CA 1
ATOM 5791 C C . ASP B 1 343 ? 7.762 -14.094 0.781 1 96.44 343 ASP B C 1
ATOM 5793 O O . ASP B 1 343 ? 7.477 -13.859 1.958 1 96.44 343 ASP B O 1
ATOM 5797 N N . ASP B 1 344 ? 7.539 -15.258 0.174 1 97.31 344 ASP B N 1
ATOM 5798 C CA . ASP B 1 344 ? 7.223 -16.484 0.887 1 97.31 344 ASP B CA 1
ATOM 5799 C C . ASP B 1 344 ? 5.738 -16.562 1.234 1 97.31 344 ASP B C 1
ATOM 5801 O O . ASP B 1 344 ? 5.32 -17.391 2.041 1 97.31 344 ASP B O 1
ATOM 5805 N N . ASP B 1 345 ? 4.961 -15.703 0.646 1 98.69 345 ASP B N 1
ATOM 5806 C CA . ASP B 1 345 ? 3.523 -15.789 0.889 1 98.69 345 ASP B CA 1
ATOM 5807 C C . ASP B 1 345 ? 2.885 -16.875 0.031 1 98.69 345 ASP B C 1
ATOM 5809 O O . ASP B 1 345 ? 3.312 -17.109 -1.101 1 98.69 345 ASP B O 1
ATOM 5813 N N . ILE B 1 346 ? 1.9 -17.5 0.595 1 98.94 346 ILE B N 1
ATOM 5814 C CA . ILE B 1 346 ? 0.937 -18.312 -0.137 1 98.94 346 ILE B CA 1
ATOM 5815 C C . ILE B 1 346 ? -0.443 -17.656 -0.075 1 98.94 346 ILE B C 1
ATOM 5817 O O . ILE B 1 346 ? -0.895 -17.25 0.997 1 98.94 346 ILE B O 1
ATOM 5821 N N . TYR B 1 347 ? -1.063 -17.516 -1.199 1 98.94 347 TYR B N 1
ATOM 5822 C CA . TYR B 1 347 ? -2.373 -16.875 -1.172 1 98.94 347 TYR B CA 1
ATOM 5823 C C . TYR B 1 347 ? -3.416 -17.734 -1.877 1 98.94 347 TYR B C 1
ATOM 5825 O O . TYR B 1 347 ? -3.076 -18.562 -2.721 1 98.94 347 TYR B O 1
ATOM 5833 N N . PHE B 1 348 ? -4.676 -17.5 -1.474 1 98.94 348 PHE B N 1
ATOM 5834 C CA . PHE B 1 348 ? -5.836 -18.266 -1.931 1 98.94 348 PHE B CA 1
ATOM 5835 C C . PHE B 1 348 ? -6.945 -17.328 -2.391 1 98.94 348 PHE B C 1
ATOM 5837 O O . PHE B 1 348 ? -7.398 -16.469 -1.626 1 98.94 348 PHE B O 1
ATOM 5844 N N . ILE B 1 349 ? -7.387 -17.484 -3.594 1 98.94 349 ILE B N 1
ATOM 5845 C CA . ILE B 1 349 ? -8.445 -16.641 -4.145 1 98.94 349 ILE B CA 1
ATOM 5846 C C . ILE B 1 349 ? -9.664 -17.516 -4.484 1 98.94 349 ILE B C 1
ATOM 5848 O O . ILE B 1 349 ? -9.562 -18.453 -5.27 1 98.94 349 ILE B O 1
ATOM 5852 N N . PRO B 1 350 ? -10.836 -17.203 -3.945 1 98.88 350 PRO B N 1
ATOM 5853 C CA . PRO B 1 350 ? -12.055 -17.953 -4.27 1 98.88 350 PRO B CA 1
ATOM 5854 C C . PRO B 1 350 ? -12.555 -17.672 -5.684 1 98.88 350 PRO B C 1
ATOM 5856 O O . PRO B 1 350 ? -12.016 -16.812 -6.379 1 98.88 350 PRO B O 1
ATOM 5859 N N . ARG B 1 351 ? -13.539 -18.453 -6.059 1 98.56 351 ARG B N 1
ATOM 5860 C CA . ARG B 1 351 ? -14.211 -18.172 -7.32 1 98.56 351 ARG B CA 1
ATOM 5861 C C . ARG B 1 351 ? -14.969 -16.859 -7.258 1 98.56 351 ARG B C 1
ATOM 5863 O O . ARG B 1 351 ? -15.273 -16.359 -6.168 1 98.56 351 ARG B O 1
ATOM 5870 N N . ASN B 1 352 ? -15.219 -16.203 -8.422 1 98.25 352 ASN B N 1
ATOM 5871 C CA . ASN B 1 352 ? -16 -14.984 -8.609 1 98.25 352 ASN B CA 1
ATOM 5872 C C . ASN B 1 352 ? -15.312 -13.781 -7.973 1 98.25 352 ASN B C 1
ATOM 5874 O O . ASN B 1 352 ? -15.984 -12.844 -7.523 1 98.25 352 ASN B O 1
ATOM 5878 N N . VAL B 1 353 ? -14.031 -13.883 -7.863 1 98.75 353 VAL B N 1
ATOM 5879 C CA . VAL B 1 353 ? -13.258 -12.734 -7.406 1 98.75 353 VAL B CA 1
ATOM 5880 C C . VAL B 1 353 ? -12.453 -12.156 -8.57 1 98.75 353 VAL B C 1
ATOM 5882 O O . VAL B 1 353 ? -11.539 -12.805 -9.086 1 98.75 353 VAL B O 1
ATOM 5885 N N . ILE B 1 354 ? -12.883 -11.016 -9.008 1 98.38 354 ILE B N 1
ATOM 5886 C CA . ILE B 1 354 ? -12.086 -10.266 -9.977 1 98.38 354 ILE B CA 1
ATOM 5887 C C . ILE B 1 354 ? -10.906 -9.602 -9.266 1 98.38 354 ILE B C 1
ATOM 5889 O O . ILE B 1 354 ? -11.062 -9.031 -8.188 1 98.38 354 ILE B O 1
ATOM 5893 N N . HIS B 1 355 ? -9.742 -9.734 -9.82 1 98.62 355 HIS B N 1
ATOM 5894 C CA . HIS B 1 355 ? -8.547 -9.203 -9.172 1 98.62 355 HIS B CA 1
ATOM 5895 C C . HIS B 1 355 ? -7.508 -8.758 -10.188 1 98.62 355 HIS B C 1
ATOM 5897 O O . HIS B 1 355 ? -7.598 -9.117 -11.367 1 98.62 355 HIS B O 1
ATOM 5903 N N . GLN B 1 356 ? -6.566 -7.938 -9.836 1 98.19 356 GLN B N 1
ATOM 5904 C CA . GLN B 1 356 ? -5.418 -7.516 -10.633 1 98.19 356 GLN B CA 1
ATOM 5905 C C . GLN B 1 356 ? -4.137 -7.535 -9.805 1 98.19 356 GLN B C 1
ATOM 5907 O O . GLN B 1 356 ? -4.184 -7.422 -8.578 1 98.19 356 GLN B O 1
ATOM 5912 N N . PHE B 1 357 ? -2.967 -7.762 -10.469 1 98.12 357 PHE B N 1
ATOM 5913 C CA . PHE B 1 357 ? -1.666 -7.844 -9.812 1 98.12 357 PHE B CA 1
ATOM 5914 C C . PHE B 1 357 ? -0.687 -6.848 -10.422 1 98.12 357 PHE B C 1
ATOM 5916 O O . PHE B 1 357 ? -0.614 -6.711 -11.641 1 98.12 357 PHE B O 1
ATOM 5923 N N . LYS B 1 358 ? 0.009 -6.164 -9.586 1 98.25 358 LYS B N 1
ATOM 5924 C CA . LYS B 1 358 ? 1.223 -5.449 -9.969 1 98.25 358 LYS B CA 1
ATOM 5925 C C . LYS B 1 358 ? 2.451 -6.051 -9.289 1 98.25 358 LYS B C 1
ATOM 5927 O O . LYS B 1 358 ? 2.5 -6.156 -8.062 1 98.25 358 LYS B O 1
ATOM 5932 N N . SER B 1 359 ? 3.406 -6.5 -10.086 1 98.5 359 SER B N 1
ATOM 5933 C CA . SER B 1 359 ? 4.68 -6.914 -9.5 1 98.5 359 SER B CA 1
ATOM 5934 C C . SER B 1 359 ? 5.547 -5.707 -9.156 1 98.5 359 SER B C 1
ATOM 5936 O O . SER B 1 359 ? 6.051 -5.02 -10.047 1 98.5 359 SER B O 1
ATOM 5938 N N . LEU B 1 360 ? 5.719 -5.52 -7.918 1 98.19 360 LEU B N 1
ATOM 5939 C CA . LEU B 1 360 ? 6.438 -4.344 -7.441 1 98.19 360 LEU B CA 1
ATOM 5940 C C . LEU B 1 360 ? 7.945 -4.559 -7.512 1 98.19 360 LEU B C 1
ATOM 5942 O O . LEU B 1 360 ? 8.695 -3.617 -7.766 1 98.19 360 LEU B O 1
ATOM 5946 N N . THR B 1 361 ? 8.352 -5.723 -7.184 1 97.38 361 THR B N 1
ATOM 5947 C CA . THR B 1 361 ? 9.758 -6.109 -7.223 1 97.38 361 THR B CA 1
ATOM 5948 C C . THR B 1 361 ? 9.93 -7.465 -7.898 1 97.38 361 THR B C 1
ATOM 5950 O O . THR B 1 361 ? 8.945 -8.109 -8.258 1 97.38 361 THR B O 1
ATOM 5953 N N . ALA B 1 362 ? 11.188 -7.844 -8.055 1 96.94 362 ALA B N 1
ATOM 5954 C CA . ALA B 1 362 ? 11.484 -9.109 -8.727 1 96.94 362 ALA B CA 1
ATOM 5955 C C . ALA B 1 362 ? 10.906 -10.289 -7.945 1 96.94 362 ALA B C 1
ATOM 5957 O O . ALA B 1 362 ? 11.156 -10.43 -6.746 1 96.94 362 ALA B O 1
ATOM 5958 N N . VAL B 1 363 ? 10.18 -11.148 -8.711 1 97.94 363 VAL B N 1
ATOM 5959 C CA . VAL B 1 363 ? 9.461 -12.211 -8.023 1 97.94 363 VAL B CA 1
ATOM 5960 C C . VAL B 1 363 ? 9.273 -13.406 -8.953 1 97.94 363 VAL B C 1
ATOM 5962 O O . VAL B 1 363 ? 9.047 -13.234 -10.156 1 97.94 363 VAL B O 1
ATOM 5965 N N . ALA B 1 364 ? 9.469 -14.555 -8.414 1 98.25 364 ALA B N 1
ATOM 5966 C CA . ALA B 1 364 ? 9.047 -15.797 -9.055 1 98.25 364 ALA B CA 1
ATOM 5967 C C . ALA B 1 364 ? 7.75 -16.312 -8.438 1 98.25 364 ALA B C 1
ATOM 5969 O O . ALA B 1 364 ? 7.582 -16.281 -7.219 1 98.25 364 ALA B O 1
ATOM 5970 N N . SER B 1 365 ? 6.859 -16.734 -9.297 1 98.75 365 SER B N 1
ATOM 5971 C CA . SER B 1 365 ? 5.527 -17.156 -8.859 1 98.75 365 SER B CA 1
ATOM 5972 C C . SER B 1 365 ? 5.188 -18.547 -9.367 1 98.75 365 SER B C 1
ATOM 5974 O O . SER B 1 365 ? 5.57 -18.906 -10.484 1 98.75 365 SER B O 1
ATOM 5976 N N . ILE B 1 366 ? 4.543 -19.281 -8.531 1 98.88 366 ILE B N 1
ATOM 5977 C CA . ILE B 1 366 ? 3.859 -20.516 -8.93 1 98.88 366 ILE B CA 1
ATOM 5978 C C . ILE B 1 366 ? 2.361 -20.375 -8.656 1 98.88 366 ILE B C 1
ATOM 5980 O O . ILE B 1 366 ? 1.957 -19.844 -7.617 1 98.88 366 ILE B O 1
ATOM 5984 N N . ALA B 1 367 ? 1.576 -20.781 -9.594 1 98.69 367 ALA B N 1
ATOM 5985 C CA . ALA B 1 367 ? 0.133 -20.672 -9.398 1 98.69 367 ALA B CA 1
ATOM 5986 C C . ALA B 1 367 ? -0.606 -21.781 -10.125 1 98.69 367 ALA B C 1
ATOM 5988 O O . ALA B 1 367 ? -0.091 -22.344 -11.102 1 98.69 367 ALA B O 1
ATOM 5989 N N . TRP B 1 368 ? -1.777 -22.109 -9.641 1 98.56 368 TRP B N 1
ATOM 5990 C CA . TRP B 1 368 ? -2.658 -23.062 -10.305 1 98.56 368 TRP B CA 1
ATOM 5991 C C . TRP B 1 368 ? -4.113 -22.828 -9.906 1 98.56 368 TRP B C 1
ATOM 5993 O O . TRP B 1 368 ? -4.395 -22.047 -9.008 1 98.56 368 TRP B O 1
ATOM 6003 N N . HIS B 1 369 ? -4.996 -23.422 -10.656 1 98.12 369 HIS B N 1
ATOM 6004 C CA . HIS B 1 369 ? -6.418 -23.453 -10.328 1 98.12 369 HIS B CA 1
ATOM 6005 C C . HIS B 1 369 ? -6.797 -24.734 -9.586 1 98.12 369 HIS B C 1
ATOM 6007 O O . HIS B 1 369 ? -6.156 -25.766 -9.773 1 98.12 369 HIS B O 1
ATOM 6013 N N . VAL B 1 370 ? -7.797 -24.609 -8.805 1 98.19 370 VAL B N 1
ATOM 6014 C CA . VAL B 1 370 ? -8.312 -25.797 -8.109 1 98.19 370 VAL B CA 1
ATOM 6015 C C . VAL B 1 370 ? -9.836 -25.797 -8.164 1 98.19 370 VAL B C 1
ATOM 6017 O O . VAL B 1 370 ? -10.484 -24.828 -7.762 1 98.19 370 VAL B O 1
ATOM 6020 N N . ARG B 1 371 ? -10.367 -26.844 -8.719 1 97.25 371 ARG B N 1
ATOM 6021 C CA . ARG B 1 371 ? -11.812 -27.062 -8.734 1 97.25 371 ARG B CA 1
ATOM 6022 C C . ARG B 1 371 ? -12.297 -27.656 -7.418 1 97.25 371 ARG B C 1
ATOM 6024 O O . ARG B 1 371 ? -12.438 -28.875 -7.297 1 97.25 371 ARG B O 1
ATOM 6031 N N . LEU B 1 372 ? -12.68 -26.797 -6.535 1 98.19 372 LEU B N 1
ATOM 6032 C CA . LEU B 1 372 ? -13.023 -27.234 -5.188 1 98.19 372 LEU B CA 1
ATOM 6033 C C . LEU B 1 372 ? -14.336 -28.016 -5.184 1 98.19 372 LEU B C 1
ATOM 6035 O O . LEU B 1 372 ? -15.297 -27.625 -5.855 1 98.19 372 LEU B O 1
ATOM 6039 N N . LYS B 1 373 ? -14.391 -29.031 -4.355 1 97 373 LYS B N 1
ATOM 6040 C CA . LYS B 1 373 ? -15.594 -29.859 -4.23 1 97 373 LYS B CA 1
ATOM 6041 C C . LYS B 1 373 ? -16.812 -29 -3.865 1 97 373 LYS B C 1
ATOM 6043 O O . LYS B 1 373 ? -17.906 -29.234 -4.387 1 97 373 LYS B O 1
ATOM 6048 N N . GLN B 1 374 ? -16.609 -28.031 -3.008 1 96.19 374 GLN B N 1
ATOM 6049 C CA . GLN B 1 374 ? -17.719 -27.25 -2.488 1 96.19 374 GLN B CA 1
ATOM 6050 C C . GLN B 1 374 ? -18.344 -26.406 -3.588 1 96.19 374 GLN B C 1
ATOM 6052 O O . GLN B 1 374 ? -19.484 -25.953 -3.453 1 96.19 374 GLN B O 1
ATOM 6057 N N . TYR B 1 375 ? -17.625 -26.234 -4.648 1 96.31 375 TYR B N 1
ATOM 6058 C CA . TYR B 1 375 ? -18.141 -25.406 -5.73 1 96.31 375 TYR B CA 1
ATOM 6059 C C . TYR B 1 375 ? -18.938 -26.25 -6.727 1 96.31 375 TYR B C 1
ATOM 6061 O O . TYR B 1 375 ? -19.562 -25.719 -7.641 1 96.31 375 TYR B O 1
ATOM 6069 N N . TYR B 1 376 ? -18.891 -27.625 -6.527 1 92.31 376 TYR B N 1
ATOM 6070 C CA . TYR B 1 376 ? -19.578 -28.578 -7.391 1 92.31 376 TYR B CA 1
ATOM 6071 C C . TYR B 1 376 ? -20.422 -29.547 -6.566 1 92.31 376 TYR B C 1
ATOM 6073 O O . TYR B 1 376 ? -20.219 -30.75 -6.621 1 92.31 376 TYR B O 1
ATOM 6081 N N . PRO B 1 377 ? -21.391 -29.109 -5.883 1 83.12 377 PRO B N 1
ATOM 6082 C CA . PRO B 1 377 ? -22.125 -30 -4.977 1 83.12 377 PRO B CA 1
ATOM 6083 C C . PRO B 1 377 ? -22.828 -31.141 -5.707 1 83.12 377 PRO B C 1
ATOM 6085 O O . PRO B 1 377 ? -23.047 -32.219 -5.133 1 83.12 377 PRO B O 1
ATOM 6088 N N . ASN B 1 378 ? -23.328 -30.969 -6.895 1 77.38 378 ASN B N 1
ATOM 6089 C CA . ASN B 1 378 ? -24.094 -32 -7.578 1 77.38 378 ASN B CA 1
ATOM 6090 C C . ASN B 1 378 ? -23.172 -32.969 -8.328 1 77.38 378 ASN B C 1
ATOM 6092 O O . ASN B 1 378 ? -23.656 -33.906 -8.984 1 77.38 378 ASN B O 1
ATOM 6096 N N . GLN B 1 379 ? -21.969 -32.75 -8.398 1 66 379 GLN B N 1
ATOM 6097 C CA . GLN B 1 379 ? -21.094 -33.656 -9.156 1 66 379 GLN B CA 1
ATOM 6098 C C . GLN B 1 379 ? -20.703 -34.875 -8.32 1 66 379 GLN B C 1
ATOM 6100 O O . GLN B 1 379 ? -20.281 -34.719 -7.176 1 66 379 GLN B O 1
ATOM 6105 N N . THR B 1 380 ? -21.422 -35.969 -8.539 1 55.56 380 THR B N 1
ATOM 6106 C CA . THR B 1 380 ? -20.984 -37.25 -8.031 1 55.56 380 THR B CA 1
ATOM 6107 C C . THR B 1 380 ? -19.547 -37.531 -8.445 1 55.56 380 THR B C 1
ATOM 6109 O O . THR B 1 380 ? -19.141 -37.25 -9.57 1 55.56 380 THR B O 1
ATOM 6112 N N . PRO B 1 381 ? -18.641 -37.812 -7.496 1 52.47 381 PRO B N 1
ATOM 6113 C CA . PRO B 1 381 ? -17.25 -38.062 -7.859 1 52.47 381 PRO B CA 1
ATOM 6114 C C . PRO B 1 381 ? -17.109 -38.906 -9.125 1 52.47 381 PRO B C 1
ATOM 6116 O O . PRO B 1 381 ? -17.719 -39.969 -9.227 1 52.47 381 PRO B O 1
ATOM 6119 N N . SER B 1 382 ? -17.203 -38.375 -10.266 1 42.53 382 SER B N 1
ATOM 6120 C CA . SER B 1 382 ? -17.062 -39.156 -11.492 1 42.53 382 SER B CA 1
ATOM 6121 C C . SER B 1 382 ? -15.695 -39.844 -11.555 1 42.53 382 SER B C 1
ATOM 6123 O O . SER B 1 382 ? -14.664 -39.188 -11.367 1 42.53 382 SER B O 1
ATOM 6125 N N . SER B 1 383 ? -15.586 -41.094 -11.102 1 40.69 383 SER B N 1
ATOM 6126 C CA . SER B 1 383 ? -14.477 -41.969 -11.445 1 40.69 383 SER B CA 1
ATOM 6127 C C . SER B 1 383 ? -14.188 -41.938 -12.945 1 40.69 383 SER B C 1
ATOM 6129 O O . SER B 1 383 ? -15.016 -42.375 -13.75 1 40.69 383 SER B O 1
ATOM 6131 N N . THR B 1 384 ? -13.719 -41 -13.539 1 38.69 384 THR B N 1
ATOM 6132 C CA . THR B 1 384 ? -13.312 -41.156 -14.93 1 38.69 384 THR B CA 1
ATOM 6133 C C . THR B 1 384 ? -12.461 -42.406 -15.094 1 38.69 384 THR B C 1
ATOM 6135 O O . THR B 1 384 ? -11.312 -42.438 -14.648 1 38.69 384 THR B O 1
ATOM 6138 N N . SER B 1 385 ? -13.031 -43.594 -15.023 1 31.2 385 SER B N 1
ATOM 6139 C CA . SER B 1 385 ? -12.453 -44.812 -15.586 1 31.2 385 SER B CA 1
ATOM 6140 C C . SER B 1 385 ? -12.062 -44.625 -17.047 1 31.2 385 SER B C 1
ATOM 6142 O O . SER B 1 385 ? -12.906 -44.281 -17.875 1 31.2 385 SER B O 1
ATOM 6144 N N . VAL B 1 386 ? -10.906 -44.156 -17.328 1 30.5 386 VAL B N 1
ATOM 6145 C CA . VAL B 1 386 ? -10.352 -44.406 -18.656 1 30.5 386 VAL B CA 1
ATOM 6146 C C . VAL B 1 386 ? -10.531 -45.875 -19.016 1 30.5 386 VAL B C 1
ATOM 6148 O O . VAL B 1 386 ? -9.977 -46.781 -18.359 1 30.5 386 VAL B O 1
ATOM 6151 N N . SER B 1 387 ? -11.75 -46.281 -19.391 1 22.94 387 SER B N 1
ATOM 6152 C CA . SER B 1 387 ? -11.711 -47.406 -20.297 1 22.94 387 SER B CA 1
ATOM 6153 C C . SER B 1 387 ? -11.047 -47.062 -21.625 1 22.94 387 SER B C 1
ATOM 6155 O O . SER B 1 387 ? -11.211 -45.938 -22.125 1 22.94 387 SER B O 1
#

Solvent-accessible surface area (backbone atoms only — not comparable to full-atom values): 40945 Å² total; per-residue (Å²): 133,86,82,71,72,64,36,56,33,77,53,69,37,71,44,72,77,70,41,57,74,76,61,57,94,44,100,56,47,90,58,54,38,63,38,58,28,55,74,28,63,18,31,35,37,37,33,45,37,82,73,51,65,79,49,51,73,70,52,43,54,52,47,40,54,52,50,50,45,52,17,53,28,52,87,42,92,70,23,32,62,16,39,29,21,35,33,41,46,62,40,62,87,53,73,56,66,65,58,48,43,25,71,76,37,36,77,40,62,39,44,26,36,42,57,88,48,88,48,76,41,81,47,29,33,36,58,49,48,51,44,36,51,74,40,48,42,73,50,30,31,75,37,34,32,41,46,68,27,28,46,25,35,57,62,90,89,51,40,52,38,70,40,67,71,58,53,51,57,52,46,70,36,67,64,50,31,37,53,32,50,53,18,81,45,22,53,46,87,58,57,63,68,70,46,87,40,42,45,32,34,34,31,42,26,27,21,24,40,38,49,58,87,74,50,73,80,70,83,75,77,73,83,79,66,78,78,65,65,83,68,63,71,89,74,77,74,92,73,70,79,62,65,41,79,34,84,37,71,43,41,41,25,52,52,66,41,76,60,65,94,58,53,37,65,26,27,37,41,38,37,34,37,56,54,54,76,85,50,71,78,65,61,60,32,60,27,32,45,31,42,33,26,30,20,80,39,37,69,64,46,35,59,75,60,58,46,41,84,74,43,60,45,81,66,12,28,84,64,79,84,48,66,26,49,49,42,37,41,28,52,73,66,45,35,22,29,80,46,78,41,35,34,12,21,33,39,34,33,24,37,44,28,42,30,30,42,32,33,56,20,16,28,34,40,36,36,32,36,23,54,40,36,86,80,42,76,82,61,66,78,71,75,78,70,83,120,136,86,81,66,68,57,37,53,37,78,54,68,41,69,47,72,78,67,39,58,74,77,58,59,93,44,100,56,46,91,58,54,37,63,37,57,29,52,74,28,64,18,30,34,37,36,33,44,38,80,73,51,65,79,49,51,73,69,51,43,52,53,47,39,52,51,50,50,45,50,19,53,28,52,88,41,91,68,22,32,64,17,42,29,20,36,31,41,47,61,40,62,87,55,73,57,64,66,59,50,45,24,71,76,36,36,76,41,62,39,43,27,35,41,58,87,48,88,48,75,40,80,47,29,34,36,57,50,50,49,44,36,50,73,40,47,43,72,51,30,32,75,39,33,34,41,48,66,27,28,46,27,35,56,61,90,88,50,39,52,38,67,40,67,71,60,52,50,56,52,44,69,35,68,64,49,30,37,54,31,50,52,18,82,46,22,54,46,85,57,58,64,68,70,46,88,39,43,45,32,36,32,33,42,25,29,22,24,42,39,49,57,88,72,49,74,78,71,83,76,76,72,82,78,68,77,79,65,64,83,68,62,72,91,72,77,72,92,71,70,78,60,63,42,79,33,84,37,69,43,41,40,25,54,50,66,41,73,62,65,92,57,52,39,64,27,26,37,41,38,39,33,38,54,56,55,75,86,50,76,67,66,60,60,31,59,26,32,46,32,43,32,26,29,20,80,38,38,68,64,46,38,59,74,61,58,45,40,83,72,43,60,46,81,66,12,27,84,61,79,84,48,66,25,50,49,43,36,41,27,53,72,67,43,35,22,29,79,45,77,40,35,35,13,20,32,40,34,33,25,36,44,31,44,29,31,42,30,33,57,19,16,27,34,39,37,34,31,37,24,55,42,35,85,81,41,78,83,60,65,77,71,76,77,68,82,119

Organism: Lottia gigantea (NCBI:txid225164)

pLDDT: mean 85.14, std 22.69, range [18.84, 98.94]

Secondary structure (DSSP, 8-state):
----------B----SSGGGTT----TTGGG-EEEE-TTTB-EEEEEEHHHHTT--HHHHHHHHHHHHHHHH-EEETTEES-SEEEEETTTTTSPPHHHHHHHH-TT-EEEEEPTTS--EEEEEHHHHHHHHHHH-BTTB--S-PEEEEESB---TT--B-B-HHHHHHHHTSHHHHHTSTTSTTBS----GGG-SS--EEEEE--SEEEEGGGSPPPSS-----SGGGGGSS---SS----EEEE--EEEEE--EESSGGG-EE-EEEEEEEE--TT-------EEEEEEEE-GGGHHHHHHHTT--TTS-GGGS--PPP-HHHHHHHHHTT--EEEEEEETT-EEEE-TT--EEEEE-S-EEEEEEEE-BGGG-TT---------/------B--------SSGGGTT----TTGGG-EEEE-TTTB-EEEEEEHHHHTT--HHHHHHHHHHHHHHHH-EEETTEES-SEEEEETTTTTSPPHHHHHHHH-TT-EEEEEPTTS--EEEEEHHHHHHHHHHH-BTTB--S-PEEEEESB---TT--B-B-HHHHHHHHTSHHHHHTSTTSTTBS----GGG-SS--EEEEE--SEEEEGGGSPPPSS-----SGGGGGSS---SS----EEEE--EEEEE--EESSGGG-EE-EEEEEEEE--SS-TT----EEEEEEEE-GGGHHHHHHHTT--TTS-GGGS--PPP-HHHHHHHHHTT--EEEEEEETT-EEEE-TT--EEEEE-S-EEEEEEEE-BGGG-TT---------

Foldseek 3Di:
DDCPDDPPPPQPPPCPDVVPPVPPVDPCVVQWGWHQFPLFGAIEIEGEVVVCVVDDPVRLLVVLVVQVCQAAPDPDQQFHNHQKYKYAQLQVQPDDPLVVCCVVPVAFWWWFAFFPDRDIDIDGSVVVLVQQLVADDDFFGRGGKTDKEFQQDDDDPGGYHPDVVVVVVQCVRSNSQCFPQCHVQFLAHDDSNPDPFGWIKMKDRAKDKDFPVPGDDDPDDDPPPDPVPVPPPDPDDDDPGDIDTGFFKQAKAFDWDDAAPPTFGFKKKKWKAGDDSPPVPQVQDFFKKKKKWGLVCLVVVCVVQVFDHNDPRRPRGDDHDDDVNSSVVVVVPIGMHIDTGTHGMMMMGYTSMIMMMGGHGIMMMIMGTGRGCVSPVPDDSPPPPPD/DDCPDDPPPPQPPPCPDVVPPVPPPDPCVVQWGWHQFPLFGAIEIEGEVVVCVVDDPVRLLVVLVVQVCQAAPDPDQQFHNHQKYKYAQLQVQPDDPLVVCCVVPVAFWWWFAFFPDRDIDIDGSVVVLVQQLVQDDDFFGRGGKTDKEFQQDDDDPGGYHPDVVVVVVQCVRSNSQCFPQCHVQFLAHDDSNPDPFGWIKMKDRAKDKDFPVPGDDDPDDDDPPDPVPVPPPPPDDPDPGDIDTGFFKQAKAFDWDDAAPPTFGFKKKKWKAGDDNPPVPPVQDFFKKKKKWGLVCLVVVCVVQVFDHNDPRRPRGDDHDDDVNSSVVVVVPIGMHIDTGTHGMMMMGYTSMIMMMGGHGIMMMIMGTGRGCVSPVPDDSPPPPPD

Nearest PDB structures (foldseek):
  5uqd-assembly1_A  TM=9.574E-01  e=3.963E-35  Caenorhabditis elegans
  5oy3-assembly1_A  TM=6.210E-01  e=8.193E-07  Homo sapiens
  4hoo-assembly1_A  TM=5.222E-01  e=5.690E-05  Homo sapiens
  5fzl-assembly1_A  TM=5.193E-01  e=3.140E-04  Homo sapiens
  6h51-assembly1_A  TM=5.139E-01  e=4.215E-04  Homo sapiens